Protein AF-A0A1A9WZF2-F1 (afdb_monomer)

pLDDT: mean 89.54, std 15.98, range [24.94, 98.75]

Sequence (419 aa):
MQNKIKPFTIIKKKNRSIGIIGVILEGVPVGASVHLNYHAIVTFYLHFQNLTSTGKLTFRNESEAIMEAARELKEEDLEINIIIVVSHVGFEVDKIIAEHTGSEVDIIVGGHSHTFLYTGIPPGPKEPEDNYPYVYKHSSGNKVLIVQAACHAKYVGNLTVFFDKAGKVAKYEGAPIYMDSEVSKDEDVVKAMEPWKKLFDEKSKLVVGKTKVDLLREPCRLGECRLGNFFTDAVIEAFGDKNNCTSDKGNWTTTPIALVNAGALRISLDKGDLHYADVVTMSPFTNMIIAYDIPGAQLKKALEFSVATQNIDERRRFLQVSGLKVTYNSSREMNNRVVDLEIRTNACPYPQYEKFDEKKIYRIASPSFLQGGGDGFHMLPEKATNLHNQLIDLDALLNYLKKHEEIEPKLENRIKIVH

InterPro domains:
  IPR006179 5'-Nucleotidase/apyrase [PR01607] (78-95)
  IPR006179 5'-Nucleotidase/apyrase [PR01607] (98-121)
  IPR006179 5'-Nucleotidase/apyrase [PR01607] (144-164)
  IPR006179 5'-Nucleotidase/apyrase [PR01607] (273-296)
  IPR006179 5'-Nucleotidase/apyrase [PR01607] (355-374)
  IPR006179 5'-Nucleotidase/apyrase [PTHR11575] (1-417)
  IPR008334 5'-Nucleotidase, C-terminal [PF02872] (207-381)
  IPR029052 Metallo-dependent phosphatase-like [G3DSA:3.60.21.10] (1-204)
  IPR029052 Metallo-dependent phosphatase-like [SSF56300] (3-201)
  IPR036907 5'-Nucleotidase, C-terminal domain superfamily [G3DSA:3.90.780.10] (207-418)
  IPR036907 5'-Nucleotidase, C-terminal domain superfamily [SSF55816] (207-418)

Secondary structure (DSSP, 8-state):
-TTS--SEEEEEETTEEEEEEEEE-----TT-------TTTHHHHTTS--SS--TTPPPPPHHHHHHHHHHHHHHH-TT---EEEEEES-HHHHHHHHHHHTTT--EEE--SS--BB-SSS-SSSPPPSB-SSEEEE-TTS-EEEEE-B-STTSEE--EEEEE-TTS-EEEEEE-PEE--TTSPPPHHHHHHHHHHHHHHHHHHT-EEEEESS-B-SGGGGTS--HHHHHHHHHHHHTT--GGG-SSSSSBS-S--EEEEEGGG--S-B-SEEEEHHHHHHHSTT-PEEEEEEEEHHHHHHHHHHHH--SSSGGGGGPEEEESEEEEEETTSPTT--EEEEEEE-SBSSSP-EEE--TTSEEEEEEEHHHHTTGGG-TTTTTT-EEEEEEEEHHHHHHHHHHHHSEE-----SSEEEE-

Solvent-accessible surface area (backbone atoms only — not comparable to full-atom values): 22611 Å² total; per-residue (Å²): 113,92,84,79,73,68,63,56,52,76,48,74,58,90,97,44,44,34,38,38,36,60,49,59,55,49,29,60,58,93,86,74,87,81,92,79,95,54,98,73,65,53,75,70,70,66,71,64,42,24,79,63,92,58,82,91,52,78,46,55,61,58,45,63,53,49,53,53,47,52,51,53,51,36,74,75,38,79,75,46,49,39,28,34,36,42,36,41,57,18,66,72,51,51,53,52,33,39,67,72,33,18,84,69,37,40,33,37,45,44,34,76,62,43,51,33,33,35,66,78,85,66,70,75,95,59,78,57,79,44,45,37,58,35,75,46,78,23,94,81,73,36,53,21,38,37,41,40,36,33,55,92,71,46,28,47,70,41,79,50,75,42,58,51,96,80,37,47,76,72,47,73,50,60,48,53,44,64,60,54,90,84,58,79,75,58,66,68,60,54,59,69,44,46,69,60,46,60,72,44,50,66,60,36,67,36,72,44,27,30,27,80,48,67,23,50,44,76,48,24,42,78,49,68,24,30,40,33,35,45,53,18,45,20,56,26,46,70,47,32,42,74,83,56,41,85,43,73,69,53,48,22,26,81,28,41,24,20,44,44,42,29,60,61,52,64,48,59,45,67,53,39,77,35,27,41,43,54,54,42,56,20,39,71,75,65,32,43,30,31,34,30,35,32,46,26,53,35,55,51,49,46,60,20,54,26,71,53,56,89,54,80,72,52,25,33,41,15,65,28,48,26,39,45,34,39,32,31,32,72,76,43,59,79,70,57,24,70,76,46,52,35,35,36,53,35,45,28,66,77,87,38,73,42,79,63,52,54,86,41,74,42,52,34,30,27,39,40,54,45,45,72,16,29,77,51,36,51,49,52,46,57,76,45,41,79,74,41,78,77,50,37,49,50,59,30,47,48,52,39,29,60,73,58,46,58,45,71,64,60,85,79,66,41,48,43,80,46,118

Mean predicted aligned error: 8.14 Å

Foldseek 3Di:
DVPPDDQWDWDDDPPAIEIEGEAEAFEAAPPDDDDDDDPPCVVVVPQRYFQDHPDPDGHDDRLVSVVVSLVVVCVVPVRYQAYEYEYAHDDVVVLVSCARNVVRYAEYEYHNNLAFADDDDDPDDDDHPYHQFDWDQYPNRAIYTYDYHRDPVQWDFDKDFDADSNNGTPDIDGHTDGDDPVDDDDPVVVVVCVVVCVVCVVQQQAQLFFEQAKFFLVCLLPWATLVLLLLFVLLQCLQAAQVVPPDQFDFRGPAQKEKEFSLQQQGIDHGTTDGLNNLCNRHVPQFFKKKWKAQLLLVLQLQLCLLQDPDDSLSSSNMRMGQKQWEFENPDDRSPGTPFIWGFDRGPPPTDIDGGDRGDIHIYIYTPCLCVCRSNSPSNVVPIHPIDGRGTSSVSSSVVRNVVRYDYRDDPNSYHYHD

Structure (mmCIF, N/CA/C/O backbone):
data_AF-A0A1A9WZF2-F1
#
_entry.id   AF-A0A1A9WZF2-F1
#
loop_
_atom_site.group_PDB
_atom_site.id
_atom_site.type_symbol
_atom_site.label_atom_id
_atom_site.label_alt_id
_atom_site.label_comp_id
_atom_site.label_asym_id
_atom_site.label_entity_id
_atom_site.label_seq_id
_atom_site.pdbx_PDB_ins_code
_atom_site.Cartn_x
_atom_site.Cartn_y
_atom_site.Cartn_z
_atom_site.occupancy
_atom_site.B_iso_or_equiv
_atom_site.auth_seq_id
_atom_site.auth_comp_id
_atom_site.auth_asym_id
_atom_site.auth_atom_id
_atom_site.pdbx_PDB_model_num
ATOM 1 N N . MET A 1 1 ? 1.415 22.533 17.380 1.00 49.31 1 MET A N 1
ATOM 2 C CA . MET A 1 1 ? 0.792 21.197 17.215 1.00 49.31 1 MET A CA 1
ATOM 3 C C . MET A 1 1 ? 0.454 20.550 18.551 1.00 49.31 1 MET A C 1
ATOM 5 O O . MET A 1 1 ? -0.560 19.865 18.587 1.00 49.31 1 MET A O 1
ATOM 9 N N . GLN A 1 2 ? 1.217 20.799 19.630 1.00 45.84 2 GLN A N 1
ATOM 10 C CA . GLN A 1 2 ? 0.756 20.524 21.000 1.00 45.84 2 GLN A CA 1
ATOM 11 C C . GLN A 1 2 ? -0.666 21.091 21.163 1.00 45.84 2 GLN A C 1
ATOM 13 O O . GLN A 1 2 ? -0.883 22.258 20.841 1.00 45.84 2 GLN A O 1
ATOM 18 N N . ASN A 1 3 ? -1.622 20.239 21.543 1.00 56.38 3 ASN A N 1
ATOM 19 C CA . ASN A 1 3 ? -3.060 20.496 21.753 1.00 56.38 3 ASN A CA 1
ATOM 20 C C . ASN A 1 3 ? -4.034 20.263 20.579 1.00 56.38 3 ASN A C 1
ATOM 22 O O . ASN A 1 3 ? -5.231 20.458 20.777 1.00 56.38 3 ASN A O 1
ATOM 26 N N . LYS A 1 4 ? -3.602 19.822 19.385 1.00 78.44 4 LYS A N 1
ATOM 27 C CA . LYS A 1 4 ? -4.558 19.457 18.304 1.00 78.44 4 LYS A CA 1
ATOM 28 C C . LYS A 1 4 ? -4.980 17.983 18.296 1.00 78.44 4 LYS A C 1
ATOM 30 O O . LYS A 1 4 ? -6.026 17.670 17.741 1.00 78.44 4 LYS A O 1
ATOM 35 N N . ILE A 1 5 ? -4.179 17.101 18.888 1.00 82.50 5 ILE A N 1
ATOM 36 C CA . ILE A 1 5 ? -4.427 15.656 18.964 1.00 82.50 5 ILE A CA 1
ATOM 37 C C . ILE A 1 5 ? -4.369 15.271 20.441 1.00 82.50 5 ILE A C 1
ATOM 39 O O . ILE A 1 5 ? -3.458 15.709 21.145 1.00 82.50 5 ILE A O 1
ATOM 43 N N . LYS A 1 6 ? -5.351 14.495 20.899 1.00 87.31 6 LYS A N 1
ATOM 44 C CA . LYS A 1 6 ? -5.392 13.921 22.247 1.00 87.31 6 LYS A CA 1
ATOM 45 C C . LYS A 1 6 ? -5.205 12.403 22.149 1.00 87.31 6 LYS A C 1
ATOM 47 O O . LYS A 1 6 ? -5.709 11.831 21.182 1.00 87.31 6 LYS A O 1
ATOM 52 N N . PRO A 1 7 ? -4.526 11.760 23.116 1.00 89.56 7 PRO A N 1
ATOM 53 C CA . PRO A 1 7 ? -4.375 10.301 23.134 1.00 89.56 7 PRO A CA 1
ATOM 54 C C . PRO A 1 7 ? -5.720 9.587 23.319 1.00 89.56 7 PRO A C 1
ATOM 56 O O . PRO A 1 7 ? -5.925 8.486 22.810 1.00 89.56 7 PRO A O 1
ATOM 59 N N . PHE A 1 8 ? -6.662 10.244 23.998 1.00 94.94 8 PHE A N 1
ATOM 60 C CA . PHE A 1 8 ? -7.989 9.712 24.245 1.00 94.94 8 PHE A CA 1
ATOM 61 C C . PHE A 1 8 ? -9.066 10.799 24.336 1.00 94.94 8 PHE A C 1
ATOM 63 O O . PHE A 1 8 ? -8.800 12.006 24.367 1.00 94.94 8 PHE A O 1
ATOM 70 N N . THR A 1 9 ? -10.316 10.352 24.384 1.00 95.12 9 THR A N 1
ATOM 71 C CA . THR A 1 9 ? -11.481 11.158 24.741 1.00 95.12 9 THR A CA 1
ATOM 72 C C . THR A 1 9 ? -12.447 10.341 25.595 1.00 95.12 9 THR A C 1
ATOM 74 O O . THR A 1 9 ? -12.448 9.112 25.544 1.00 95.12 9 THR A O 1
ATOM 77 N N . ILE A 1 10 ? -13.275 11.027 26.379 1.00 95.12 10 ILE A N 1
ATOM 78 C CA . ILE A 1 10 ? -14.288 10.412 27.236 1.00 95.12 10 ILE A CA 1
ATOM 79 C C . ILE A 1 10 ? -15.657 10.778 26.675 1.00 95.12 10 ILE A C 1
ATOM 81 O O . ILE A 1 10 ? -16.000 11.956 26.559 1.00 95.12 10 ILE A O 1
ATOM 85 N N . ILE A 1 11 ? -16.459 9.767 26.354 1.00 93.38 11 ILE A N 1
ATOM 86 C CA . ILE A 1 11 ? -17.846 9.950 25.934 1.00 93.38 11 ILE A CA 1
ATOM 87 C C . ILE A 1 11 ? -18.765 9.566 27.085 1.00 93.38 11 ILE A C 1
ATOM 89 O O . ILE A 1 11 ? -18.796 8.416 27.521 1.00 93.38 11 ILE A O 1
ATOM 93 N N . LYS A 1 12 ? -19.575 10.525 27.539 1.00 90.94 12 LYS A N 1
ATOM 94 C CA . LYS A 1 12 ? -20.643 10.277 28.512 1.00 90.94 12 LYS A CA 1
ATOM 95 C C . LYS A 1 12 ? -21.938 9.981 27.771 1.00 90.94 12 LYS A C 1
ATOM 97 O O . LYS A 1 12 ? -22.457 10.830 27.047 1.00 90.94 12 LYS A O 1
ATOM 102 N N . LYS A 1 13 ? -22.468 8.769 27.937 1.00 84.94 13 LYS A N 1
ATOM 103 C CA . LYS A 1 13 ? -23.736 8.348 27.330 1.00 84.94 13 LYS A CA 1
ATOM 104 C C . LYS A 1 13 ? -24.670 7.839 28.415 1.00 84.94 13 LYS A C 1
ATOM 106 O O . LYS A 1 13 ? -24.456 6.771 28.986 1.00 84.94 13 LYS A O 1
ATOM 111 N N . LYS A 1 14 ? -25.744 8.595 28.667 1.00 83.75 14 LYS A N 1
ATOM 112 C CA . LYS A 1 14 ? -26.637 8.377 29.817 1.00 83.75 14 LYS A CA 1
ATOM 113 C C . LYS A 1 14 ? -25.806 8.365 31.114 1.00 83.75 14 LYS A C 1
ATOM 115 O O . LYS A 1 14 ? -25.073 9.314 31.351 1.00 83.75 14 LYS A O 1
ATOM 120 N N . ASN A 1 15 ? -25.869 7.287 31.896 1.00 82.44 15 ASN A N 1
ATOM 121 C CA . ASN A 1 15 ? -25.194 7.162 33.191 1.00 82.44 15 ASN A CA 1
ATOM 122 C C . ASN A 1 15 ? -23.862 6.394 33.108 1.00 82.44 15 ASN A C 1
ATOM 124 O O . ASN A 1 15 ? -23.476 5.768 34.088 1.00 82.44 15 ASN A O 1
ATOM 128 N N . ARG A 1 16 ? -23.202 6.356 31.941 1.00 86.81 16 ARG A N 1
ATOM 129 C CA . ARG A 1 16 ? -21.906 5.679 31.771 1.00 86.81 16 ARG A CA 1
ATOM 130 C C . ARG A 1 16 ? -20.885 6.569 31.075 1.00 86.81 16 ARG A C 1
ATOM 132 O O . ARG A 1 16 ? -21.219 7.225 30.083 1.00 86.81 16 ARG A O 1
ATOM 139 N N . SER A 1 17 ? -19.655 6.525 31.575 1.00 91.31 17 SER A N 1
ATOM 140 C CA . SER A 1 17 ? -18.468 7.098 30.943 1.00 91.31 17 SER A CA 1
ATOM 141 C C . SER A 1 17 ? -17.748 6.005 30.146 1.00 91.31 17 SER A C 1
ATOM 143 O O . SER A 1 17 ? -17.494 4.919 30.662 1.00 91.31 17 SER A O 1
ATOM 145 N N . ILE A 1 18 ? -17.465 6.274 28.872 1.00 95.00 18 ILE A N 1
ATOM 146 C CA . ILE A 1 18 ? -16.762 5.366 27.959 1.00 95.00 18 ILE A CA 1
ATOM 147 C C . ILE A 1 18 ? -15.460 6.036 27.545 1.00 95.00 18 ILE A C 1
ATOM 149 O O . ILE A 1 18 ? -15.481 7.158 27.030 1.00 95.00 18 ILE A O 1
ATOM 153 N N . GLY A 1 19 ? -14.347 5.341 27.748 1.00 97.38 19 GLY A N 1
ATOM 154 C CA . GLY A 1 19 ? -13.048 5.778 27.269 1.00 97.38 19 GLY A CA 1
ATOM 155 C C . GLY A 1 19 ? -12.825 5.388 25.817 1.00 97.38 19 GLY A C 1
ATOM 156 O O . GL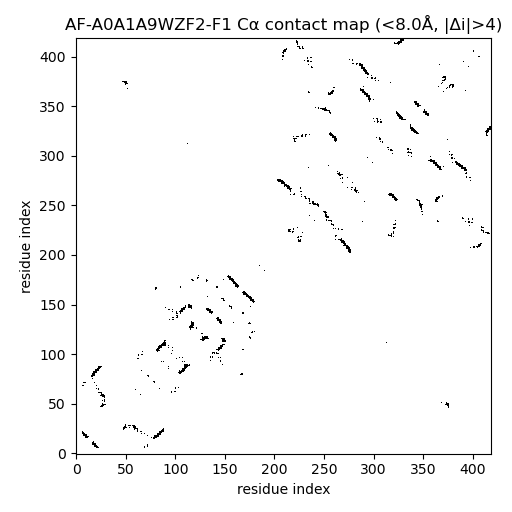Y A 1 19 ? -13.117 4.259 25.427 1.00 97.38 19 GLY A O 1
ATOM 157 N N . ILE A 1 20 ? -12.307 6.313 25.013 1.00 97.81 20 ILE A N 1
ATOM 158 C CA . ILE A 1 20 ? -11.902 6.049 23.633 1.00 97.81 20 ILE A CA 1
ATOM 159 C C . ILE A 1 20 ? -10.443 6.437 23.466 1.00 97.81 20 ILE A C 1
ATOM 161 O O . ILE A 1 20 ? -10.114 7.612 23.599 1.00 97.81 20 ILE A O 1
ATOM 165 N N . ILE A 1 21 ? -9.597 5.468 23.131 1.00 97.88 21 ILE A N 1
ATOM 166 C CA . ILE A 1 21 ? -8.159 5.649 22.908 1.00 97.88 21 ILE A CA 1
ATOM 167 C C . ILE A 1 21 ? -7.878 5.514 21.411 1.00 97.88 21 ILE A C 1
ATOM 169 O O . ILE A 1 21 ? -8.338 4.565 20.778 1.00 97.88 21 ILE A O 1
ATOM 173 N N . GLY A 1 22 ? -7.145 6.465 20.832 1.00 95.44 22 GLY A N 1
ATOM 174 C CA . GLY A 1 22 ? -6.739 6.414 19.426 1.00 95.44 22 GLY A CA 1
ATOM 175 C C . GLY A 1 22 ? -5.324 5.862 19.271 1.00 95.44 22 GLY A C 1
ATOM 176 O O . GLY A 1 22 ? -4.421 6.305 19.977 1.00 95.44 22 GLY A O 1
ATOM 177 N N . VAL A 1 23 ? -5.110 4.947 18.323 1.00 91.88 23 VAL A N 1
ATOM 178 C CA . VAL A 1 23 ? -3.775 4.413 18.014 1.00 91.88 23 VAL A CA 1
ATOM 179 C C . VAL A 1 23 ? -3.551 4.278 16.507 1.00 91.88 23 VAL A C 1
ATOM 181 O O . VAL A 1 23 ? -4.470 3.995 15.737 1.00 91.88 23 VAL A O 1
ATOM 184 N N . ILE A 1 24 ? -2.315 4.498 16.078 1.00 87.12 24 ILE A N 1
ATOM 185 C CA . ILE A 1 24 ? -1.864 4.434 14.682 1.00 87.12 24 ILE A CA 1
ATOM 186 C C . ILE A 1 24 ? -0.539 3.667 14.631 1.00 87.12 24 ILE A C 1
ATOM 188 O O . ILE A 1 24 ? 0.152 3.638 15.647 1.00 87.12 24 ILE A O 1
ATOM 192 N N . LEU A 1 25 ? -0.213 3.064 13.478 1.00 75.00 25 LEU A N 1
ATOM 193 C CA . LEU A 1 25 ? 0.954 2.175 13.325 1.00 75.00 25 LEU A CA 1
ATOM 194 C C . LEU A 1 25 ? 2.233 2.738 13.922 1.00 75.00 25 LEU A C 1
ATOM 196 O O . LEU A 1 25 ? 2.584 3.889 13.656 1.00 75.00 25 LEU A O 1
ATOM 200 N N . GLU A 1 26 ? 2.977 1.874 14.605 1.00 68.75 26 GLU A N 1
ATOM 201 C CA . GLU A 1 26 ? 4.368 2.121 14.933 1.00 68.75 26 GLU A CA 1
ATOM 202 C C . GLU A 1 26 ? 5.162 2.469 13.658 1.00 68.75 26 GLU A C 1
ATOM 204 O O . GLU A 1 26 ? 5.168 1.765 12.648 1.00 68.75 26 GLU A O 1
ATOM 209 N N . GLY A 1 27 ? 5.835 3.612 13.702 1.00 51.12 27 GLY A N 1
ATOM 210 C CA . GLY A 1 27 ? 6.731 4.130 12.679 1.00 51.12 27 GLY A CA 1
ATOM 211 C C . GLY A 1 27 ? 8.037 4.567 13.331 1.00 51.12 27 GLY A C 1
ATOM 212 O O . GLY A 1 27 ? 8.073 5.540 14.085 1.00 51.12 27 GLY A O 1
ATOM 213 N N . VAL A 1 28 ? 9.129 3.864 13.048 1.00 35.88 28 VAL A N 1
ATOM 214 C CA . VAL A 1 28 ? 10.436 4.236 13.598 1.00 35.88 28 VAL A CA 1
ATOM 215 C C . VAL A 1 28 ? 11.075 5.311 12.725 1.00 35.88 28 VAL A C 1
ATOM 217 O O . VAL A 1 28 ? 11.273 5.067 11.537 1.00 35.88 28 VAL A O 1
ATOM 220 N N . PRO A 1 29 ? 11.443 6.484 13.273 1.00 35.16 29 PRO A N 1
ATOM 221 C CA . PRO A 1 29 ? 12.089 7.526 12.488 1.00 35.16 29 PRO A CA 1
ATOM 222 C C . PRO A 1 29 ? 13.365 7.016 11.806 1.00 35.16 29 PRO A C 1
ATOM 224 O O . PRO A 1 29 ? 14.121 6.217 12.362 1.00 35.16 29 PRO A O 1
ATOM 227 N N . VAL A 1 30 ? 13.628 7.528 10.601 1.00 33.47 30 VAL A N 1
ATOM 228 C CA . VAL A 1 30 ? 14.862 7.266 9.850 1.00 33.47 30 VAL A CA 1
ATOM 229 C C . VAL A 1 30 ? 16.070 7.629 10.728 1.00 33.47 30 VAL A C 1
ATOM 231 O O . VAL A 1 30 ? 16.316 8.806 10.983 1.00 33.47 30 VAL A O 1
ATOM 234 N N . GLY A 1 31 ? 16.821 6.620 11.188 1.00 31.30 31 GLY A N 1
ATOM 235 C CA . GLY A 1 31 ? 18.113 6.798 11.866 1.00 31.30 31 GLY A CA 1
ATOM 236 C C . GLY A 1 31 ? 18.208 6.440 13.357 1.00 31.30 31 GLY A C 1
ATOM 237 O O . GLY A 1 31 ? 19.236 6.748 13.956 1.00 31.30 31 GLY A O 1
ATOM 238 N N . ALA A 1 32 ? 17.216 5.792 13.978 1.00 27.25 32 ALA A N 1
ATOM 239 C CA . ALA A 1 32 ? 17.328 5.335 15.371 1.00 27.25 32 ALA A CA 1
ATOM 240 C C . ALA A 1 32 ? 17.733 3.847 15.469 1.00 27.25 32 ALA A C 1
ATOM 242 O O . ALA A 1 32 ? 16.948 2.960 15.146 1.00 27.25 32 ALA A O 1
ATOM 243 N N . SER A 1 33 ? 18.950 3.564 15.946 1.00 24.94 33 SER A N 1
ATOM 244 C CA . SER A 1 33 ? 19.371 2.209 16.337 1.00 24.94 33 SER A CA 1
ATOM 245 C C . SER A 1 33 ? 18.811 1.866 17.718 1.00 24.94 33 SER A C 1
ATOM 247 O O . SER A 1 33 ? 19.140 2.541 18.692 1.00 24.94 33 SER A O 1
ATOM 249 N N . VAL A 1 34 ? 18.023 0.794 17.827 1.00 28.09 34 VAL A N 1
ATOM 250 C CA . VAL A 1 34 ? 17.582 0.243 19.119 1.00 28.09 34 VAL A CA 1
ATOM 251 C C . VAL A 1 34 ? 18.263 -1.110 19.335 1.00 28.09 34 VAL A C 1
ATOM 253 O O . VAL A 1 34 ? 18.032 -2.063 18.595 1.00 28.09 34 VAL A O 1
ATOM 256 N N . HIS A 1 35 ? 19.137 -1.193 20.341 1.00 26.52 35 HIS A N 1
ATOM 257 C CA . HIS A 1 35 ? 19.712 -2.451 20.821 1.00 26.52 35 HIS A CA 1
ATOM 258 C C . HIS A 1 35 ? 18.782 -3.072 21.866 1.00 26.52 35 HIS A C 1
ATOM 260 O O . HIS A 1 35 ? 18.719 -2.575 22.987 1.00 26.52 35 HIS A O 1
ATOM 266 N N . LEU A 1 36 ? 18.107 -4.176 21.531 1.00 28.38 36 LEU A N 1
ATOM 267 C CA . LEU A 1 36 ? 17.398 -5.007 22.508 1.00 28.38 36 LEU A CA 1
ATOM 268 C C . LEU A 1 36 ? 17.642 -6.501 22.239 1.00 28.38 36 LEU A C 1
ATOM 270 O O . LEU A 1 36 ? 17.474 -7.000 21.128 1.00 28.38 36 LEU A O 1
ATOM 274 N N . ASN A 1 37 ? 18.078 -7.202 23.286 1.00 26.70 37 ASN A N 1
ATOM 275 C CA . ASN A 1 37 ? 18.456 -8.614 23.289 1.00 26.70 37 ASN A CA 1
ATOM 276 C C . ASN A 1 37 ? 17.241 -9.513 23.571 1.00 26.70 37 ASN A C 1
ATOM 278 O O . ASN A 1 37 ? 16.994 -9.765 24.738 1.00 26.70 37 ASN A O 1
ATOM 282 N N . TYR A 1 38 ? 16.537 -10.043 22.559 1.00 27.39 38 TYR A N 1
ATOM 283 C CA . TYR A 1 38 ? 15.706 -11.264 22.686 1.00 27.39 38 TYR A CA 1
ATOM 284 C C . TYR A 1 38 ? 15.500 -11.941 21.312 1.00 27.39 38 TYR A C 1
ATOM 286 O O . TYR A 1 38 ? 14.825 -11.431 20.428 1.00 27.39 38 TYR A O 1
ATOM 294 N N . HIS A 1 39 ? 16.100 -13.115 21.105 1.00 30.97 39 HIS A N 1
ATOM 295 C CA . HIS A 1 39 ? 16.456 -13.644 19.775 1.00 30.97 39 HIS A CA 1
ATOM 296 C C . HIS A 1 39 ? 15.374 -14.460 19.022 1.00 30.97 39 HIS A C 1
ATOM 298 O O . HIS A 1 39 ? 15.715 -15.304 18.201 1.00 30.97 39 HIS A O 1
ATOM 304 N N . ALA A 1 40 ? 14.077 -14.234 19.260 1.00 26.92 40 ALA A N 1
ATOM 305 C CA . ALA A 1 40 ? 13.020 -14.930 18.495 1.00 26.92 40 ALA A CA 1
ATOM 306 C C . ALA A 1 40 ? 11.745 -14.102 18.252 1.00 26.92 40 ALA A C 1
ATOM 308 O O . ALA A 1 40 ? 11.108 -14.256 17.216 1.00 26.92 40 ALA A O 1
ATOM 309 N N . ILE A 1 41 ? 11.406 -13.178 19.157 1.00 29.69 41 ILE A N 1
ATOM 310 C CA . ILE A 1 41 ? 10.253 -12.264 19.016 1.00 29.69 41 ILE A CA 1
ATOM 311 C C . ILE A 1 41 ? 10.660 -10.960 18.296 1.00 29.69 41 ILE A C 1
ATOM 313 O O . ILE A 1 41 ? 9.850 -10.322 17.626 1.00 29.69 41 ILE A O 1
ATOM 317 N N . VAL A 1 42 ? 11.948 -10.599 18.343 1.00 28.19 42 VAL A N 1
ATOM 318 C CA . VAL A 1 42 ? 12.486 -9.354 17.765 1.00 28.19 42 VAL A CA 1
ATOM 319 C C . VAL A 1 42 ? 12.432 -9.326 16.229 1.00 28.19 42 VAL A C 1
ATOM 321 O O . VAL A 1 42 ? 12.306 -8.253 15.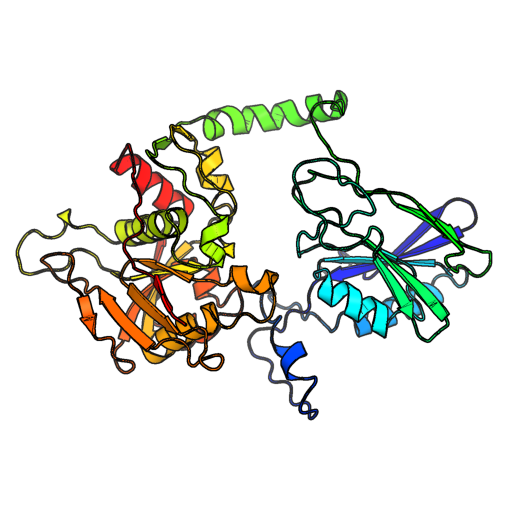645 1.00 28.19 42 VAL A O 1
ATOM 324 N N . THR A 1 43 ? 12.423 -10.476 15.550 1.00 31.06 43 THR A N 1
ATOM 325 C CA . THR A 1 43 ? 12.303 -10.516 14.079 1.00 31.06 43 THR A CA 1
ATOM 326 C C . THR A 1 43 ? 10.911 -10.086 13.594 1.00 31.06 43 THR A C 1
ATOM 328 O O . THR A 1 43 ? 10.791 -9.535 12.499 1.00 31.06 43 THR A O 1
ATOM 331 N N . PHE A 1 44 ? 9.878 -10.274 14.426 1.00 32.34 44 PHE A N 1
ATOM 332 C CA . PHE A 1 44 ? 8.493 -9.891 14.131 1.00 32.34 44 PHE A CA 1
ATOM 333 C C . PHE A 1 44 ? 8.251 -8.385 14.347 1.00 32.34 44 PHE A C 1
ATOM 335 O O . PHE A 1 44 ? 7.524 -7.762 13.579 1.00 32.34 44 PHE A O 1
ATOM 342 N N . TYR A 1 45 ? 8.927 -7.780 15.334 1.0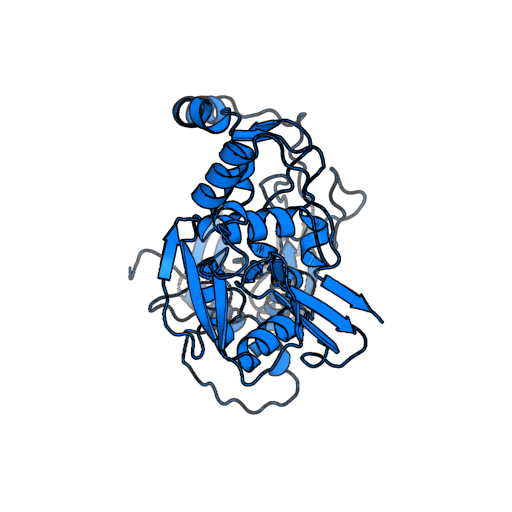0 30.47 45 TYR A N 1
ATOM 343 C CA . TYR A 1 45 ? 8.785 -6.354 15.675 1.00 30.47 45 TYR A CA 1
ATOM 344 C C . TYR A 1 45 ? 9.496 -5.395 14.706 1.00 30.47 45 TYR A C 1
ATOM 346 O O . TYR A 1 45 ? 9.102 -4.244 14.553 1.00 30.47 45 TYR A O 1
ATOM 354 N N . LEU A 1 46 ? 10.544 -5.849 14.013 1.00 33.91 46 LEU A N 1
ATOM 355 C CA . LEU A 1 46 ? 11.371 -4.971 13.174 1.00 33.91 46 LEU A CA 1
ATOM 356 C C . LEU A 1 46 ? 10.821 -4.723 11.753 1.00 33.91 46 LEU A C 1
ATOM 358 O O . LEU A 1 46 ? 11.420 -3.947 11.012 1.00 33.91 46 LEU A O 1
ATOM 362 N N . HIS A 1 47 ? 9.706 -5.343 11.346 1.00 40.69 47 HIS A N 1
ATOM 363 C CA . HIS A 1 47 ? 9.270 -5.346 9.935 1.00 40.69 47 HIS A CA 1
ATOM 364 C C . HIS A 1 47 ? 8.186 -4.324 9.541 1.00 40.69 47 HIS A C 1
ATOM 366 O O . HIS A 1 47 ? 7.955 -4.142 8.344 1.00 40.69 47 HIS A O 1
ATOM 372 N N . PHE A 1 48 ? 7.574 -3.606 10.492 1.00 39.50 48 PHE A N 1
ATOM 373 C CA . PHE A 1 48 ? 6.545 -2.584 10.209 1.00 39.50 48 PHE A CA 1
ATOM 374 C C . PHE A 1 48 ? 7.093 -1.160 10.005 1.00 39.50 48 PHE A C 1
ATOM 376 O O . PHE A 1 48 ? 6.345 -0.185 9.960 1.00 39.50 48 PHE A O 1
ATOM 383 N N . GLN A 1 49 ? 8.407 -1.012 9.843 1.00 45.56 49 GLN A N 1
ATOM 384 C CA . GLN A 1 49 ? 9.037 0.301 9.889 1.00 45.56 49 GLN A CA 1
ATOM 385 C C . GLN A 1 49 ? 8.915 1.064 8.557 1.00 45.56 49 GLN A C 1
ATOM 387 O O . GLN A 1 49 ? 9.373 0.612 7.511 1.00 45.56 49 GLN A O 1
ATOM 392 N N . ASN A 1 50 ? 8.336 2.268 8.653 1.00 54.16 50 ASN A N 1
ATOM 393 C CA . ASN A 1 50 ? 8.329 3.365 7.673 1.00 54.16 50 ASN A CA 1
ATOM 394 C C . ASN A 1 50 ? 7.334 3.293 6.503 1.00 54.16 50 ASN A C 1
ATOM 396 O O . ASN A 1 50 ? 7.678 3.093 5.337 1.00 54.16 50 ASN A O 1
ATOM 400 N N . LEU A 1 51 ? 6.077 3.608 6.830 1.00 48.16 51 LEU A N 1
ATOM 401 C CA . LEU A 1 51 ? 5.013 3.920 5.871 1.00 48.16 51 LEU A CA 1
ATOM 402 C C . LEU A 1 51 ? 5.106 5.343 5.284 1.00 48.16 51 LEU A C 1
ATOM 404 O O . LEU A 1 51 ? 4.625 5.563 4.179 1.00 48.16 51 LEU A O 1
ATOM 408 N N . THR A 1 52 ? 5.672 6.325 6.000 1.00 46.84 52 THR A N 1
ATOM 409 C CA . THR A 1 52 ? 5.738 7.740 5.566 1.00 46.84 52 THR A CA 1
ATOM 410 C C . THR A 1 52 ? 6.896 8.474 6.258 1.00 46.84 52 THR A C 1
ATOM 412 O O . THR A 1 52 ? 7.363 8.046 7.310 1.00 46.84 52 THR A O 1
ATOM 415 N N . SER A 1 53 ? 7.343 9.618 5.715 1.00 53.50 53 SER A N 1
ATOM 416 C CA . SER A 1 53 ? 8.195 10.552 6.470 1.00 53.50 53 SER A CA 1
ATOM 417 C C . SER A 1 53 ? 7.395 11.158 7.627 1.00 53.50 53 SER A C 1
ATOM 419 O O . SER A 1 53 ? 6.442 11.903 7.400 1.00 53.50 53 SER A O 1
ATOM 421 N N . THR A 1 54 ? 7.768 10.833 8.864 1.00 59.16 54 THR A N 1
ATOM 422 C CA . THR A 1 54 ? 7.065 11.259 10.087 1.00 59.16 54 THR A CA 1
ATOM 423 C C . THR A 1 54 ? 7.532 12.621 10.617 1.00 59.16 54 THR A C 1
ATOM 425 O O . THR A 1 54 ? 6.995 13.147 11.597 1.00 59.16 54 THR A O 1
ATOM 428 N N . GLY A 1 55 ? 8.537 13.230 9.979 1.00 68.62 55 GLY A N 1
ATOM 429 C CA . GLY A 1 55 ? 9.157 14.466 10.447 1.00 68.62 55 GLY A CA 1
ATOM 430 C C . GLY A 1 55 ? 9.751 14.301 11.849 1.00 68.62 55 GLY A C 1
ATOM 431 O O . GLY A 1 55 ? 10.656 13.502 12.054 1.00 68.62 55 GLY A O 1
ATOM 432 N N . LYS A 1 56 ? 9.253 15.080 12.819 1.00 73.69 56 LYS A N 1
ATOM 433 C CA . LYS A 1 56 ? 9.685 15.025 14.231 1.00 73.69 56 LYS A CA 1
ATOM 434 C C . LYS A 1 56 ? 8.824 14.101 15.103 1.00 73.69 56 LYS A C 1
ATOM 436 O O . LYS A 1 56 ? 8.993 14.102 16.319 1.00 73.69 56 LYS A O 1
ATOM 441 N N . LEU A 1 57 ? 7.851 13.401 14.522 1.00 73.62 57 LEU A N 1
ATOM 442 C CA . LEU A 1 57 ? 6.977 12.507 15.273 1.00 73.62 57 LEU A CA 1
ATOM 443 C C . LEU A 1 57 ? 7.674 11.165 15.491 1.00 73.62 57 LEU A C 1
ATOM 445 O O . LEU A 1 57 ? 8.115 10.525 14.535 1.00 73.62 57 LEU A O 1
ATOM 449 N N . THR A 1 58 ? 7.718 10.742 16.751 1.00 75.56 58 THR A N 1
ATOM 450 C CA . THR A 1 58 ? 8.088 9.381 17.137 1.00 75.56 58 THR A CA 1
ATOM 451 C C . THR A 1 58 ? 6.813 8.610 17.403 1.00 75.56 58 THR A C 1
ATOM 453 O O . THR A 1 58 ? 5.993 9.025 18.223 1.00 75.56 58 THR A O 1
ATOM 456 N N . PHE A 1 59 ? 6.653 7.492 16.716 1.00 78.88 59 PHE A N 1
ATOM 457 C CA . PHE A 1 59 ? 5.568 6.565 16.968 1.00 78.88 59 PHE A CA 1
ATOM 458 C C . PHE A 1 59 ? 6.106 5.491 17.905 1.00 78.88 59 PHE A C 1
ATOM 460 O O . PHE A 1 59 ? 7.230 5.017 17.739 1.00 78.88 59 PHE A O 1
ATOM 467 N N . ARG A 1 60 ? 5.333 5.199 18.942 1.00 84.50 60 ARG A N 1
ATOM 468 C CA . ARG A 1 60 ? 5.695 4.263 20.003 1.00 84.50 60 ARG A CA 1
ATOM 469 C C . ARG A 1 60 ? 4.985 2.940 19.765 1.00 84.50 60 ARG A C 1
ATOM 471 O O . ARG A 1 60 ? 4.022 2.894 19.004 1.00 84.50 60 ARG A O 1
ATOM 478 N N . ASN A 1 61 ? 5.421 1.927 20.500 1.00 88.38 61 ASN A N 1
ATOM 479 C CA . ASN A 1 61 ? 4.682 0.691 20.662 1.00 88.38 61 ASN A CA 1
ATOM 480 C C . ASN A 1 61 ? 3.206 0.962 20.997 1.00 88.38 61 ASN A C 1
ATOM 482 O O . ASN A 1 61 ? 2.897 1.707 21.934 1.00 88.38 61 ASN A O 1
ATOM 486 N N . GLU A 1 62 ? 2.302 0.344 20.246 1.00 91.69 62 GLU A N 1
ATOM 487 C CA . GLU A 1 62 ? 0.867 0.579 20.356 1.00 91.69 62 GLU A CA 1
ATOM 488 C C . GLU A 1 62 ? 0.316 0.118 21.703 1.00 91.69 62 GLU A C 1
ATOM 490 O O . GLU A 1 62 ? -0.447 0.843 22.341 1.00 91.69 62 GLU A O 1
ATOM 495 N N . SER A 1 63 ? 0.728 -1.066 22.159 1.00 94.62 63 SER A N 1
ATOM 496 C CA . SER A 1 63 ? 0.219 -1.665 23.396 1.00 94.62 63 SER A CA 1
ATOM 497 C C . SER A 1 63 ? 0.658 -0.866 24.622 1.00 94.62 63 SER A C 1
ATOM 499 O O . SER A 1 63 ? -0.158 -0.582 25.499 1.00 94.62 63 SER A O 1
ATOM 501 N N . GLU A 1 64 ? 1.920 -0.431 24.663 1.00 93.94 64 GLU A N 1
ATOM 502 C CA . GLU A 1 64 ? 2.428 0.432 25.736 1.00 93.94 64 GLU A CA 1
ATOM 503 C C . GLU A 1 64 ? 1.694 1.778 25.779 1.00 93.94 64 GLU A C 1
ATOM 505 O O . GLU A 1 64 ? 1.272 2.219 26.850 1.00 93.94 64 GLU A O 1
ATOM 510 N N . ALA A 1 65 ? 1.506 2.417 24.619 1.00 94.00 65 ALA A N 1
ATOM 511 C CA . ALA A 1 65 ? 0.813 3.699 24.527 1.00 94.00 65 ALA A CA 1
ATOM 512 C C . ALA A 1 65 ? -0.667 3.590 24.936 1.00 94.00 65 ALA A C 1
ATOM 514 O O . ALA A 1 65 ? -1.185 4.479 25.611 1.00 94.00 65 ALA A O 1
ATOM 515 N N . ILE A 1 66 ? -1.341 2.493 24.573 1.00 96.94 66 ILE A N 1
ATOM 516 C CA . ILE A 1 66 ? -2.727 2.224 24.981 1.00 96.94 66 ILE A CA 1
ATOM 517 C C . ILE A 1 66 ? -2.827 2.054 26.495 1.00 96.94 66 ILE A C 1
ATOM 519 O O . ILE A 1 66 ? -3.724 2.629 27.106 1.00 96.94 66 ILE A O 1
ATOM 523 N N . MET A 1 67 ? -1.920 1.297 27.114 1.00 97.19 67 MET A N 1
ATOM 524 C CA . MET A 1 67 ? -1.939 1.080 28.564 1.00 97.19 67 MET A CA 1
ATOM 525 C C . MET A 1 67 ? -1.658 2.369 29.344 1.00 97.19 67 MET A C 1
ATOM 527 O O . MET A 1 67 ? -2.305 2.630 30.359 1.00 97.19 67 MET A O 1
ATOM 531 N N . GLU A 1 68 ? -0.740 3.207 28.856 1.00 95.88 68 GLU A N 1
ATOM 532 C CA . GLU A 1 68 ? -0.493 4.535 29.424 1.00 95.88 68 GLU A CA 1
ATOM 533 C C . GLU A 1 68 ? -1.739 5.425 29.324 1.00 95.88 68 GLU A C 1
ATOM 535 O O . GLU A 1 68 ? -2.188 5.960 30.339 1.00 95.88 68 GLU A O 1
ATOM 540 N N . ALA A 1 69 ? -2.354 5.504 28.140 1.00 96.00 69 ALA A N 1
ATOM 541 C CA . ALA A 1 69 ? -3.574 6.275 27.922 1.00 96.00 69 ALA A CA 1
ATOM 542 C C . ALA A 1 69 ? -4.757 5.752 28.754 1.00 96.00 69 ALA A C 1
ATOM 544 O O . ALA A 1 69 ? -5.533 6.545 29.275 1.00 96.00 69 ALA A O 1
ATOM 545 N N . ALA A 1 70 ? -4.894 4.433 28.921 1.00 96.62 70 ALA A N 1
ATOM 546 C CA . ALA A 1 70 ? -5.932 3.827 29.753 1.00 96.62 70 ALA A CA 1
ATOM 547 C C . ALA A 1 70 ? -5.776 4.208 31.233 1.00 96.62 70 ALA A C 1
ATOM 549 O O . ALA A 1 70 ? -6.773 4.485 31.902 1.00 96.62 70 ALA A O 1
ATOM 550 N N . ARG A 1 71 ? -4.535 4.264 31.735 1.00 96.38 71 ARG A N 1
ATOM 551 C CA . ARG A 1 71 ? -4.238 4.722 33.097 1.00 96.38 71 ARG A CA 1
ATOM 552 C C . ARG A 1 71 ? -4.615 6.192 33.280 1.00 96.38 71 ARG A C 1
ATOM 554 O O . ARG A 1 71 ? -5.362 6.501 34.201 1.00 96.38 71 ARG A O 1
ATOM 561 N N . GLU A 1 72 ? -4.150 7.070 32.394 1.00 95.56 72 GLU A N 1
ATOM 562 C CA . GLU A 1 72 ? -4.462 8.510 32.440 1.00 95.56 72 GLU A CA 1
ATOM 563 C C . GLU A 1 72 ? -5.972 8.767 32.368 1.00 95.56 72 GLU A C 1
ATOM 565 O O . GLU A 1 72 ? -6.529 9.545 33.137 1.00 95.56 72 GLU A O 1
ATOM 570 N N . LEU A 1 73 ? -6.659 8.042 31.490 1.00 94.56 73 LEU A N 1
ATOM 571 C CA . LEU A 1 73 ? -8.100 8.138 31.309 1.00 94.56 73 LEU A CA 1
ATOM 572 C C . LEU A 1 73 ? -8.880 7.748 32.574 1.00 94.56 73 LEU A C 1
ATOM 574 O O . LEU A 1 73 ? -9.873 8.396 32.904 1.00 94.56 73 LEU A O 1
ATOM 578 N N . LYS A 1 74 ? -8.425 6.725 33.307 1.00 93.00 74 LYS A N 1
ATOM 579 C CA . LYS A 1 74 ? -9.014 6.330 34.598 1.00 93.00 74 LYS A CA 1
ATOM 580 C C . LYS A 1 74 ? -8.657 7.284 35.736 1.00 93.00 74 LYS A C 1
ATOM 582 O O . LYS A 1 74 ? -9.448 7.426 36.662 1.00 93.00 74 LYS A O 1
ATOM 587 N N . GLU A 1 75 ? -7.499 7.941 35.677 1.00 94.56 75 GLU A N 1
ATOM 588 C CA . GLU A 1 75 ? -7.138 9.017 36.610 1.00 94.56 75 GLU A CA 1
ATOM 589 C C . GLU A 1 75 ? -8.037 10.255 36.415 1.00 94.56 75 GLU A C 1
ATOM 591 O O . GLU A 1 75 ? -8.372 10.922 37.395 1.00 94.56 75 GLU A O 1
ATOM 596 N N . GLU A 1 76 ? -8.477 10.539 35.181 1.00 93.12 76 GLU A N 1
ATOM 597 C CA . GLU A 1 76 ? -9.405 11.640 34.878 1.00 93.12 76 GLU A CA 1
ATOM 598 C C . GLU A 1 76 ? -10.864 11.357 35.282 1.00 93.12 76 GLU A C 1
ATOM 600 O O . GLU A 1 76 ? -11.562 12.267 35.740 1.00 93.12 76 GLU A O 1
ATOM 605 N N . ASP A 1 77 ? -11.352 10.125 35.107 1.00 90.75 77 ASP A N 1
ATOM 606 C CA . ASP A 1 77 ? -12.717 9.730 35.477 1.00 90.75 77 ASP A CA 1
ATOM 607 C C . ASP A 1 77 ? -12.742 8.279 35.991 1.00 90.75 77 ASP A C 1
ATOM 609 O O . ASP A 1 77 ? -12.745 7.314 35.221 1.00 90.75 77 ASP A O 1
ATOM 613 N N . LEU A 1 78 ? -12.799 8.141 37.321 1.00 88.44 78 LEU A N 1
ATOM 614 C CA . LEU A 1 78 ? -12.808 6.856 38.033 1.00 88.44 78 LEU A CA 1
ATOM 615 C C . LEU A 1 78 ? -14.029 5.980 37.698 1.00 88.44 78 LEU A C 1
ATOM 617 O O . LEU A 1 78 ? -14.011 4.781 37.975 1.00 88.44 78 LEU A O 1
ATOM 621 N N . GLU A 1 79 ? -15.081 6.549 37.099 1.00 90.06 79 GLU A N 1
ATOM 622 C CA . GLU A 1 79 ? -16.273 5.807 36.672 1.00 90.06 79 GLU A CA 1
ATOM 623 C C . GLU A 1 79 ? -16.063 5.071 35.338 1.00 90.06 79 GLU A C 1
ATOM 625 O O . GLU A 1 79 ? -16.941 4.320 34.898 1.00 90.06 79 GLU A O 1
ATOM 630 N N . ILE A 1 80 ? -14.925 5.271 34.660 1.00 93.50 80 ILE A N 1
ATOM 631 C CA . ILE A 1 80 ? -14.652 4.589 33.397 1.00 93.50 80 ILE A CA 1
ATOM 632 C C . ILE A 1 80 ? -14.244 3.139 33.640 1.00 93.50 80 ILE A C 1
ATOM 634 O O . ILE A 1 80 ? -13.149 2.817 34.101 1.00 93.50 80 ILE A O 1
ATOM 638 N N . ASN A 1 81 ? -15.134 2.250 33.216 1.00 91.06 81 ASN A N 1
ATOM 639 C CA . ASN A 1 81 ? -14.934 0.807 33.216 1.00 91.06 81 ASN A CA 1
ATOM 640 C C . ASN A 1 81 ? -15.162 0.162 31.843 1.00 91.06 81 ASN A C 1
ATOM 642 O O . ASN A 1 81 ? -15.213 -1.058 31.764 1.00 91.06 81 ASN A O 1
ATOM 646 N N . ILE A 1 82 ? -15.314 0.973 30.788 1.00 95.69 82 ILE A N 1
ATOM 647 C CA . ILE A 1 82 ? -15.389 0.516 29.398 1.00 95.69 82 ILE A CA 1
ATOM 648 C C . ILE A 1 82 ? -14.380 1.307 28.574 1.00 95.69 82 ILE A C 1
ATOM 650 O O . ILE A 1 82 ? -14.469 2.539 28.518 1.00 95.69 82 ILE A O 1
ATOM 654 N N . ILE A 1 83 ? -13.470 0.606 27.901 1.00 97.81 83 ILE A N 1
ATOM 655 C CA . ILE A 1 83 ? -12.447 1.205 27.041 1.00 97.81 83 ILE A CA 1
ATOM 656 C C . ILE A 1 83 ? -12.543 0.637 25.624 1.00 97.81 83 ILE A C 1
ATOM 658 O O . ILE A 1 83 ? -12.470 -0.572 25.392 1.00 97.81 83 ILE A O 1
ATOM 662 N N . ILE A 1 84 ? -12.673 1.549 24.662 1.00 98.44 84 ILE A N 1
ATOM 663 C CA . ILE A 1 84 ? -12.657 1.271 23.229 1.00 98.44 84 ILE A CA 1
ATOM 664 C C . ILE A 1 84 ? -11.358 1.820 22.645 1.00 98.44 84 ILE A C 1
ATOM 666 O O . ILE A 1 84 ? -11.063 3.006 22.770 1.00 98.44 84 ILE A O 1
ATOM 670 N N . VAL A 1 85 ? -10.604 0.976 21.954 1.00 98.56 85 VAL A N 1
ATOM 671 C CA . VAL A 1 85 ? -9.478 1.400 21.122 1.00 98.56 85 VAL A CA 1
ATOM 672 C C . VAL A 1 85 ? -9.976 1.593 19.694 1.00 98.56 85 VAL A C 1
ATOM 674 O O . VAL A 1 85 ? -10.594 0.701 19.119 1.00 98.56 85 VAL A O 1
ATOM 677 N N . VAL A 1 86 ? -9.706 2.757 19.109 1.00 98.12 86 VAL A N 1
ATOM 678 C CA . VAL A 1 86 ? -9.885 3.022 17.678 1.00 98.12 86 VAL A CA 1
ATOM 679 C C . VAL A 1 86 ? -8.508 2.962 17.034 1.00 98.12 86 VAL A C 1
ATOM 681 O O . VAL A 1 86 ? -7.670 3.836 17.270 1.00 98.12 86 VAL A O 1
ATOM 684 N N . SER A 1 87 ? -8.266 1.909 16.258 1.00 95.06 87 SER A N 1
ATOM 685 C CA . SER A 1 87 ? -6.956 1.597 15.699 1.00 95.06 87 SER A CA 1
ATOM 686 C C . SER A 1 87 ? -6.904 1.839 14.192 1.00 95.06 87 SER A C 1
ATOM 688 O O . SER A 1 87 ? -7.891 1.725 13.460 1.00 95.06 87 SER A O 1
ATOM 690 N N . HIS A 1 88 ? -5.705 2.131 13.705 1.00 92.00 88 HIS A N 1
ATOM 691 C CA . HIS A 1 88 ? -5.379 2.035 12.290 1.00 92.00 88 HIS A CA 1
ATOM 692 C C . HIS A 1 88 ? -4.063 1.280 12.126 1.00 92.00 88 HIS A C 1
ATOM 694 O O . HIS A 1 88 ? -3.097 1.858 11.639 1.00 92.00 88 HIS A O 1
ATOM 700 N N . VAL A 1 89 ? -4.013 0.025 12.595 1.00 87.12 89 VAL A N 1
ATOM 701 C CA . VAL A 1 89 ? -2.752 -0.742 12.679 1.00 87.12 89 VAL A CA 1
ATOM 702 C C . VAL A 1 89 ? -2.721 -2.058 11.907 1.00 87.12 89 VAL A C 1
ATOM 704 O O . VAL A 1 89 ? -1.656 -2.605 11.643 1.00 87.12 89 VAL A O 1
ATOM 707 N N . GLY A 1 90 ? -3.883 -2.531 11.465 1.00 86.81 90 GLY A N 1
ATOM 708 C CA . GLY A 1 90 ? -4.028 -3.799 10.763 1.00 86.81 90 GLY A CA 1
ATOM 709 C C . GLY A 1 90 ? -4.483 -4.909 11.700 1.00 86.81 90 GLY A C 1
ATOM 710 O O . GLY A 1 90 ? -4.128 -4.943 12.875 1.00 86.81 90 GLY A O 1
ATOM 711 N N . PHE A 1 91 ? -5.268 -5.836 11.159 1.00 90.44 91 PHE A N 1
ATOM 712 C CA . PHE A 1 91 ? -5.988 -6.835 11.946 1.00 90.44 91 PHE A CA 1
ATOM 713 C C . PHE A 1 91 ? -5.085 -7.771 12.765 1.00 90.44 91 PHE A C 1
ATOM 715 O O . PHE A 1 91 ? -5.430 -8.135 13.885 1.00 90.44 91 PHE A O 1
ATOM 722 N N . GLU A 1 92 ? -3.907 -8.133 12.256 1.00 89.06 92 GLU A N 1
ATOM 723 C CA . GLU A 1 92 ? -2.969 -8.970 13.016 1.00 89.06 92 GLU A CA 1
ATOM 724 C C . GLU A 1 92 ? -2.334 -8.211 14.189 1.00 89.06 92 GLU A C 1
ATOM 726 O O . GLU A 1 92 ? -2.177 -8.770 15.272 1.00 89.06 92 GLU A O 1
ATOM 731 N N . VAL A 1 93 ? -2.049 -6.917 14.021 1.00 89.50 93 VAL A N 1
ATOM 732 C CA . VAL A 1 93 ? -1.563 -6.070 15.121 1.00 89.50 93 VAL A CA 1
ATOM 733 C C . VAL A 1 93 ? -2.689 -5.799 16.124 1.00 89.50 93 VAL A C 1
ATOM 735 O O . VAL A 1 93 ? -2.443 -5.820 17.325 1.00 89.50 93 VAL A O 1
ATOM 738 N N . ASP A 1 94 ? -3.941 -5.663 15.673 1.00 95.56 94 ASP A N 1
ATOM 739 C CA . ASP A 1 94 ? -5.107 -5.563 16.565 1.00 95.56 94 ASP A CA 1
ATOM 740 C C . ASP A 1 94 ? -5.216 -6.778 17.506 1.00 95.56 94 ASP A C 1
ATOM 742 O O . ASP A 1 94 ? -5.533 -6.623 18.687 1.00 95.56 94 ASP A O 1
ATOM 746 N N . LYS A 1 95 ? -4.917 -7.993 17.019 1.00 95.44 95 LYS A N 1
ATOM 747 C CA . LYS A 1 95 ? -4.884 -9.208 17.855 1.00 95.44 95 LYS A CA 1
ATOM 748 C C . LYS A 1 95 ? -3.769 -9.155 18.903 1.00 95.44 95 LYS A C 1
ATOM 750 O O . LYS A 1 95 ? -4.011 -9.530 20.048 1.00 95.44 95 LYS A O 1
ATOM 755 N N . ILE A 1 96 ? -2.588 -8.652 18.535 1.00 95.25 96 ILE A N 1
ATOM 756 C CA . ILE A 1 96 ? -1.463 -8.447 19.464 1.00 95.25 96 ILE A CA 1
ATOM 757 C C . ILE A 1 96 ? -1.834 -7.407 20.529 1.00 95.25 96 ILE A C 1
ATOM 759 O O . ILE A 1 96 ? -1.579 -7.628 21.712 1.00 95.25 96 ILE A O 1
ATOM 763 N N . ILE A 1 97 ? -2.487 -6.307 20.146 1.00 96.06 97 ILE A N 1
ATOM 764 C CA . ILE A 1 97 ? -2.993 -5.308 21.097 1.00 96.06 97 ILE A CA 1
ATOM 765 C C . ILE A 1 97 ? -3.980 -5.966 22.068 1.00 96.06 97 ILE A C 1
ATOM 767 O O . ILE A 1 97 ? -3.819 -5.837 23.277 1.00 96.06 97 ILE A O 1
ATOM 771 N N . ALA A 1 98 ? -4.956 -6.734 21.571 1.00 97.75 98 ALA A N 1
ATOM 772 C CA . ALA A 1 98 ? -5.914 -7.434 22.430 1.00 97.75 98 ALA A CA 1
ATOM 773 C C . ALA A 1 98 ? -5.241 -8.391 23.432 1.00 97.75 98 ALA A C 1
ATOM 775 O O . ALA A 1 98 ? -5.712 -8.524 24.566 1.00 97.75 98 ALA A O 1
ATOM 776 N N . GLU A 1 99 ? -4.143 -9.037 23.033 1.00 97.31 99 GLU A N 1
ATOM 777 C CA . GLU A 1 99 ? -3.324 -9.876 23.907 1.00 97.31 99 GLU A CA 1
ATOM 778 C C . GLU A 1 99 ? -2.646 -9.093 25.030 1.00 97.31 99 GLU A C 1
ATOM 780 O O . GLU A 1 99 ? -2.660 -9.553 26.167 1.00 97.31 99 GLU A O 1
ATOM 785 N N . HIS A 1 100 ? -2.084 -7.922 24.739 1.00 97.25 100 HIS A N 1
ATOM 786 C CA . HIS A 1 100 ? -1.275 -7.175 25.705 1.00 97.25 100 HIS A CA 1
ATOM 787 C C . HIS A 1 100 ? -2.091 -6.198 26.556 1.00 97.25 100 HIS A C 1
ATOM 789 O O . HIS A 1 100 ? -1.678 -5.854 27.662 1.00 97.25 100 HIS A O 1
ATOM 795 N N . THR A 1 101 ? -3.245 -5.745 26.062 1.00 97.38 101 THR A N 1
ATOM 796 C CA . THR A 1 101 ? -4.056 -4.703 26.709 1.00 97.38 101 THR A CA 1
ATOM 797 C C . THR A 1 101 ? -5.421 -5.205 27.174 1.00 97.38 101 THR A C 1
ATOM 799 O O . THR A 1 101 ? -6.208 -4.432 27.720 1.00 97.38 101 THR A O 1
ATOM 802 N N . GLY A 1 102 ? -5.742 -6.489 26.974 1.00 95.69 102 GLY A N 1
ATOM 803 C CA . GLY A 1 102 ? -7.064 -7.057 27.265 1.00 95.69 102 GLY A CA 1
ATOM 804 C C . GLY A 1 102 ? -7.452 -7.086 28.749 1.00 95.69 102 GLY A C 1
ATOM 805 O O . GLY A 1 102 ? -8.598 -7.390 29.084 1.00 95.69 102 GLY A O 1
ATOM 806 N N . SER A 1 103 ? -6.542 -6.752 29.669 1.00 95.38 103 SER A N 1
ATOM 807 C CA . SER A 1 103 ? -6.898 -6.466 31.066 1.00 95.38 103 SER A CA 1
ATOM 808 C C . SER A 1 103 ? -7.706 -5.175 31.221 1.00 95.38 103 SER A C 1
ATOM 810 O O . SER A 1 103 ? -8.516 -5.091 32.140 1.00 95.38 103 SER A O 1
ATOM 812 N N . GLU A 1 104 ? -7.516 -4.216 30.313 1.00 96.25 104 GLU A N 1
ATOM 813 C CA . GLU A 1 104 ? -8.093 -2.868 30.371 1.00 96.25 104 GLU A CA 1
ATOM 814 C C . GLU A 1 104 ? -9.052 -2.571 29.211 1.00 96.25 104 GLU A C 1
ATOM 816 O O . GLU A 1 104 ? -10.012 -1.829 29.391 1.00 96.25 104 GLU A O 1
ATOM 821 N N . VAL A 1 105 ? -8.788 -3.127 28.025 1.00 97.81 105 VAL A N 1
ATOM 822 C CA . VAL A 1 105 ? -9.507 -2.829 26.776 1.00 97.81 105 VAL A CA 1
ATOM 823 C C . VAL A 1 105 ? -10.610 -3.847 26.510 1.00 97.81 105 VAL A C 1
ATOM 825 O O . VAL A 1 105 ? -10.380 -5.052 26.598 1.00 97.81 105 VAL A O 1
ATOM 828 N N . ASP A 1 106 ? -11.782 -3.367 26.089 1.00 98.06 106 ASP A N 1
ATOM 829 C CA . ASP A 1 106 ? -12.947 -4.213 25.807 1.00 98.06 106 ASP A CA 1
ATOM 830 C C . ASP A 1 106 ? -13.239 -4.378 24.313 1.00 98.06 106 ASP A C 1
ATOM 832 O O . ASP A 1 106 ? -13.716 -5.426 23.869 1.00 98.06 106 ASP A O 1
ATOM 836 N N . ILE A 1 107 ? -13.000 -3.328 23.524 1.00 98.62 107 ILE A N 1
ATOM 837 C CA . ILE A 1 107 ? -13.306 -3.301 22.089 1.00 98.62 107 ILE A CA 1
ATOM 838 C C . ILE A 1 107 ? -12.141 -2.666 21.335 1.00 98.62 107 ILE A C 1
ATOM 840 O O . ILE A 1 107 ? -11.652 -1.612 21.731 1.00 98.62 107 ILE A O 1
ATOM 844 N N . ILE A 1 108 ? -11.757 -3.265 20.209 1.00 98.75 108 ILE A N 1
ATOM 845 C CA . ILE A 1 108 ? -10.842 -2.686 19.226 1.00 98.75 108 ILE A CA 1
ATOM 846 C C . ILE A 1 108 ? -11.605 -2.504 17.911 1.00 98.75 108 ILE A C 1
ATOM 848 O O . ILE A 1 108 ? -12.046 -3.468 17.285 1.00 98.75 108 ILE A O 1
ATOM 852 N N . VAL A 1 109 ? -11.779 -1.253 17.493 1.00 98.69 109 VAL A N 1
ATOM 853 C CA . VAL A 1 109 ? -12.341 -0.878 16.192 1.00 98.69 109 VAL A CA 1
ATOM 854 C C . VAL A 1 109 ? -11.179 -0.536 15.270 1.00 98.69 109 VAL A C 1
ATOM 856 O O . VAL A 1 109 ? -10.613 0.551 15.380 1.00 98.69 109 VAL A O 1
ATOM 859 N N . GLY A 1 110 ? -10.800 -1.477 14.408 1.00 96.62 110 GLY A N 1
ATOM 860 C CA . GLY A 1 110 ? -9.567 -1.399 13.631 1.00 96.62 110 GLY A CA 1
ATOM 861 C C . GLY A 1 110 ? -9.711 -0.935 12.183 1.00 96.62 110 GLY A C 1
ATOM 862 O O . GLY A 1 110 ? -10.808 -0.723 11.658 1.00 96.62 110 GLY A O 1
ATOM 863 N N . GLY A 1 111 ? -8.562 -0.821 11.514 1.00 91.44 111 GLY A N 1
ATOM 864 C CA . GLY A 1 111 ? -8.440 -0.450 10.104 1.00 91.44 111 GLY A CA 1
ATOM 865 C C . GLY A 1 111 ? -7.103 -0.874 9.488 1.00 91.44 111 GLY A C 1
ATOM 866 O O . GLY A 1 111 ? -6.495 -1.851 9.914 1.00 91.44 111 GLY A O 1
ATOM 867 N N . HIS A 1 112 ? -6.629 -0.124 8.488 1.00 86.25 112 HIS A N 1
ATOM 868 C CA . HIS A 1 112 ? -5.375 -0.336 7.743 1.00 86.25 112 HIS A CA 1
ATOM 869 C C . HIS A 1 112 ? -5.339 -1.559 6.808 1.00 86.25 112 HIS A C 1
ATOM 871 O O . HIS A 1 112 ? -5.179 -1.384 5.602 1.00 86.25 112 HIS A O 1
ATOM 877 N N . SER A 1 113 ? -5.556 -2.776 7.312 1.00 82.50 113 SER A N 1
ATOM 878 C CA . SER A 1 113 ? -5.427 -4.021 6.526 1.00 82.50 113 SER A CA 1
ATOM 879 C C . SER A 1 113 ? -6.586 -4.278 5.554 1.00 82.50 113 SER A C 1
ATOM 881 O O . SER A 1 113 ? -6.538 -5.214 4.760 1.00 82.50 113 SER A O 1
ATOM 883 N N . HIS A 1 114 ? -7.628 -3.439 5.591 1.00 88.56 114 HIS A N 1
ATOM 884 C CA . HIS A 1 114 ? -8.866 -3.594 4.821 1.00 88.56 114 HIS A CA 1
ATOM 885 C C . HIS A 1 114 ? -9.588 -4.926 5.104 1.00 88.56 114 HIS A C 1
ATOM 887 O O . HIS A 1 114 ? -10.306 -5.424 4.228 1.00 88.56 114 HIS A O 1
ATOM 893 N N . THR A 1 115 ? -9.416 -5.502 6.297 1.00 92.00 115 THR A N 1
ATOM 894 C CA . THR A 1 115 ? -9.938 -6.830 6.635 1.00 92.00 115 THR A CA 1
ATOM 895 C C . THR A 1 115 ? -11.463 -6.819 6.639 1.00 92.00 115 THR A C 1
ATOM 897 O O . THR A 1 115 ? -12.099 -5.925 7.209 1.00 92.00 115 THR A O 1
ATOM 900 N N . PHE A 1 116 ? -12.069 -7.796 5.963 1.00 96.81 116 PHE A N 1
ATOM 901 C CA . PHE A 1 116 ? -13.513 -8.012 6.037 1.00 96.81 116 PHE A CA 1
ATOM 902 C C . PHE A 1 116 ? -13.812 -9.132 7.023 1.00 96.81 116 PHE A C 1
ATOM 904 O O . PHE A 1 116 ? -13.342 -10.250 6.849 1.00 96.81 116 PHE A O 1
ATOM 911 N N . LEU A 1 117 ? -14.586 -8.813 8.054 1.00 98.12 117 LEU A N 1
ATOM 912 C CA . LEU A 1 117 ? -15.009 -9.759 9.076 1.00 98.12 117 LEU A CA 1
ATOM 913 C C . LEU A 1 117 ? -16.514 -9.979 8.946 1.00 98.12 117 LEU A C 1
ATOM 915 O O . LEU A 1 117 ? -17.268 -9.007 8.854 1.00 98.12 117 LEU A O 1
ATOM 919 N N . TYR A 1 118 ? -16.961 -11.232 8.965 1.00 98.38 118 TYR A N 1
ATOM 920 C CA . TYR A 1 118 ? -18.383 -11.569 8.923 1.00 98.38 118 TYR A CA 1
ATOM 921 C C . TYR A 1 118 ? -18.641 -12.941 9.550 1.00 98.38 118 TYR A C 1
ATOM 923 O O . TYR A 1 118 ? -17.872 -13.873 9.344 1.00 98.38 118 TYR A O 1
ATOM 931 N N . THR A 1 119 ? -19.742 -13.081 10.291 1.00 97.19 119 THR A N 1
ATOM 932 C CA . THR A 1 119 ? -20.178 -14.368 10.858 1.00 97.19 119 THR A CA 1
ATOM 933 C C . THR A 1 119 ? -21.405 -14.865 10.097 1.00 97.19 119 THR A C 1
ATOM 935 O O . THR A 1 119 ? -22.439 -14.201 10.098 1.00 97.19 119 THR A O 1
ATOM 938 N N . GLY A 1 120 ? -21.313 -16.040 9.471 1.00 94.75 120 GLY A N 1
ATOM 939 C CA . GLY A 1 120 ? -22.384 -16.601 8.641 1.00 94.75 120 GLY A CA 1
ATOM 940 C C . GLY A 1 120 ? -22.194 -16.303 7.152 1.00 94.75 120 GLY A C 1
ATOM 941 O O . GLY A 1 120 ? -21.064 -16.242 6.677 1.00 94.75 120 GLY A O 1
ATOM 942 N N . ILE A 1 121 ? -23.294 -16.156 6.408 1.00 95.25 121 ILE A N 1
ATOM 943 C CA . ILE A 1 121 ? -23.259 -15.897 4.959 1.00 95.25 121 ILE A CA 1
ATOM 944 C C . ILE A 1 121 ? -23.027 -14.394 4.727 1.00 95.25 121 ILE A C 1
ATOM 946 O O . ILE A 1 121 ? -23.901 -13.605 5.093 1.00 95.25 121 ILE A O 1
ATOM 950 N N . PRO A 1 122 ? -21.889 -13.979 4.139 1.00 95.44 122 PRO A N 1
ATOM 951 C CA . PRO A 1 122 ? -21.571 -12.570 3.940 1.00 95.44 122 PRO A CA 1
ATOM 952 C C . PRO A 1 122 ? -22.457 -11.924 2.859 1.00 95.44 122 PRO A C 1
ATOM 954 O O . PRO A 1 122 ? -22.728 -12.545 1.830 1.00 95.44 122 PRO A O 1
ATOM 957 N N . PRO A 1 123 ? -22.877 -10.659 3.035 1.00 93.69 123 PRO A N 1
ATOM 958 C CA . PRO A 1 123 ? -23.462 -9.867 1.969 1.00 93.69 123 PRO A CA 1
ATOM 959 C C . PRO A 1 123 ? -22.370 -9.272 1.069 1.00 93.69 123 PRO A C 1
ATOM 961 O O . PRO A 1 123 ? -21.260 -8.939 1.502 1.00 93.69 123 PRO A O 1
ATOM 964 N N . GLY A 1 124 ? -22.719 -9.049 -0.194 1.00 91.94 124 GLY A N 1
ATOM 965 C CA . GLY A 1 124 ? -21.814 -8.446 -1.166 1.00 91.94 124 GLY A CA 1
ATOM 966 C C . GLY A 1 124 ? -20.700 -9.391 -1.642 1.00 91.94 124 GLY A C 1
ATOM 967 O O . GLY A 1 124 ? -20.740 -10.590 -1.397 1.00 91.94 124 GLY A O 1
ATOM 968 N N . PRO A 1 125 ? -19.708 -8.865 -2.378 1.00 89.19 125 PRO A N 1
ATOM 969 C CA . PRO A 1 125 ? -18.768 -9.688 -3.140 1.00 89.19 125 PRO A CA 1
ATOM 970 C C . PRO A 1 125 ? -17.472 -10.030 -2.391 1.00 89.19 125 PRO A C 1
ATOM 972 O O . PRO A 1 125 ? -16.524 -10.492 -3.022 1.00 89.19 125 PRO A O 1
ATOM 975 N N . LYS A 1 126 ? -17.358 -9.701 -1.098 1.00 87.19 126 LYS A N 1
ATOM 976 C CA . LYS A 1 126 ? -16.116 -9.893 -0.345 1.00 87.19 126 LYS A CA 1
ATOM 977 C C . LYS A 1 126 ? -16.229 -11.110 0.564 1.00 87.19 126 LYS A C 1
ATOM 979 O O . LYS A 1 126 ? -17.164 -11.204 1.349 1.00 87.19 126 LYS A O 1
ATOM 984 N N . GLU A 1 127 ? -15.243 -11.993 0.479 1.00 92.44 127 GLU A N 1
ATOM 985 C CA . GLU A 1 127 ? -15.126 -13.143 1.374 1.00 92.44 127 GLU A CA 1
ATOM 986 C C . GLU A 1 127 ? -14.596 -12.706 2.751 1.00 92.44 127 GLU A C 1
ATOM 988 O O . GLU A 1 127 ? -13.657 -11.899 2.804 1.00 92.44 127 GLU A O 1
ATOM 993 N N . PRO A 1 128 ? -15.194 -13.178 3.861 1.00 95.62 128 PRO A N 1
ATOM 994 C CA . PRO A 1 128 ? -14.737 -12.855 5.203 1.00 95.62 128 PRO A CA 1
ATOM 995 C C . PRO A 1 128 ? -13.433 -13.581 5.530 1.00 95.62 128 PRO A C 1
ATOM 997 O O . PRO A 1 128 ? -13.261 -14.761 5.237 1.00 95.62 128 PRO A O 1
ATOM 1000 N N . GLU A 1 129 ? -12.519 -12.862 6.172 1.00 95.31 129 GLU A N 1
ATOM 1001 C CA . GLU A 1 129 ? -11.235 -13.390 6.639 1.00 95.31 129 GLU A CA 1
ATOM 1002 C C . GLU A 1 129 ? -11.361 -14.050 8.021 1.00 95.31 129 GLU A C 1
ATOM 1004 O O . GLU A 1 129 ? -10.606 -14.966 8.334 1.00 95.31 129 GLU A O 1
ATOM 1009 N N . ASP A 1 130 ? -12.320 -13.602 8.839 1.00 97.06 130 ASP A N 1
ATOM 1010 C CA . ASP A 1 130 ? -12.669 -14.187 10.139 1.00 97.06 130 ASP A CA 1
ATOM 1011 C C . ASP A 1 130 ? -14.092 -13.743 10.556 1.00 97.06 130 ASP A C 1
ATOM 1013 O O . ASP A 1 130 ? -14.776 -13.002 9.839 1.00 97.06 130 ASP A O 1
ATOM 1017 N N . ASN A 1 131 ? -14.538 -14.181 11.731 1.00 97.94 131 ASN A N 1
ATOM 1018 C CA . ASN A 1 131 ? -15.830 -13.843 12.315 1.00 97.94 131 ASN A CA 1
ATOM 1019 C C . ASN A 1 131 ? -15.935 -12.356 12.687 1.00 97.94 131 ASN A C 1
ATOM 1021 O O . ASN A 1 131 ? -14.954 -11.710 13.058 1.00 97.94 131 ASN A O 1
ATOM 1025 N N . TYR A 1 132 ? -17.162 -11.830 12.661 1.00 98.31 132 TYR A N 1
ATOM 1026 C CA . TYR A 1 132 ? -17.498 -10.514 13.208 1.00 98.31 132 TYR A CA 1
ATOM 1027 C C . TYR A 1 132 ? -18.336 -10.647 14.492 1.00 98.31 132 TYR A C 1
ATOM 1029 O O . TYR A 1 132 ? -19.423 -11.235 14.434 1.00 98.31 132 TYR A O 1
ATOM 1037 N N . PRO A 1 133 ? -17.902 -10.056 15.623 1.00 98.50 133 PRO A N 1
ATOM 1038 C CA . PRO A 1 133 ? -16.526 -9.630 15.893 1.00 98.50 133 PRO A CA 1
ATOM 1039 C C . PRO A 1 133 ? -15.581 -10.838 15.997 1.00 98.50 133 PRO A C 1
ATOM 1041 O O . PRO A 1 133 ? -16.008 -11.936 16.361 1.00 98.50 133 PRO A O 1
ATOM 1044 N N . TYR A 1 134 ? -14.286 -10.619 15.777 1.00 98.50 134 TYR A N 1
ATOM 1045 C CA . TYR A 1 134 ? -13.275 -11.560 16.249 1.00 98.50 134 TYR A CA 1
ATOM 1046 C C . TYR A 1 134 ? -13.166 -11.414 17.769 1.00 98.50 134 TYR A C 1
ATOM 1048 O O . TYR A 1 134 ? -13.111 -10.296 18.286 1.00 98.50 134 TYR A O 1
ATOM 1056 N N . VAL A 1 135 ? -13.155 -12.527 18.505 1.00 98.38 135 VAL A N 1
ATOM 1057 C CA . VAL A 1 135 ? -13.172 -12.501 19.974 1.00 98.38 135 VAL A CA 1
ATOM 1058 C C . VAL A 1 135 ? -11.877 -13.046 20.539 1.00 98.38 135 VAL A C 1
ATOM 1060 O O . VAL A 1 135 ? -11.651 -14.256 20.550 1.00 98.38 135 VAL A O 1
ATOM 1063 N N . TYR A 1 136 ? -11.073 -12.150 21.101 1.00 98.19 136 TYR A N 1
ATOM 1064 C CA . TYR A 1 136 ? -9.892 -12.526 21.859 1.00 98.19 136 TYR A CA 1
ATOM 1065 C C . TYR A 1 136 ? -10.260 -12.789 23.325 1.00 98.19 136 TYR A C 1
ATOM 1067 O O . TYR A 1 136 ? -10.905 -11.966 23.981 1.00 98.19 136 TYR A O 1
ATOM 1075 N N . LYS A 1 137 ? -9.867 -13.952 23.856 1.00 97.75 137 LYS A N 1
ATOM 1076 C CA . LYS A 1 137 ? -10.067 -14.316 25.268 1.00 97.75 137 LYS A CA 1
ATOM 1077 C C . LYS A 1 137 ? -8.778 -14.042 26.034 1.00 97.75 137 LYS A C 1
ATOM 1079 O O . LYS A 1 137 ? -7.836 -14.823 25.944 1.00 97.75 137 LYS A O 1
ATOM 1084 N N . HIS A 1 138 ? -8.750 -12.948 26.782 1.00 96.62 138 HIS A N 1
ATOM 1085 C CA . HIS A 1 138 ? -7.570 -12.531 27.529 1.00 96.62 138 HIS A CA 1
ATOM 1086 C C . HIS A 1 138 ? -7.401 -13.343 28.825 1.00 96.62 138 HIS A C 1
ATOM 1088 O O . HIS A 1 138 ? -8.377 -13.803 29.425 1.00 96.62 138 HIS A O 1
ATOM 1094 N N . SER A 1 139 ? -6.159 -13.494 29.292 1.00 95.06 139 SER A N 1
ATOM 1095 C CA . SER A 1 139 ? -5.807 -14.270 30.494 1.00 95.06 139 SER A CA 1
ATOM 1096 C C . SER A 1 139 ? -6.419 -13.715 31.790 1.00 95.06 139 SER A C 1
ATOM 1098 O O . SER A 1 139 ? -6.653 -14.469 32.731 1.00 95.06 139 SER A O 1
ATOM 1100 N N . SER A 1 140 ? -6.771 -12.424 31.821 1.00 92.88 140 SER A N 1
ATOM 1101 C CA . SER A 1 140 ? -7.538 -11.791 32.913 1.00 92.88 140 SER A CA 1
ATOM 1102 C C . SER A 1 140 ? -8.994 -12.275 33.019 1.00 92.88 140 SER A C 1
ATOM 1104 O O . SER A 1 140 ? -9.705 -11.908 33.956 1.00 92.88 140 SER A O 1
ATOM 1106 N N . GLY A 1 141 ? -9.473 -13.052 32.040 1.00 92.00 141 GLY A N 1
ATOM 1107 C CA . GLY A 1 141 ? -10.868 -13.472 31.912 1.00 92.00 141 GLY A CA 1
ATOM 1108 C C . GLY A 1 141 ? -11.761 -12.481 31.157 1.00 92.00 141 GLY A C 1
ATOM 1109 O O . GLY A 1 141 ? -12.955 -12.744 31.000 1.00 92.00 141 GLY A O 1
ATOM 1110 N N . ASN A 1 142 ? -11.217 -11.359 30.678 1.00 94.00 142 ASN A N 1
ATOM 1111 C CA . ASN A 1 142 ? -11.938 -10.422 29.816 1.00 94.00 142 ASN A CA 1
ATOM 1112 C C . ASN A 1 142 ? -12.036 -10.947 28.372 1.00 94.00 142 ASN A C 1
ATOM 1114 O O . ASN A 1 142 ? -11.198 -11.722 27.902 1.00 94.00 142 ASN A O 1
ATOM 1118 N N . LYS A 1 143 ? -13.074 -10.504 27.657 1.00 97.06 143 LYS A N 1
ATOM 1119 C CA . LYS A 1 143 ? -13.241 -10.734 26.217 1.00 97.06 143 LYS A CA 1
ATOM 1120 C C . LYS A 1 143 ? -13.009 -9.414 25.498 1.00 97.06 143 LYS A C 1
ATOM 1122 O O . LYS A 1 143 ? -13.754 -8.474 25.758 1.00 97.06 143 LYS A O 1
ATOM 1127 N N . VAL A 1 144 ? -12.046 -9.380 24.584 1.00 98.50 144 VAL A N 1
ATOM 1128 C CA . VAL A 1 144 ? -11.803 -8.223 23.718 1.00 98.50 144 VAL A CA 1
ATOM 1129 C C . VAL A 1 144 ? -12.455 -8.487 22.365 1.00 98.50 144 VAL A C 1
ATOM 1131 O O . VAL A 1 144 ? -12.182 -9.510 21.732 1.00 98.50 144 VAL A O 1
ATOM 1134 N N . LEU A 1 145 ? -13.346 -7.595 21.935 1.00 98.75 145 LEU A N 1
ATOM 1135 C CA . LEU A 1 145 ? -14.029 -7.690 20.643 1.00 98.75 145 LEU A CA 1
ATOM 1136 C C . LEU A 1 145 ? -13.276 -6.867 19.597 1.00 98.75 145 LEU A C 1
ATOM 1138 O O . LEU A 1 145 ? -13.171 -5.653 19.742 1.00 98.75 145 LEU A O 1
ATOM 1142 N N . ILE A 1 146 ? -12.794 -7.503 18.533 1.00 98.75 146 ILE A N 1
ATOM 1143 C CA . ILE A 1 146 ? -12.090 -6.839 17.432 1.00 98.75 146 ILE A CA 1
ATOM 1144 C C . ILE A 1 146 ? -13.007 -6.781 16.211 1.00 98.75 146 ILE A C 1
ATOM 1146 O O . ILE A 1 146 ? -13.560 -7.800 15.789 1.00 98.75 146 ILE A O 1
ATOM 1150 N N . VAL A 1 147 ? -13.171 -5.591 15.632 1.00 98.69 147 VAL A N 1
ATOM 1151 C CA . VAL A 1 147 ? -13.991 -5.371 14.434 1.00 98.69 147 VAL A CA 1
ATOM 1152 C C . VAL A 1 147 ? -13.254 -4.559 13.376 1.00 98.69 147 VAL A C 1
ATOM 1154 O O . VAL A 1 147 ? -12.606 -3.565 13.684 1.00 98.69 147 VAL A O 1
ATOM 1157 N N . GLN A 1 148 ? -13.430 -4.944 12.112 1.00 98.19 148 GLN A N 1
ATOM 1158 C CA . GLN A 1 148 ? -13.095 -4.155 10.925 1.00 98.19 148 GLN A CA 1
ATOM 1159 C C . GLN A 1 148 ? -14.237 -4.271 9.903 1.00 98.19 148 GLN A C 1
ATOM 1161 O O . GLN A 1 148 ? -15.024 -5.219 9.943 1.00 98.19 148 GLN A O 1
ATOM 1166 N N . ALA A 1 149 ? -14.355 -3.293 9.002 1.00 97.06 149 ALA A N 1
ATOM 1167 C CA . ALA A 1 149 ? -15.448 -3.200 8.026 1.00 97.06 149 ALA A CA 1
ATOM 1168 C C . ALA A 1 149 ? -14.927 -3.036 6.587 1.00 97.06 149 ALA A C 1
ATOM 1170 O O . ALA A 1 149 ? -15.402 -2.192 5.827 1.00 97.06 149 ALA A O 1
ATOM 1171 N N . ALA A 1 150 ? -13.931 -3.844 6.208 1.00 94.62 150 ALA A N 1
ATOM 1172 C CA . ALA A 1 150 ? -13.274 -3.779 4.907 1.00 94.62 150 ALA A CA 1
ATOM 1173 C C . ALA A 1 150 ? -12.716 -2.374 4.589 1.00 94.62 150 ALA A C 1
ATOM 1175 O O . ALA A 1 150 ? -11.908 -1.841 5.345 1.00 94.62 150 ALA A O 1
ATOM 1176 N N . CYS A 1 151 ? -13.082 -1.790 3.443 1.00 89.81 151 CYS A N 1
ATOM 1177 C CA . CYS A 1 151 ? -12.596 -0.487 2.992 1.00 89.81 151 CYS A CA 1
ATOM 1178 C C . CYS A 1 151 ? -13.598 0.214 2.055 1.00 89.81 151 CYS A C 1
ATOM 1180 O O . CYS A 1 151 ? -14.614 -0.357 1.653 1.00 89.81 151 CYS A O 1
ATOM 1182 N N . HIS A 1 152 ? -13.287 1.465 1.696 1.00 89.19 152 HIS A N 1
ATOM 1183 C CA . HIS A 1 152 ? -14.007 2.283 0.702 1.00 89.19 152 HIS A CA 1
ATOM 1184 C C . HIS A 1 152 ? -15.480 2.568 1.039 1.00 89.19 152 HIS A C 1
ATOM 1186 O O . HIS A 1 152 ? -16.272 2.826 0.139 1.00 89.19 152 HIS A O 1
ATOM 1192 N N . ALA A 1 153 ? -15.851 2.483 2.323 1.00 92.50 153 ALA A N 1
ATOM 1193 C CA . ALA A 1 153 ? -17.234 2.606 2.793 1.00 92.50 153 ALA A CA 1
ATOM 1194 C C . ALA A 1 153 ? -18.217 1.620 2.126 1.00 92.50 153 ALA A C 1
ATOM 1196 O O . ALA A 1 153 ? -19.426 1.830 2.158 1.00 92.50 153 ALA A O 1
ATOM 1197 N N . LYS A 1 154 ? -17.708 0.518 1.551 1.00 92.94 154 LYS A N 1
ATOM 1198 C CA . LYS A 1 154 ? -18.538 -0.538 0.954 1.00 92.94 154 LYS A CA 1
ATOM 1199 C C . LYS A 1 154 ? -19.365 -1.276 2.008 1.00 92.94 154 LYS A C 1
ATOM 1201 O O . LYS A 1 154 ? -20.425 -1.810 1.698 1.00 92.94 154 LYS A O 1
ATOM 1206 N N . TYR A 1 155 ? -18.876 -1.278 3.245 1.00 96.75 155 TYR A N 1
ATOM 1207 C CA . TYR A 1 155 ? -19.594 -1.771 4.404 1.00 96.75 155 TYR A CA 1
ATOM 1208 C C . TYR A 1 155 ? -19.538 -0.746 5.536 1.00 96.75 155 TYR A C 1
ATOM 1210 O O . TYR A 1 155 ? -18.527 -0.063 5.712 1.00 96.75 155 TYR A O 1
ATOM 1218 N N . VAL A 1 156 ? -20.601 -0.681 6.334 1.00 97.50 156 VAL A N 1
ATOM 1219 C CA . VAL A 1 156 ? -20.642 0.068 7.596 1.00 97.50 156 VAL A CA 1
ATOM 1220 C C . VAL A 1 156 ? -20.619 -0.934 8.742 1.00 97.50 156 VAL A C 1
ATOM 1222 O O . VAL A 1 156 ? -21.511 -1.772 8.855 1.00 97.50 156 VAL A O 1
ATOM 1225 N N . GLY A 1 157 ? -19.590 -0.878 9.590 1.00 97.75 157 GLY A N 1
ATOM 1226 C CA . GLY A 1 157 ? -19.502 -1.739 10.770 1.00 97.75 157 GLY A CA 1
ATOM 1227 C C . GLY A 1 157 ? -20.649 -1.460 11.744 1.00 97.75 157 GLY A C 1
ATOM 1228 O O . GLY A 1 157 ? -20.863 -0.311 12.124 1.00 97.75 157 GLY A O 1
ATOM 1229 N N . ASN A 1 158 ? -21.368 -2.503 12.157 1.00 97.94 158 ASN A N 1
ATOM 1230 C CA . ASN A 1 158 ? -22.466 -2.402 13.114 1.00 97.94 158 ASN A CA 1
ATOM 1231 C C . ASN A 1 158 ? -22.296 -3.463 14.206 1.00 97.94 158 ASN A C 1
ATOM 1233 O O . ASN A 1 158 ? -22.523 -4.649 13.972 1.00 97.94 158 ASN A O 1
ATOM 1237 N N . LEU A 1 159 ? -21.898 -3.016 15.398 1.00 98.44 159 LEU A N 1
ATOM 1238 C CA . LEU A 1 159 ? -21.715 -3.851 16.579 1.00 98.44 159 LEU A CA 1
ATOM 1239 C C . LEU A 1 159 ? -22.530 -3.276 17.739 1.00 98.44 159 LEU A C 1
ATOM 1241 O O . LEU A 1 159 ? -22.337 -2.132 18.150 1.00 98.44 159 LEU A O 1
ATOM 1245 N N . THR A 1 160 ? -23.402 -4.100 18.307 1.00 98.00 160 THR A N 1
ATOM 1246 C CA . THR A 1 160 ? -24.106 -3.827 19.559 1.00 98.00 160 THR A CA 1
ATOM 1247 C C . THR A 1 160 ? -23.470 -4.651 20.669 1.00 98.00 160 THR A C 1
ATOM 1249 O O . THR A 1 160 ? -23.401 -5.875 20.580 1.00 98.00 160 THR A O 1
ATOM 1252 N N . VAL A 1 161 ? -23.014 -3.984 21.731 1.00 97.31 161 VAL A N 1
ATOM 1253 C CA . VAL A 1 161 ? -22.353 -4.630 22.875 1.00 97.31 161 VAL A CA 1
ATOM 1254 C C . VAL A 1 161 ? -23.118 -4.334 24.157 1.00 97.31 161 VAL A C 1
ATOM 1256 O O . VAL A 1 161 ? -23.423 -3.185 24.481 1.00 97.31 161 VAL A O 1
ATOM 1259 N N . PHE A 1 162 ? -23.415 -5.393 24.901 1.00 96.44 162 PHE A N 1
ATOM 1260 C CA . PHE A 1 162 ? -24.056 -5.352 26.204 1.00 96.44 162 PHE A CA 1
ATOM 1261 C C . PHE A 1 162 ? -22.990 -5.603 27.264 1.00 96.44 162 PHE A C 1
ATOM 1263 O O . PHE A 1 162 ? -22.397 -6.683 27.303 1.00 96.44 162 PHE A O 1
ATOM 1270 N N . PHE A 1 163 ? -22.771 -4.622 28.136 1.00 94.56 163 PHE A N 1
ATOM 1271 C CA . PHE A 1 163 ? -21.848 -4.759 29.261 1.00 94.56 163 PHE A CA 1
ATOM 1272 C C . PHE A 1 163 ? -22.601 -4.896 30.578 1.00 94.56 163 PHE A C 1
ATOM 1274 O O . PHE A 1 163 ? -23.658 -4.281 30.751 1.00 94.56 163 PHE A O 1
ATOM 1281 N N . ASP A 1 164 ? -22.022 -5.638 31.514 1.00 93.25 164 ASP A N 1
ATOM 1282 C CA . ASP A 1 164 ? -22.510 -5.716 32.887 1.00 93.25 164 ASP A CA 1
ATOM 1283 C C . ASP A 1 164 ? -22.190 -4.438 33.697 1.00 93.25 164 ASP A C 1
ATOM 1285 O O . ASP A 1 164 ? -21.720 -3.424 33.164 1.00 93.25 164 ASP A O 1
ATOM 1289 N N . LYS A 1 165 ? -22.495 -4.467 35.002 1.00 89.25 165 LYS A N 1
ATOM 1290 C CA . LYS A 1 165 ? -22.237 -3.346 35.923 1.00 89.25 165 LYS A CA 1
ATOM 1291 C C . LYS A 1 165 ? -20.746 -3.097 36.167 1.00 89.25 165 LYS A C 1
ATOM 1293 O O . LYS A 1 165 ? -20.389 -1.970 36.484 1.00 89.25 165 LYS A O 1
ATOM 1298 N N . ALA A 1 166 ? -19.910 -4.125 36.033 1.00 89.50 166 ALA A N 1
ATOM 1299 C CA . ALA A 1 166 ? -18.464 -4.029 36.190 1.00 89.50 166 ALA A CA 1
ATOM 1300 C C . ALA A 1 166 ? -17.765 -3.556 34.904 1.00 89.50 166 ALA A C 1
ATOM 1302 O O . ALA A 1 166 ? -16.547 -3.418 34.906 1.00 89.50 166 ALA A O 1
ATOM 1303 N N . GLY A 1 167 ? -18.520 -3.313 33.825 1.00 90.62 167 GLY A N 1
ATOM 1304 C CA . GLY A 1 167 ? -17.974 -2.898 32.537 1.00 90.62 167 GLY A CA 1
ATOM 1305 C C . GLY A 1 167 ? -17.517 -4.063 31.662 1.00 90.62 167 GLY A C 1
ATOM 1306 O O . GLY A 1 167 ? -16.962 -3.826 30.603 1.00 90.62 167 GLY A O 1
ATOM 1307 N N . LYS A 1 168 ? -17.797 -5.321 32.035 1.00 93.69 168 LYS A N 1
ATOM 1308 C CA . LYS A 1 168 ? -17.386 -6.489 31.242 1.00 93.69 168 LYS A CA 1
ATOM 1309 C C . LYS A 1 168 ? -18.395 -6.828 30.154 1.00 93.69 168 LYS A C 1
ATOM 1311 O O . LYS A 1 168 ? -19.607 -6.741 30.357 1.00 93.69 168 LYS A O 1
ATOM 1316 N N . VAL A 1 169 ? -17.898 -7.290 29.007 1.00 96.50 169 VAL A N 1
ATOM 1317 C CA . VAL A 1 169 ? -18.716 -7.743 27.870 1.00 96.50 169 VAL A CA 1
ATOM 1318 C C . VAL A 1 169 ? -19.554 -8.975 28.249 1.00 96.50 169 VAL A C 1
ATOM 1320 O O . VAL A 1 169 ? -19.038 -10.088 28.380 1.00 96.50 169 VAL A O 1
ATOM 1323 N N . ALA A 1 170 ? -20.870 -8.791 28.364 1.00 96.19 170 ALA A N 1
ATOM 1324 C CA . ALA A 1 170 ? -21.831 -9.848 28.683 1.00 96.19 170 ALA A CA 1
ATOM 1325 C C . ALA A 1 170 ? -22.383 -10.527 27.419 1.00 96.19 170 ALA A C 1
ATOM 1327 O O . ALA A 1 170 ? -22.432 -11.755 27.335 1.00 96.19 170 ALA A O 1
ATOM 1328 N N . LYS A 1 171 ? -22.772 -9.727 26.420 1.00 97.69 171 LYS A N 1
ATOM 1329 C CA . LYS A 1 171 ? -23.313 -10.179 25.129 1.00 97.69 171 LYS A CA 1
ATOM 1330 C C . LYS A 1 171 ? -22.881 -9.203 24.033 1.00 97.69 171 LYS A C 1
ATOM 1332 O O . LYS A 1 171 ? -22.689 -8.022 24.304 1.00 97.69 171 LYS A O 1
ATOM 1337 N N . TYR A 1 172 ? -22.770 -9.678 22.801 1.00 97.88 172 TYR A N 1
ATOM 1338 C CA . TYR A 1 172 ? -22.619 -8.838 21.617 1.00 97.88 172 TYR A CA 1
ATOM 1339 C C . TYR A 1 172 ? -23.430 -9.418 20.457 1.00 97.88 172 TYR A C 1
ATOM 1341 O O . TYR A 1 172 ? -23.721 -10.614 20.436 1.00 97.88 172 TYR A O 1
ATOM 1349 N N . GLU A 1 173 ? -23.812 -8.563 19.518 1.00 98.06 173 GLU A N 1
ATOM 1350 C CA . GLU A 1 173 ? -24.481 -8.934 18.270 1.00 98.06 173 GLU A CA 1
ATOM 1351 C C . GLU A 1 173 ? -24.242 -7.864 17.200 1.00 98.06 173 GLU A C 1
ATOM 1353 O O . GLU A 1 173 ? -23.869 -6.733 17.515 1.00 98.06 173 GLU A O 1
ATOM 1358 N N . GLY A 1 174 ? -24.453 -8.220 15.937 1.00 97.12 174 GLY A N 1
ATOM 1359 C CA . GLY A 1 174 ? -24.275 -7.320 14.801 1.00 97.12 174 GLY A CA 1
ATOM 1360 C C . GLY A 1 174 ? -23.397 -7.920 13.709 1.00 97.12 174 GLY A C 1
ATOM 1361 O O . GLY A 1 174 ? -22.811 -8.988 13.876 1.00 97.12 174 GLY A O 1
ATOM 1362 N N . ALA A 1 175 ? -23.350 -7.230 12.578 1.00 97.62 175 ALA A N 1
ATOM 1363 C CA . ALA A 1 175 ? -22.542 -7.570 11.417 1.00 97.62 175 ALA A CA 1
ATOM 1364 C C . ALA A 1 175 ? -22.371 -6.315 10.543 1.00 97.62 175 ALA A C 1
AT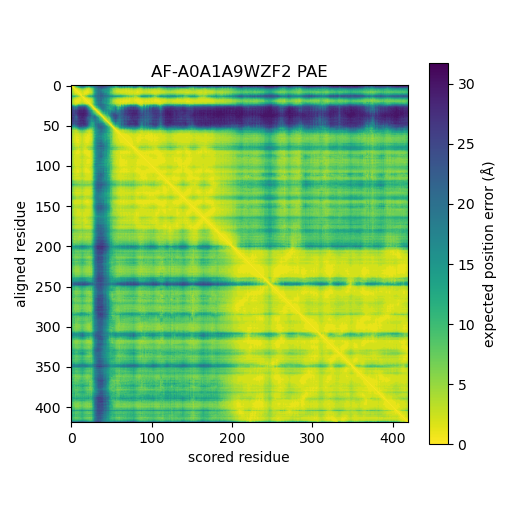OM 1366 O O . ALA A 1 175 ? -23.231 -5.430 10.593 1.00 97.62 175 ALA A O 1
ATOM 1367 N N . PRO A 1 176 ? -21.314 -6.209 9.721 1.00 97.75 176 PRO A N 1
ATOM 1368 C CA . PRO A 1 176 ? -21.190 -5.118 8.766 1.00 97.75 176 PRO A CA 1
ATOM 1369 C C . PRO A 1 176 ? -22.373 -5.081 7.793 1.00 97.75 176 PRO A C 1
ATOM 1371 O O . PRO A 1 176 ? -22.776 -6.105 7.242 1.00 97.75 176 PRO A O 1
ATOM 1374 N N . ILE A 1 177 ? -22.907 -3.886 7.562 1.00 96.62 177 ILE A N 1
ATOM 1375 C CA . ILE A 1 177 ? -24.008 -3.637 6.629 1.00 96.62 177 ILE A CA 1
ATOM 1376 C C . ILE A 1 177 ? -23.408 -3.361 5.253 1.00 96.62 177 ILE A C 1
ATOM 1378 O O . ILE A 1 177 ? -22.580 -2.459 5.133 1.00 96.62 177 ILE A O 1
ATOM 1382 N N . TYR A 1 178 ? -23.801 -4.126 4.232 1.00 96.69 178 TYR A N 1
ATOM 1383 C CA . TYR A 1 178 ? -23.366 -3.894 2.853 1.00 96.69 178 TYR A CA 1
ATOM 1384 C C . TYR A 1 178 ? -24.109 -2.696 2.255 1.00 96.69 178 TYR A C 1
ATOM 1386 O O . TYR A 1 178 ? -25.334 -2.656 2.262 1.00 96.69 178 TYR A O 1
ATOM 1394 N N . MET A 1 179 ? -23.355 -1.717 1.759 1.00 96.06 179 MET A N 1
ATOM 1395 C CA . MET A 1 179 ? -23.891 -0.479 1.192 1.00 96.06 179 MET A CA 1
ATOM 1396 C C . MET A 1 179 ? -24.091 -0.646 -0.318 1.00 96.06 179 MET A C 1
ATOM 1398 O O . MET A 1 179 ? -23.293 -0.154 -1.119 1.00 96.06 179 MET A O 1
ATOM 1402 N N . ASP A 1 180 ? -25.112 -1.408 -0.702 1.00 92.56 180 ASP A N 1
ATOM 1403 C CA . ASP A 1 180 ? -25.499 -1.603 -2.100 1.00 92.56 180 ASP A CA 1
ATOM 1404 C C . ASP A 1 180 ? -26.465 -0.516 -2.605 1.00 92.56 180 ASP A C 1
ATOM 1406 O O . ASP A 1 180 ? -26.624 0.546 -2.002 1.00 92.56 180 ASP A O 1
ATOM 1410 N N . SER A 1 181 ? -27.076 -0.755 -3.767 1.00 92.38 181 SER A N 1
ATOM 1411 C CA . SER A 1 181 ? -28.040 0.162 -4.374 1.00 92.38 181 SER A CA 1
ATOM 1412 C C . SER A 1 181 ? -29.403 0.201 -3.680 1.00 92.38 181 SER A C 1
ATOM 1414 O O . SER A 1 181 ? -30.183 1.098 -3.992 1.00 92.38 181 SER A O 1
ATOM 1416 N N . GLU A 1 182 ? -29.715 -0.749 -2.794 1.00 92.62 182 GLU A N 1
ATOM 1417 C CA . GLU A 1 182 ? -30.974 -0.766 -2.038 1.00 92.62 182 GLU A CA 1
ATOM 1418 C C . GLU A 1 182 ? -30.923 0.185 -0.835 1.00 92.62 182 GLU A C 1
ATOM 1420 O O . GLU A 1 182 ? -31.961 0.658 -0.369 1.00 92.62 182 GLU A O 1
ATOM 1425 N N . VAL A 1 183 ? -29.723 0.529 -0.356 1.00 93.62 183 VAL A N 1
ATOM 1426 C CA . VAL A 1 183 ? -29.554 1.537 0.692 1.00 93.62 183 VAL A CA 1
ATOM 1427 C C . VAL A 1 183 ? -29.757 2.939 0.110 1.00 93.62 183 VAL A C 1
ATOM 1429 O O . VAL A 1 183 ? -28.915 3.467 -0.621 1.00 93.62 183 VAL A O 1
ATOM 1432 N N . SER A 1 184 ? -30.882 3.567 0.465 1.00 94.94 184 SER A N 1
ATOM 1433 C CA . SER A 1 184 ? -31.206 4.934 0.050 1.00 94.94 184 SER A CA 1
ATOM 1434 C C . SER A 1 184 ? -30.120 5.926 0.460 1.00 94.94 184 SER A C 1
ATOM 1436 O O . SER A 1 184 ? -29.660 5.950 1.603 1.00 94.94 184 SER A O 1
ATOM 1438 N N . LYS A 1 185 ? -29.739 6.790 -0.483 1.00 94.50 185 LYS A N 1
ATOM 1439 C CA . LYS A 1 185 ? -28.827 7.906 -0.220 1.00 94.50 185 LYS A CA 1
ATOM 1440 C C . LYS A 1 185 ? -29.581 9.008 0.515 1.00 94.50 185 LYS A C 1
ATOM 1442 O O . LYS A 1 185 ? -30.702 9.334 0.139 1.00 94.50 185 LYS A O 1
ATOM 1447 N N . ASP A 1 186 ? -28.942 9.594 1.520 1.00 96.12 186 ASP A N 1
ATOM 1448 C CA . ASP A 1 186 ? -29.484 10.747 2.235 1.00 96.12 186 ASP A CA 1
ATOM 1449 C C . ASP A 1 186 ? -29.547 11.976 1.310 1.00 96.12 186 ASP A C 1
ATOM 1451 O O . ASP A 1 186 ? -28.541 12.358 0.701 1.00 96.12 186 ASP A O 1
ATOM 1455 N N . GLU A 1 187 ? -30.736 12.567 1.166 1.00 97.25 187 GLU A N 1
ATOM 1456 C CA . GLU A 1 187 ? -30.982 13.661 0.218 1.00 97.25 187 GLU A CA 1
ATOM 1457 C C . GLU A 1 187 ? -30.190 14.926 0.567 1.00 97.25 187 GLU A C 1
ATOM 1459 O O . GLU A 1 187 ? -29.656 15.585 -0.331 1.00 97.25 187 GLU A O 1
ATOM 1464 N N . ASP A 1 188 ? -30.050 15.241 1.858 1.00 97.50 188 ASP A N 1
ATOM 1465 C CA . ASP A 1 188 ? -29.309 16.413 2.321 1.00 97.50 188 ASP A CA 1
ATOM 1466 C C . ASP A 1 188 ? -27.808 16.252 2.052 1.00 97.50 188 ASP A C 1
ATOM 1468 O O . ASP A 1 188 ? -27.159 17.186 1.571 1.00 97.50 188 ASP A O 1
ATOM 1472 N N . VAL A 1 189 ? -27.252 15.056 2.276 1.00 95.44 189 VAL A N 1
ATOM 1473 C CA . VAL A 1 189 ? -25.856 14.739 1.934 1.00 95.44 189 VAL A CA 1
ATOM 1474 C C . VAL A 1 189 ? -25.636 14.811 0.423 1.00 95.44 189 VAL A C 1
ATOM 1476 O O . VAL A 1 189 ? -24.665 15.428 -0.022 1.00 95.44 189 VAL A O 1
ATOM 1479 N N . VAL A 1 190 ? -26.534 14.235 -0.384 1.00 94.12 190 VAL A N 1
ATOM 1480 C CA . VAL A 1 190 ? -26.439 14.301 -1.854 1.00 94.12 190 VAL A CA 1
ATOM 1481 C C . VAL A 1 190 ? -26.437 15.754 -2.327 1.00 94.12 190 VAL A C 1
ATOM 1483 O O . VAL A 1 190 ? -25.571 16.139 -3.116 1.00 94.12 190 VAL A O 1
ATOM 1486 N N . LYS A 1 191 ? -27.341 16.579 -1.793 1.00 95.81 191 LYS A N 1
ATOM 1487 C CA . LYS A 1 191 ? -27.427 18.008 -2.103 1.00 95.81 191 LYS A CA 1
ATOM 1488 C C . LYS A 1 191 ? -26.173 18.769 -1.672 1.00 95.81 191 LYS A C 1
ATOM 1490 O O . LYS A 1 191 ? -25.665 19.598 -2.426 1.00 95.81 191 LYS A O 1
ATOM 1495 N N . ALA A 1 192 ? -25.625 18.466 -0.495 1.00 95.12 192 ALA A N 1
ATOM 1496 C CA . ALA A 1 192 ? -24.386 19.072 -0.008 1.00 95.12 192 ALA A CA 1
ATOM 1497 C C . ALA A 1 192 ? -23.165 18.723 -0.883 1.00 95.12 192 ALA A C 1
ATOM 1499 O O . ALA A 1 192 ? -22.220 19.510 -0.971 1.00 95.12 192 ALA A O 1
ATOM 1500 N N . MET A 1 193 ? -23.182 17.571 -1.563 1.00 93.00 193 MET A N 1
ATOM 1501 C CA . MET A 1 193 ? -22.116 17.146 -2.474 1.00 93.00 193 MET A CA 1
ATOM 1502 C C . MET A 1 193 ? -22.186 17.801 -3.862 1.00 93.00 193 MET A C 1
ATOM 1504 O O . MET A 1 193 ? -21.169 17.831 -4.559 1.00 93.00 193 MET A O 1
ATOM 1508 N N . GLU A 1 194 ? -23.336 18.337 -4.285 1.00 91.56 194 GLU A N 1
ATOM 1509 C CA . GLU A 1 194 ? -23.526 18.866 -5.646 1.00 91.56 194 GLU A CA 1
ATOM 1510 C C . GLU A 1 194 ? -22.501 19.930 -6.079 1.00 91.56 194 GLU A C 1
ATOM 1512 O O . GLU A 1 194 ? -21.998 19.821 -7.203 1.00 91.56 194 GLU A O 1
ATOM 1517 N N . PRO A 1 195 ? -22.143 20.943 -5.259 1.00 90.69 195 PRO A N 1
ATOM 1518 C CA . PRO A 1 195 ? -21.186 21.968 -5.681 1.00 90.69 195 PRO A CA 1
ATOM 1519 C C . PRO A 1 195 ? -19.801 21.383 -5.970 1.00 90.69 195 PRO A C 1
ATOM 1521 O O . PRO A 1 195 ? -19.164 21.741 -6.958 1.00 90.69 195 PRO A O 1
ATOM 1524 N N . TRP A 1 196 ? -19.365 20.432 -5.141 1.00 88.81 196 TRP A N 1
ATOM 1525 C CA . TRP A 1 196 ? -18.099 19.725 -5.313 1.00 88.81 196 TRP A CA 1
ATOM 1526 C C . TRP A 1 196 ? -18.142 18.838 -6.549 1.00 88.81 196 TRP A C 1
ATOM 1528 O O . TRP A 1 196 ? -17.227 18.875 -7.367 1.00 88.81 196 TRP A O 1
ATOM 1538 N N . LYS A 1 197 ? -19.242 18.103 -6.738 1.00 86.50 197 LYS A N 1
ATOM 1539 C CA . LYS A 1 197 ? -19.432 17.257 -7.914 1.00 86.50 197 LYS A CA 1
ATOM 1540 C C . LYS A 1 197 ? -19.315 18.061 -9.208 1.00 86.50 197 LYS A C 1
ATOM 1542 O O . LYS A 1 197 ? -18.602 17.633 -10.104 1.00 86.50 197 LYS A O 1
ATOM 1547 N N . LYS A 1 198 ? -19.918 19.251 -9.291 1.00 85.94 198 LYS A N 1
ATOM 1548 C CA . LYS A 1 198 ? -19.805 20.123 -10.477 1.00 85.94 198 LYS A CA 1
ATOM 1549 C C . LYS A 1 198 ? -18.358 20.505 -10.802 1.00 85.94 198 LYS A C 1
ATOM 1551 O O . LYS A 1 198 ? -17.981 20.460 -11.965 1.00 85.94 198 LYS A O 1
ATOM 1556 N N . LEU A 1 199 ? -17.547 20.825 -9.790 1.00 81.38 199 LEU A N 1
ATOM 1557 C CA . LEU A 1 199 ? -16.129 21.166 -9.978 1.00 81.38 199 LEU A CA 1
ATOM 1558 C C . LEU A 1 199 ? -15.302 19.990 -10.518 1.00 81.38 199 LEU A C 1
ATOM 1560 O O . LEU A 1 199 ? -14.359 20.195 -11.279 1.00 81.38 199 LEU A O 1
ATOM 1564 N N . PHE A 1 200 ? -15.642 18.763 -10.121 1.00 80.44 200 PHE A N 1
ATOM 1565 C CA . PHE A 1 200 ? -14.908 17.567 -10.531 1.00 80.44 200 PHE A CA 1
ATOM 1566 C C . PHE A 1 200 ? -15.473 16.904 -11.795 1.00 80.44 200 PHE A C 1
ATOM 1568 O O . PHE A 1 200 ? -14.718 16.240 -12.502 1.00 80.44 200 PHE A O 1
ATOM 1575 N N . ASP A 1 201 ? -16.757 17.076 -12.116 1.00 82.19 201 ASP A N 1
ATOM 1576 C CA . ASP A 1 201 ? -17.459 16.357 -13.189 1.00 82.19 201 ASP A CA 1
ATOM 1577 C C . ASP A 1 201 ? -16.875 16.627 -14.584 1.00 82.19 201 ASP A C 1
ATOM 1579 O O . ASP A 1 201 ? -16.803 15.704 -15.393 1.00 82.19 201 ASP A O 1
ATOM 1583 N N . GLU A 1 202 ? -16.424 17.851 -14.870 1.00 80.62 202 GLU A N 1
ATOM 1584 C CA . GLU A 1 202 ? -15.831 18.179 -16.176 1.00 80.62 202 GLU A CA 1
ATOM 1585 C C . GLU A 1 202 ? -14.486 17.477 -16.379 1.00 80.62 202 GLU A C 1
ATOM 1587 O O . GLU A 1 202 ? -14.257 16.834 -17.402 1.00 80.62 202 GLU A O 1
ATOM 1592 N N . LYS A 1 203 ? -13.599 17.556 -15.379 1.00 83.56 203 LYS A N 1
ATOM 1593 C CA . LYS A 1 203 ? -12.260 16.964 -15.470 1.00 83.56 203 LYS A CA 1
ATOM 1594 C C . LYS A 1 203 ? -12.307 15.444 -15.352 1.00 83.56 203 LYS A C 1
ATOM 1596 O O . LYS A 1 203 ? -11.603 14.762 -16.083 1.00 83.56 203 LYS A O 1
ATOM 1601 N N . SER A 1 204 ? -13.132 14.914 -14.449 1.00 85.75 204 SER A N 1
ATOM 1602 C CA . SER A 1 204 ? -13.233 13.475 -14.172 1.00 85.75 204 SER A CA 1
ATOM 1603 C C . SER A 1 204 ? -13.715 12.668 -15.376 1.00 85.75 204 SER A C 1
ATOM 1605 O O . SER A 1 204 ? -13.200 11.576 -15.588 1.00 85.75 204 SER A O 1
ATOM 1607 N N . LYS A 1 205 ? -14.641 13.215 -16.177 1.00 89.25 205 LYS A N 1
ATOM 1608 C CA . LYS A 1 205 ? -15.231 12.562 -17.360 1.00 89.25 205 LYS A CA 1
ATOM 1609 C C . LYS A 1 205 ? -14.419 12.748 -18.643 1.00 89.25 205 LYS A C 1
ATOM 1611 O O . LYS A 1 205 ? -14.838 12.280 -19.698 1.00 89.25 205 LYS A O 1
ATOM 1616 N N . LEU A 1 206 ? -13.284 13.439 -18.591 1.00 92.56 206 LEU A N 1
ATOM 1617 C CA . LEU A 1 206 ? -12.428 13.574 -19.761 1.00 92.56 206 LEU A CA 1
ATOM 1618 C C . LEU A 1 206 ? -11.817 12.211 -20.100 1.00 92.56 206 LEU A C 1
ATOM 1620 O O . LEU A 1 206 ? -11.091 11.652 -19.280 1.00 92.56 206 LEU A O 1
ATOM 1624 N N . VAL A 1 207 ? -12.076 11.706 -21.307 1.00 95.81 207 VAL A N 1
ATOM 1625 C CA . VAL A 1 207 ? -11.362 10.544 -21.851 1.00 95.81 207 VAL A CA 1
ATOM 1626 C C . VAL A 1 207 ? -9.924 10.964 -22.143 1.00 95.81 207 VAL A C 1
ATOM 1628 O O . VAL A 1 207 ? -9.686 11.901 -22.904 1.00 95.81 207 VAL A O 1
ATOM 1631 N N . VAL A 1 208 ? -8.966 10.291 -21.511 1.00 96.00 208 VAL A N 1
ATOM 1632 C CA . VAL A 1 208 ? -7.526 10.593 -21.599 1.00 96.00 208 VAL A CA 1
ATOM 1633 C C . VAL A 1 208 ? -6.748 9.550 -22.403 1.00 96.00 208 VAL A C 1
ATOM 1635 O O . VAL A 1 208 ? -5.580 9.768 -22.710 1.00 96.00 208 VAL A O 1
ATOM 1638 N N . GLY A 1 209 ? -7.393 8.442 -22.764 1.00 96.75 209 GLY A N 1
ATOM 1639 C CA . GLY A 1 209 ? -6.867 7.392 -23.631 1.00 96.75 209 GLY A CA 1
ATOM 1640 C C . GLY A 1 209 ? -7.810 6.193 -23.659 1.00 96.75 209 GLY A C 1
ATOM 1641 O O . GLY A 1 209 ? -8.906 6.245 -23.100 1.00 96.75 209 GLY A O 1
ATOM 1642 N N . LYS A 1 210 ? -7.384 5.102 -24.291 1.00 98.06 210 LYS A N 1
ATOM 1643 C CA . LYS A 1 210 ? -8.112 3.826 -24.314 1.00 98.06 210 LYS A CA 1
ATOM 1644 C C . LYS A 1 210 ? -7.181 2.660 -24.005 1.00 98.06 210 LYS A C 1
ATOM 1646 O O . LYS A 1 210 ? -5.988 2.749 -24.275 1.00 98.06 210 LYS A O 1
ATOM 1651 N N . THR A 1 211 ? -7.704 1.552 -23.487 1.00 98.31 211 THR A N 1
ATOM 1652 C CA . THR A 1 211 ? -6.957 0.288 -23.352 1.00 98.31 211 THR A CA 1
ATOM 1653 C C . THR A 1 211 ? -7.719 -0.881 -23.969 1.00 98.31 211 THR A C 1
ATOM 1655 O O . THR A 1 211 ? -8.919 -1.040 -23.751 1.00 98.31 211 THR A O 1
ATOM 1658 N N . LYS A 1 212 ? -7.024 -1.738 -24.725 1.00 98.31 212 LYS A N 1
ATOM 1659 C CA . LYS A 1 212 ? -7.616 -2.934 -25.363 1.00 98.31 212 LYS A CA 1
ATOM 1660 C C . LYS A 1 212 ? -7.854 -4.093 -24.397 1.00 98.31 212 LYS A C 1
ATOM 1662 O O . LYS A 1 212 ? -8.547 -5.051 -24.735 1.00 98.31 212 LYS A O 1
ATOM 1667 N N . VAL A 1 213 ? -7.242 -4.035 -23.219 1.00 98.12 213 VAL A N 1
ATOM 1668 C CA . VAL A 1 213 ? -7.204 -5.124 -22.238 1.00 98.12 213 VAL A CA 1
ATOM 1669 C C . VAL A 1 213 ? -7.453 -4.592 -20.836 1.00 98.12 213 VAL A C 1
ATOM 1671 O O . VAL A 1 213 ? -7.086 -3.457 -20.529 1.00 98.12 213 VAL A O 1
ATOM 1674 N N . ASP A 1 214 ? -8.016 -5.440 -19.977 1.00 98.12 214 ASP A N 1
ATOM 1675 C CA . ASP A 1 214 ? -8.180 -5.124 -18.561 1.00 98.12 214 ASP A CA 1
ATOM 1676 C C . ASP A 1 214 ? -6.810 -5.061 -17.869 1.00 98.12 214 ASP A C 1
ATOM 1678 O O . ASP A 1 214 ? -5.967 -5.965 -17.986 1.00 98.12 214 ASP A O 1
ATOM 1682 N N . LEU A 1 215 ? -6.588 -3.985 -17.119 1.00 98.25 215 LEU A N 1
ATOM 1683 C CA . LEU A 1 215 ? -5.385 -3.747 -16.331 1.00 98.25 215 LEU A CA 1
ATOM 1684 C C . LEU A 1 215 ? -5.707 -4.016 -14.861 1.00 98.25 215 LEU A C 1
ATOM 1686 O O . LEU A 1 215 ? -5.967 -3.105 -14.076 1.00 98.25 215 LEU A O 1
ATOM 1690 N N . LEU A 1 216 ? -5.718 -5.301 -14.505 1.00 97.50 216 LEU A N 1
ATOM 1691 C CA . LEU A 1 216 ? -6.081 -5.762 -13.166 1.00 97.50 216 LEU A CA 1
ATOM 1692 C C . LEU A 1 216 ? -4.985 -5.465 -12.136 1.00 97.50 216 LEU A C 1
ATOM 1694 O O . LEU A 1 216 ? -3.799 -5.705 -12.382 1.00 97.50 216 LEU A O 1
ATOM 1698 N N . ARG A 1 217 ? -5.401 -5.003 -10.956 1.00 94.94 217 ARG A N 1
ATOM 1699 C CA . ARG A 1 217 ? -4.530 -4.664 -9.825 1.00 94.94 217 ARG A CA 1
ATOM 1700 C C . ARG A 1 217 ? -4.105 -5.880 -9.011 1.00 94.94 217 ARG A C 1
ATOM 1702 O O . ARG A 1 217 ? -2.966 -5.945 -8.556 1.00 94.94 217 ARG A O 1
ATOM 1709 N N . GLU A 1 218 ? -5.012 -6.821 -8.778 1.00 90.31 218 GLU A N 1
ATOM 1710 C CA . GLU A 1 218 ? -4.812 -7.961 -7.879 1.00 90.31 218 GLU A CA 1
ATOM 1711 C C . GLU A 1 218 ? -3.549 -8.775 -8.226 1.00 90.31 218 GLU A C 1
ATOM 1713 O O . GLU A 1 218 ? -2.759 -9.040 -7.313 1.00 90.31 218 GLU A O 1
ATOM 1718 N N . PRO A 1 219 ? -3.262 -9.092 -9.510 1.00 95.12 219 PRO A N 1
ATOM 1719 C CA . PRO A 1 219 ? -2.049 -9.821 -9.879 1.00 95.12 219 PRO A CA 1
ATOM 1720 C C . PRO A 1 219 ? -0.746 -9.080 -9.548 1.00 95.12 219 PRO A C 1
ATOM 1722 O O . PRO A 1 219 ? 0.270 -9.726 -9.302 1.00 95.12 219 PRO A O 1
ATOM 1725 N N . CYS A 1 220 ? -0.760 -7.743 -9.475 1.00 96.62 220 CYS A N 1
ATOM 1726 C CA . CYS A 1 220 ? 0.445 -6.937 -9.250 1.00 96.62 220 CYS A CA 1
ATOM 1727 C C . CYS A 1 220 ? 1.121 -7.207 -7.901 1.00 96.62 220 CYS A C 1
ATOM 1729 O O . CYS A 1 220 ? 2.290 -6.881 -7.721 1.00 96.62 220 CYS A O 1
ATOM 1731 N N . ARG A 1 221 ? 0.386 -7.775 -6.939 1.00 94.75 221 ARG A N 1
ATOM 1732 C CA . ARG A 1 221 ? 0.888 -8.137 -5.605 1.00 94.75 221 ARG A CA 1
ATOM 1733 C C . ARG A 1 221 ? 1.505 -9.539 -5.546 1.00 94.75 221 ARG A C 1
ATOM 1735 O O . ARG A 1 221 ? 2.005 -9.934 -4.498 1.00 94.75 221 ARG A O 1
ATOM 1742 N N . LEU A 1 222 ? 1.402 -10.309 -6.629 1.00 92.88 222 LEU A N 1
ATOM 1743 C CA . LEU A 1 222 ? 1.776 -11.726 -6.680 1.00 92.88 222 LEU A CA 1
ATOM 1744 C C . LEU A 1 222 ? 2.817 -12.032 -7.761 1.00 92.88 222 LEU A C 1
ATOM 1746 O O . LEU A 1 222 ? 3.527 -13.025 -7.647 1.00 92.88 222 LEU A O 1
ATOM 1750 N N . GLY A 1 223 ? 2.894 -11.213 -8.808 1.00 95.75 223 GLY A N 1
ATOM 1751 C CA . GLY A 1 223 ? 3.752 -11.439 -9.965 1.00 95.75 223 GLY A CA 1
ATOM 1752 C C . GLY A 1 223 ? 3.691 -10.275 -10.949 1.00 95.75 223 GLY A C 1
ATOM 1753 O O . GLY A 1 223 ? 3.201 -9.196 -10.616 1.00 95.75 223 GLY A O 1
ATOM 1754 N N . GLU A 1 224 ? 4.174 -10.492 -12.173 1.00 98.25 224 GLU A N 1
ATOM 1755 C CA . GLU A 1 224 ? 4.042 -9.513 -13.258 1.00 98.25 224 GLU A CA 1
ATOM 1756 C C . GLU A 1 224 ? 2.567 -9.206 -13.551 1.00 98.25 224 GLU A C 1
ATOM 1758 O O . GLU A 1 224 ? 1.746 -10.117 -13.685 1.00 98.25 224 GLU A O 1
ATOM 1763 N N . CYS A 1 225 ? 2.229 -7.926 -13.704 1.00 98.44 225 CYS A N 1
ATOM 1764 C CA . CYS A 1 225 ? 0.893 -7.507 -14.106 1.00 98.44 225 CYS A CA 1
ATOM 1765 C C . CYS A 1 225 ? 0.932 -6.441 -15.208 1.00 98.44 225 CYS A C 1
ATOM 1767 O O . CYS A 1 225 ? 1.824 -5.595 -15.267 1.00 98.44 225 CYS A O 1
ATOM 1769 N N . ARG A 1 226 ? -0.104 -6.426 -16.055 1.00 98.56 226 ARG A N 1
ATOM 1770 C CA . ARG A 1 226 ? -0.244 -5.443 -17.145 1.00 98.56 226 ARG A CA 1
ATOM 1771 C C . ARG A 1 226 ? -0.306 -4.002 -16.639 1.00 98.56 226 ARG A C 1
ATOM 1773 O O . ARG A 1 226 ? 0.282 -3.123 -17.256 1.00 98.56 226 ARG A O 1
ATOM 1780 N N . LEU A 1 227 ? -0.985 -3.773 -15.511 1.00 98.62 227 LEU A N 1
ATOM 1781 C CA . LEU A 1 227 ? -1.104 -2.448 -14.896 1.00 98.62 227 LEU A CA 1
ATOM 1782 C C . LEU A 1 227 ? 0.262 -1.901 -14.445 1.00 98.62 227 LEU A C 1
ATOM 1784 O O . LEU A 1 227 ? 0.560 -0.726 -14.634 1.00 98.62 227 LEU A O 1
ATOM 1788 N N . GLY A 1 228 ? 1.109 -2.771 -13.896 1.00 98.50 228 GLY A N 1
ATOM 1789 C CA . GLY A 1 228 ? 2.476 -2.455 -13.495 1.00 98.50 228 GLY A CA 1
ATOM 1790 C C . GLY A 1 228 ? 3.393 -2.180 -14.681 1.00 98.50 228 GLY A C 1
ATOM 1791 O O . GLY A 1 228 ? 4.159 -1.215 -14.653 1.00 98.50 228 GLY A O 1
ATOM 1792 N N . ASN A 1 229 ? 3.274 -2.979 -15.745 1.00 98.69 229 ASN A N 1
ATOM 1793 C CA . ASN A 1 229 ? 4.008 -2.753 -16.991 1.00 98.69 229 ASN A CA 1
ATOM 1794 C C . ASN A 1 229 ? 3.619 -1.413 -17.622 1.00 98.69 229 ASN A C 1
ATOM 1796 O O . ASN A 1 229 ? 4.499 -0.615 -17.921 1.00 98.69 229 ASN A O 1
ATOM 1800 N N . PHE A 1 230 ? 2.318 -1.118 -17.716 1.00 98.62 230 PHE A N 1
ATOM 1801 C CA . PHE A 1 230 ? 1.810 0.185 -18.155 1.00 98.62 230 PHE A CA 1
ATOM 1802 C C . PHE A 1 230 ? 2.412 1.342 -17.352 1.00 98.62 230 PHE A C 1
ATOM 1804 O O . PHE A 1 230 ? 2.980 2.263 -17.936 1.00 98.62 230 PHE A O 1
ATOM 1811 N N . PHE A 1 231 ? 2.327 1.280 -16.019 1.00 98.69 231 PHE A N 1
ATOM 1812 C CA . PHE A 1 231 ? 2.839 2.346 -15.161 1.00 98.69 231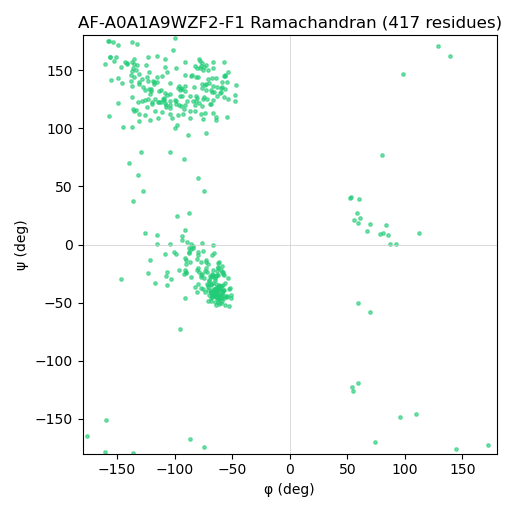 PHE A CA 1
ATOM 1813 C C . PHE A 1 231 ? 4.340 2.563 -15.370 1.00 98.69 231 PHE A C 1
ATOM 1815 O O . PHE A 1 231 ? 4.798 3.684 -15.579 1.00 98.69 231 PHE A O 1
ATOM 1822 N N . THR A 1 232 ? 5.120 1.484 -15.323 1.00 98.62 232 THR A N 1
ATOM 1823 C CA . THR A 1 232 ? 6.579 1.578 -15.428 1.00 98.62 232 THR A CA 1
ATOM 1824 C C . THR A 1 232 ? 7.045 1.964 -16.827 1.00 98.62 232 THR A C 1
ATOM 1826 O O . THR A 1 232 ? 8.046 2.663 -16.943 1.00 98.62 232 THR A O 1
ATOM 1829 N N . ASP A 1 233 ? 6.321 1.605 -17.885 1.00 98.38 233 ASP A N 1
ATOM 1830 C CA . ASP A 1 233 ? 6.630 2.061 -19.243 1.00 98.38 233 ASP A CA 1
ATOM 1831 C C . ASP A 1 233 ? 6.316 3.543 -19.442 1.00 98.38 233 ASP A C 1
ATOM 1833 O O . ASP A 1 233 ? 7.131 4.251 -20.031 1.00 98.38 233 ASP A O 1
ATOM 1837 N N . ALA A 1 234 ? 5.211 4.039 -18.877 1.00 98.25 234 ALA A N 1
ATOM 1838 C CA . ALA A 1 234 ? 4.919 5.471 -18.852 1.00 98.25 234 ALA A CA 1
ATOM 1839 C C . ALA A 1 234 ? 6.012 6.267 -18.119 1.00 98.25 234 ALA A C 1
ATOM 1841 O O . ALA A 1 234 ? 6.427 7.330 -18.583 1.00 98.25 234 ALA A O 1
ATOM 1842 N N . VAL A 1 235 ? 6.538 5.723 -17.014 1.00 98.31 235 VAL A N 1
ATOM 1843 C CA . VAL A 1 235 ? 7.679 6.307 -16.291 1.00 98.31 235 VAL A CA 1
ATOM 1844 C C . VAL A 1 235 ? 8.931 6.360 -17.166 1.00 98.31 235 VAL A C 1
ATOM 1846 O O . VAL A 1 235 ? 9.590 7.393 -17.210 1.00 98.31 235 VAL A O 1
ATOM 1849 N N . ILE A 1 236 ? 9.277 5.277 -17.867 1.00 97.69 236 ILE A N 1
ATOM 1850 C CA . ILE A 1 236 ? 10.442 5.251 -18.766 1.00 97.69 236 ILE A CA 1
ATOM 1851 C C . ILE A 1 236 ? 10.294 6.272 -19.891 1.00 97.69 236 ILE A C 1
ATOM 1853 O O . ILE A 1 236 ? 11.241 6.998 -20.194 1.00 97.69 236 ILE A O 1
ATOM 1857 N N . GLU A 1 237 ? 9.110 6.337 -20.496 1.00 96.75 237 GLU A N 1
ATOM 1858 C CA . GLU A 1 237 ? 8.848 7.197 -21.643 1.00 96.75 237 GLU A CA 1
ATOM 1859 C C . GLU A 1 237 ? 8.939 8.687 -21.298 1.00 96.75 237 GLU A C 1
ATOM 1861 O O . GLU A 1 237 ? 9.346 9.494 -22.135 1.00 96.75 237 GLU A O 1
ATOM 1866 N N . ALA A 1 238 ? 8.680 9.050 -20.039 1.00 96.75 238 ALA A N 1
ATOM 1867 C CA . ALA A 1 238 ? 8.934 10.396 -19.538 1.00 96.75 238 ALA A CA 1
ATOM 1868 C C . ALA A 1 238 ? 10.412 10.825 -19.632 1.00 96.75 238 ALA A C 1
ATOM 1870 O O . ALA A 1 238 ? 10.689 12.025 -19.646 1.00 96.75 238 ALA A O 1
ATOM 1871 N N . PHE A 1 239 ? 11.352 9.876 -19.704 1.00 96.00 239 PHE A N 1
ATOM 1872 C CA . PHE A 1 239 ? 12.795 10.116 -19.848 1.00 96.00 239 PHE A CA 1
ATOM 1873 C C . PHE A 1 239 ? 13.321 9.930 -21.278 1.00 96.00 239 PHE A C 1
ATOM 1875 O O . PHE A 1 239 ? 14.500 10.204 -21.535 1.00 96.00 239 PHE A O 1
ATOM 1882 N N . GLY A 1 240 ? 12.477 9.453 -22.193 1.00 92.00 240 GLY A N 1
ATOM 1883 C CA . GLY A 1 240 ? 12.814 9.189 -23.587 1.00 92.00 240 GLY A CA 1
ATOM 1884 C C . GLY A 1 240 ? 12.211 7.890 -24.113 1.00 92.00 240 GLY A C 1
ATOM 1885 O O . GLY A 1 240 ? 11.812 7.010 -23.354 1.00 92.00 240 GLY A O 1
ATOM 1886 N N . ASP A 1 241 ? 12.165 7.762 -25.436 1.00 89.06 241 ASP A N 1
ATOM 1887 C CA . ASP A 1 241 ? 11.596 6.613 -26.132 1.00 89.06 241 ASP A CA 1
ATOM 1888 C C . ASP A 1 241 ? 12.485 6.145 -27.296 1.00 89.06 241 ASP A C 1
ATOM 1890 O O . ASP A 1 241 ? 13.534 6.712 -27.599 1.00 89.06 241 ASP A O 1
ATOM 1894 N N . LYS A 1 242 ? 12.043 5.104 -28.006 1.00 82.75 242 LYS A N 1
ATOM 1895 C CA . LYS A 1 242 ? 12.754 4.582 -29.183 1.00 82.75 242 LYS A CA 1
ATOM 1896 C C . LYS A 1 242 ? 12.965 5.611 -30.304 1.00 82.75 242 LYS A C 1
ATOM 1898 O O . LYS A 1 242 ? 13.880 5.427 -31.099 1.00 82.75 242 LYS A O 1
ATOM 1903 N N . ASN A 1 243 ? 12.148 6.666 -30.391 1.00 86.69 243 ASN A N 1
ATOM 1904 C CA . ASN A 1 243 ? 12.264 7.678 -31.444 1.00 86.69 243 ASN A CA 1
ATOM 1905 C C . ASN A 1 243 ? 13.487 8.585 -31.228 1.00 86.69 243 ASN A C 1
ATOM 1907 O O . ASN A 1 243 ? 13.932 9.242 -32.165 1.00 86.69 243 ASN A O 1
ATOM 1911 N N . ASN A 1 244 ? 14.084 8.564 -30.031 1.00 87.19 244 ASN A N 1
ATOM 1912 C CA . ASN A 1 244 ? 15.374 9.198 -29.763 1.00 87.19 244 ASN A CA 1
ATOM 1913 C C . ASN A 1 244 ? 16.558 8.464 -30.421 1.00 87.19 244 ASN A C 1
ATOM 1915 O O . ASN A 1 244 ? 17.637 9.046 -30.553 1.00 87.19 244 ASN A O 1
ATOM 1919 N N . CYS A 1 245 ? 16.393 7.205 -30.852 1.00 85.69 245 CYS A N 1
ATOM 1920 C CA . CYS A 1 245 ? 17.401 6.532 -31.672 1.00 85.69 245 CYS A CA 1
ATOM 1921 C C . CYS A 1 245 ? 17.394 7.115 -33.089 1.00 85.69 245 CYS A C 1
ATOM 1923 O O . CYS A 1 245 ? 16.621 6.689 -33.944 1.00 85.69 245 CYS A O 1
ATOM 1925 N N . THR A 1 246 ? 18.287 8.064 -33.360 1.00 82.62 246 THR A N 1
ATOM 1926 C CA . THR A 1 246 ? 18.500 8.614 -34.711 1.00 82.62 246 THR A CA 1
ATOM 1927 C C . THR A 1 246 ? 19.580 7.867 -35.501 1.00 82.62 246 THR A C 1
ATOM 1929 O O . THR A 1 246 ? 19.717 8.070 -36.706 1.00 82.62 246 THR A O 1
ATOM 1932 N N . SER A 1 247 ? 20.348 6.993 -34.841 1.00 80.69 247 SER A N 1
ATOM 1933 C CA . SER A 1 247 ? 21.328 6.087 -35.449 1.00 80.69 247 SER A CA 1
ATOM 1934 C C . SER A 1 247 ? 21.596 4.883 -34.531 1.00 80.69 247 SER A C 1
ATOM 1936 O O . SER A 1 247 ? 21.153 4.876 -33.380 1.00 80.69 247 SER A O 1
ATOM 1938 N N . ASP A 1 248 ? 22.390 3.906 -34.985 1.00 79.56 248 ASP A N 1
ATOM 1939 C CA . ASP A 1 248 ? 22.868 2.780 -34.154 1.00 79.56 248 ASP A CA 1
ATOM 1940 C C . ASP A 1 248 ? 23.835 3.213 -33.032 1.00 79.56 248 ASP A C 1
ATOM 1942 O O . ASP A 1 248 ? 24.326 2.391 -32.262 1.00 79.56 248 ASP A O 1
ATOM 1946 N N . LYS A 1 249 ? 24.142 4.513 -32.940 1.00 77.81 249 LYS A N 1
ATOM 1947 C CA . LYS A 1 249 ? 24.942 5.122 -31.879 1.00 77.81 249 LYS A CA 1
ATOM 1948 C C . LYS A 1 249 ? 24.097 6.169 -31.159 1.00 77.81 249 LYS A C 1
ATOM 1950 O O . LYS A 1 249 ? 23.639 7.133 -31.766 1.00 77.81 249 LYS A O 1
ATOM 1955 N N . GLY A 1 250 ? 23.913 5.996 -29.856 1.00 86.75 250 GLY A N 1
ATOM 1956 C CA . GLY A 1 250 ? 23.148 6.921 -29.023 1.00 86.75 250 GLY A CA 1
ATOM 1957 C C . GLY A 1 250 ? 22.380 6.198 -27.930 1.00 86.75 250 GLY A C 1
ATOM 1958 O O . GLY A 1 250 ? 22.492 4.979 -27.796 1.00 86.75 250 GLY A O 1
ATOM 1959 N N . ASN A 1 251 ? 21.597 6.965 -27.174 1.00 92.94 251 ASN A N 1
ATOM 1960 C CA . ASN A 1 251 ? 20.730 6.437 -26.132 1.00 92.94 251 ASN A CA 1
ATOM 1961 C C . ASN A 1 251 ? 19.272 6.795 -26.423 1.00 92.94 251 ASN A C 1
ATOM 1963 O O . ASN A 1 251 ? 18.966 7.954 -26.694 1.00 92.94 251 ASN A O 1
ATOM 1967 N N . TRP A 1 252 ? 18.375 5.816 -26.330 1.00 94.25 252 TRP A N 1
ATOM 1968 C CA . TRP A 1 252 ? 16.939 6.028 -26.544 1.00 94.25 252 TRP A CA 1
ATOM 1969 C C . TRP A 1 252 ? 16.267 6.690 -25.331 1.00 94.25 252 TRP A C 1
ATOM 1971 O O . TRP A 1 252 ? 15.286 7.415 -25.449 1.00 94.25 252 TRP A O 1
ATOM 1981 N N . THR A 1 253 ? 16.834 6.511 -24.141 1.00 95.19 253 THR A N 1
ATOM 1982 C CA . THR A 1 253 ? 16.359 7.146 -22.909 1.00 95.19 253 THR A CA 1
ATOM 1983 C C . THR A 1 253 ? 17.526 7.531 -22.015 1.00 95.19 253 THR A C 1
ATOM 1985 O O . THR A 1 253 ? 18.611 6.951 -22.087 1.00 95.19 253 THR A O 1
ATOM 1988 N N . THR A 1 254 ? 17.310 8.498 -21.131 1.00 95.19 254 THR A N 1
ATOM 1989 C CA . THR A 1 254 ? 18.272 8.785 -20.058 1.00 95.19 254 THR A CA 1
ATOM 1990 C C . THR A 1 254 ? 18.163 7.789 -18.904 1.00 95.19 254 THR A C 1
ATOM 1992 O O . THR A 1 254 ? 19.151 7.576 -18.208 1.00 95.19 254 THR A O 1
ATOM 1995 N N . THR A 1 255 ? 17.008 7.136 -18.729 1.00 96.88 255 THR A N 1
ATOM 1996 C CA . THR A 1 255 ? 16.739 6.224 -17.607 1.00 96.88 255 THR A CA 1
ATOM 1997 C C . THR A 1 255 ? 16.015 4.967 -18.107 1.00 96.88 255 THR A C 1
ATOM 1999 O O . THR A 1 255 ? 14.817 5.027 -18.365 1.00 96.88 255 THR A O 1
ATOM 2002 N N . PRO A 1 256 ? 16.715 3.825 -18.286 1.00 96.88 256 PRO A N 1
ATOM 2003 C CA . PRO A 1 256 ? 16.154 2.636 -18.940 1.00 96.88 256 PRO A CA 1
ATOM 2004 C C . PRO A 1 256 ? 15.405 1.676 -18.009 1.00 96.88 256 PRO A C 1
ATOM 2006 O O . PRO A 1 256 ? 14.775 0.735 -18.510 1.00 96.88 256 PRO A O 1
ATOM 2009 N N . ILE A 1 257 ? 15.457 1.912 -16.693 1.00 98.50 257 ILE A N 1
ATOM 2010 C CA . ILE A 1 257 ? 14.886 1.057 -15.646 1.00 98.50 257 ILE A CA 1
ATOM 2011 C C . ILE A 1 257 ? 13.887 1.858 -14.810 1.00 98.50 257 ILE A C 1
ATOM 2013 O O . ILE A 1 257 ? 14.196 2.968 -14.382 1.00 98.50 257 ILE A O 1
ATOM 2017 N N . ALA A 1 258 ? 12.715 1.284 -14.544 1.00 98.62 258 ALA A N 1
ATOM 2018 C CA . ALA A 1 258 ? 11.697 1.888 -13.691 1.00 98.62 258 ALA A CA 1
ATOM 2019 C C . ALA A 1 258 ? 11.114 0.866 -12.716 1.00 98.62 258 ALA A C 1
ATOM 2021 O O . ALA A 1 258 ? 10.931 -0.296 -13.083 1.00 98.62 258 ALA A O 1
ATOM 2022 N N . LEU A 1 259 ? 10.805 1.313 -11.499 1.00 98.62 259 LEU A N 1
ATOM 2023 C CA . LEU A 1 259 ? 10.235 0.506 -10.421 1.00 98.62 259 LEU A CA 1
ATOM 2024 C C . LEU A 1 259 ? 8.983 1.178 -9.849 1.00 98.62 259 LEU A C 1
ATOM 2026 O O . LEU A 1 259 ? 8.959 2.393 -9.652 1.00 98.62 259 LEU A O 1
ATOM 2030 N N . VAL A 1 260 ? 7.978 0.379 -9.499 1.00 98.38 260 VAL A N 1
ATOM 2031 C CA . VAL A 1 260 ? 6.828 0.814 -8.693 1.00 98.38 260 VAL A CA 1
ATOM 2032 C C . VAL A 1 260 ? 6.364 -0.330 -7.796 1.00 98.38 260 VAL A C 1
ATOM 2034 O O . VAL A 1 260 ? 6.315 -1.476 -8.232 1.00 98.38 260 VAL A O 1
ATOM 2037 N N . ASN A 1 261 ? 6.018 -0.051 -6.542 1.00 97.38 261 ASN A N 1
ATOM 2038 C CA . ASN A 1 261 ? 5.431 -1.045 -5.647 1.00 97.38 261 ASN A CA 1
ATOM 2039 C C . ASN A 1 261 ? 3.939 -1.212 -5.950 1.00 97.38 261 ASN A C 1
ATOM 2041 O O . ASN A 1 261 ? 3.226 -0.245 -6.214 1.00 97.38 261 ASN A O 1
ATOM 2045 N N . ALA A 1 262 ? 3.430 -2.435 -5.840 1.00 96.25 262 ALA A N 1
ATOM 2046 C CA . ALA A 1 262 ? 2.030 -2.765 -6.088 1.00 96.25 262 ALA A CA 1
ATOM 2047 C C . ALA A 1 262 ? 1.052 -1.967 -5.205 1.00 96.25 262 ALA A C 1
ATOM 2049 O O . ALA A 1 262 ? -0.102 -1.762 -5.576 1.00 96.25 262 ALA A O 1
ATOM 2050 N N . GLY A 1 263 ? 1.498 -1.500 -4.036 1.00 91.56 263 GLY A N 1
ATOM 2051 C CA . GLY A 1 263 ? 0.751 -0.625 -3.136 1.00 91.56 263 GLY A CA 1
ATOM 2052 C C . GLY A 1 263 ? 0.421 0.748 -3.726 1.00 91.56 263 GLY A C 1
ATOM 2053 O O . GLY A 1 263 ? -0.600 1.327 -3.337 1.00 91.56 263 GLY A O 1
ATOM 2054 N N . ALA A 1 264 ? 1.223 1.229 -4.681 1.00 93.50 264 ALA A N 1
ATOM 2055 C CA . ALA A 1 264 ? 0.998 2.488 -5.384 1.00 93.50 264 ALA A CA 1
ATOM 2056 C C . ALA A 1 264 ? -0.155 2.408 -6.402 1.00 93.50 264 ALA A C 1
ATOM 2058 O O . ALA A 1 264 ? -0.761 3.431 -6.705 1.00 93.50 264 ALA A O 1
ATOM 2059 N N . LEU A 1 265 ? -0.491 1.203 -6.880 1.00 96.38 265 LEU A N 1
ATOM 2060 C CA . LEU A 1 265 ? -1.560 0.946 -7.848 1.00 96.38 265 LEU A CA 1
ATOM 2061 C C . LEU A 1 265 ? -2.858 0.622 -7.091 1.00 96.38 265 LEU A C 1
ATOM 2063 O O . LEU A 1 265 ? -2.944 -0.376 -6.366 1.00 96.38 265 LEU A O 1
ATOM 2067 N N . ARG A 1 266 ? -3.862 1.498 -7.174 1.00 93.19 266 ARG A N 1
ATOM 2068 C CA . ARG A 1 266 ? -4.989 1.518 -6.217 1.00 93.19 266 ARG A CA 1
ATOM 2069 C C . ARG A 1 266 ? -6.287 0.915 -6.726 1.00 93.19 266 ARG A C 1
ATOM 2071 O O . ARG A 1 266 ? -7.001 0.324 -5.915 1.00 93.19 266 ARG A O 1
ATOM 2078 N N . ILE A 1 267 ? -6.540 0.975 -8.028 1.00 94.75 267 ILE A N 1
ATOM 2079 C CA . ILE A 1 267 ? -7.677 0.315 -8.678 1.00 94.75 267 ILE A CA 1
ATOM 2080 C C . ILE A 1 267 ? -7.229 -0.387 -9.959 1.00 94.75 267 ILE A C 1
ATOM 2082 O O . ILE A 1 267 ? -6.174 -0.068 -10.507 1.00 94.75 267 ILE A O 1
ATOM 2086 N N . SER A 1 268 ? -8.032 -1.349 -10.404 1.00 97.12 268 SER A N 1
ATOM 2087 C CA . SER A 1 268 ? -7.952 -1.895 -11.759 1.00 97.12 268 SER A CA 1
ATOM 2088 C C . SER A 1 268 ? -8.494 -0.874 -12.763 1.00 97.12 268 SER A C 1
ATOM 2090 O O . SER A 1 268 ? -9.309 -0.029 -12.394 1.00 97.12 268 SER A O 1
ATOM 2092 N N . LEU A 1 269 ? -8.047 -0.958 -14.016 1.00 98.12 269 LEU A N 1
ATOM 2093 C CA . LEU A 1 269 ? -8.601 -0.181 -15.126 1.00 98.12 269 LEU A CA 1
ATOM 2094 C C . LEU A 1 269 ? -9.251 -1.138 -16.122 1.00 98.12 269 LEU A C 1
ATOM 2096 O O . LEU A 1 269 ? -8.585 -2.048 -16.624 1.00 98.12 269 LEU A O 1
ATOM 2100 N N . ASP A 1 270 ? -10.535 -0.936 -16.383 1.00 97.44 270 ASP A N 1
ATOM 2101 C CA . ASP A 1 270 ? -11.295 -1.777 -17.302 1.00 97.44 270 ASP A CA 1
ATOM 2102 C C . ASP A 1 270 ? -10.930 -1.465 -18.758 1.00 97.44 270 ASP A C 1
ATOM 2104 O O . ASP A 1 270 ? -10.525 -0.351 -19.104 1.00 97.44 270 ASP A O 1
ATOM 2108 N N . LYS A 1 271 ? -11.076 -2.463 -19.633 1.00 97.94 271 LYS A N 1
ATOM 2109 C CA . LYS A 1 271 ? -10.933 -2.272 -21.079 1.00 97.94 271 LYS A CA 1
ATOM 2110 C C . LYS A 1 271 ? -11.900 -1.210 -21.616 1.00 97.94 271 LYS A C 1
ATOM 2112 O O . LYS A 1 271 ? -13.064 -1.150 -21.222 1.00 97.94 271 LYS A O 1
ATOM 2117 N N . GLY A 1 272 ? -11.445 -0.456 -22.613 1.00 97.88 272 GLY A N 1
ATOM 2118 C CA . GLY A 1 272 ? -12.203 0.614 -23.255 1.00 97.88 272 GLY A CA 1
ATOM 2119 C C . GLY A 1 272 ? -11.651 1.995 -22.926 1.00 97.88 272 GLY A C 1
ATOM 2120 O O . GLY A 1 272 ? -10.436 2.176 -22.835 1.00 97.88 272 GLY A O 1
ATOM 2121 N N . ASP A 1 273 ? -12.549 2.971 -22.816 1.00 97.94 273 ASP A N 1
ATOM 2122 C CA . ASP A 1 273 ? -12.196 4.370 -22.584 1.00 97.94 273 ASP A CA 1
ATOM 2123 C C . ASP A 1 273 ? -11.694 4.571 -21.153 1.00 97.94 273 ASP A C 1
ATOM 2125 O O . ASP A 1 273 ? -12.383 4.247 -20.187 1.00 97.94 273 ASP A O 1
ATOM 2129 N N . LEU A 1 274 ? -10.498 5.143 -21.032 1.00 97.81 274 LEU A N 1
ATOM 2130 C CA . LEU A 1 274 ? -9.905 5.532 -19.762 1.00 97.81 274 LEU A CA 1
ATOM 2131 C C . LEU A 1 274 ? -10.188 7.008 -19.520 1.00 97.81 274 LEU A C 1
ATOM 2133 O O . LEU A 1 274 ? -9.766 7.872 -20.295 1.00 97.81 274 LEU A O 1
ATOM 2137 N N . HIS A 1 275 ? -10.873 7.303 -18.425 1.00 95.75 275 HIS A N 1
ATOM 2138 C CA . HIS A 1 275 ? -11.158 8.661 -18.000 1.00 95.75 275 HIS A CA 1
ATOM 2139 C C . HIS A 1 275 ? -10.061 9.169 -17.065 1.00 95.75 275 HIS A C 1
ATOM 2141 O O . HIS A 1 275 ? -9.369 8.401 -16.394 1.00 95.75 275 HIS A O 1
ATOM 2147 N N . TYR A 1 276 ? -9.919 10.490 -16.961 1.00 94.56 276 TYR A N 1
ATOM 2148 C CA . TYR A 1 276 ? -9.000 11.108 -16.002 1.00 94.56 276 TYR A CA 1
ATOM 2149 C C . TYR A 1 276 ? -9.247 10.596 -14.574 1.00 94.56 276 TYR A C 1
ATOM 2151 O O . TYR A 1 276 ? -8.291 10.360 -13.835 1.00 94.56 276 TYR A O 1
ATOM 2159 N N . ALA A 1 277 ? -10.520 10.395 -14.197 1.00 93.50 277 ALA A N 1
ATOM 2160 C CA . ALA A 1 277 ? -10.910 9.829 -12.907 1.00 93.50 277 ALA A CA 1
ATOM 2161 C C . ALA A 1 277 ? -10.307 8.443 -12.657 1.00 93.50 277 ALA A C 1
ATOM 2163 O O . ALA A 1 277 ? -9.870 8.166 -11.540 1.00 93.50 277 ALA A O 1
ATOM 2164 N N . ASP A 1 278 ? -10.245 7.602 -13.686 1.00 96.12 278 ASP A N 1
ATOM 2165 C CA . ASP A 1 278 ? -9.727 6.242 -13.576 1.00 96.12 278 ASP A CA 1
ATOM 2166 C C . ASP A 1 278 ? -8.218 6.284 -13.300 1.00 96.12 278 ASP A C 1
ATOM 2168 O O . ASP A 1 278 ? -7.727 5.661 -12.359 1.00 96.12 278 ASP A O 1
ATOM 2172 N N . VAL A 1 279 ? -7.480 7.116 -14.045 1.00 96.00 279 VAL A N 1
ATOM 2173 C CA . VAL A 1 279 ? -6.020 7.250 -13.906 1.00 96.00 279 VAL A CA 1
ATOM 2174 C C . VAL A 1 279 ? -5.629 7.878 -12.564 1.00 96.00 279 VAL A C 1
ATOM 2176 O O . VAL A 1 279 ? -4.750 7.351 -11.880 1.00 96.00 279 VAL A O 1
ATOM 2179 N N . VAL A 1 280 ? -6.299 8.960 -12.141 1.00 93.56 280 VAL A N 1
ATOM 2180 C CA . VAL A 1 280 ? -6.012 9.599 -10.842 1.00 93.56 280 VAL A CA 1
ATOM 2181 C C . VAL A 1 280 ? -6.421 8.711 -9.672 1.00 93.56 280 VAL A C 1
ATOM 2183 O O . VAL A 1 280 ? -5.737 8.691 -8.658 1.00 93.56 280 VAL A O 1
ATOM 2186 N N . THR A 1 281 ? -7.497 7.931 -9.800 1.00 92.81 281 THR A N 1
ATOM 2187 C CA . THR A 1 281 ? -7.889 6.986 -8.746 1.00 92.81 281 THR A CA 1
ATOM 2188 C C . THR A 1 281 ? -6.916 5.813 -8.685 1.00 92.81 281 THR A C 1
ATOM 2190 O O . THR A 1 281 ? -6.627 5.330 -7.593 1.00 92.81 281 THR A O 1
ATOM 2193 N N . MET A 1 282 ? -6.370 5.376 -9.825 1.00 96.44 282 MET A N 1
ATOM 2194 C CA . MET A 1 282 ? -5.363 4.316 -9.903 1.00 96.44 282 MET A CA 1
ATOM 2195 C C . MET A 1 282 ? -4.021 4.738 -9.298 1.00 96.44 282 MET A C 1
ATOM 2197 O O . MET A 1 282 ? -3.427 3.935 -8.576 1.00 96.44 282 MET A O 1
ATOM 2201 N N . SER A 1 283 ? -3.587 5.986 -9.509 1.00 94.62 283 SER A N 1
ATOM 2202 C CA . SER A 1 283 ? -2.367 6.562 -8.925 1.00 94.62 283 SER A CA 1
ATOM 2203 C C . SER A 1 283 ? -2.646 7.924 -8.252 1.00 94.62 283 SER A C 1
ATOM 2205 O O . SER A 1 283 ? -2.383 8.981 -8.826 1.00 94.62 283 SER A O 1
ATOM 2207 N N . PRO A 1 284 ? -3.201 7.934 -7.022 1.00 92.00 284 PRO A N 1
ATOM 2208 C CA . PRO A 1 284 ? -3.737 9.147 -6.390 1.00 92.00 284 PRO A CA 1
ATOM 2209 C C . PRO A 1 284 ? -2.714 9.939 -5.570 1.00 92.00 284 PRO A C 1
ATOM 2211 O O . PRO A 1 284 ? -3.074 10.905 -4.902 1.00 92.00 284 PRO A O 1
ATOM 2214 N N . PHE A 1 285 ? -1.455 9.503 -5.538 1.00 88.25 285 PHE A N 1
ATOM 2215 C CA . PHE A 1 285 ? -0.466 10.018 -4.590 1.00 88.25 285 PHE A CA 1
ATOM 2216 C C . PHE A 1 285 ? 0.315 11.219 -5.109 1.00 88.25 285 PHE A C 1
ATOM 2218 O O . PHE A 1 285 ? 0.980 11.884 -4.314 1.00 88.25 285 PHE A O 1
ATOM 2225 N N . THR A 1 286 ? 0.238 11.512 -6.412 1.00 89.19 286 THR A N 1
ATOM 2226 C CA . THR A 1 286 ? 0.961 12.627 -7.043 1.00 89.19 286 THR A CA 1
ATOM 2227 C C . THR A 1 286 ? 2.459 12.595 -6.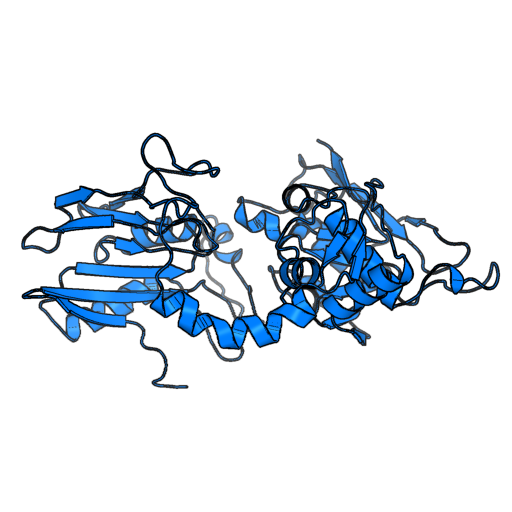721 1.00 89.19 286 THR A C 1
ATOM 2229 O O . THR A 1 286 ? 3.064 13.622 -6.410 1.00 89.19 286 THR A O 1
ATOM 2232 N N . ASN A 1 287 ? 3.063 11.401 -6.719 1.00 91.50 287 ASN A N 1
ATOM 2233 C CA . ASN A 1 287 ? 4.483 11.276 -6.412 1.00 91.50 287 ASN A CA 1
ATOM 2234 C C . ASN A 1 287 ? 5.304 11.912 -7.526 1.00 91.50 287 ASN A C 1
ATOM 2236 O O . ASN A 1 287 ? 5.001 11.731 -8.703 1.00 91.50 287 ASN A O 1
ATOM 2240 N N . MET A 1 288 ? 6.412 12.559 -7.174 1.00 95.38 288 MET A N 1
ATOM 2241 C CA . MET A 1 288 ? 7.414 12.925 -8.173 1.00 95.38 288 MET A CA 1
ATOM 2242 C C . MET A 1 288 ? 8.085 11.651 -8.690 1.00 95.38 288 MET A C 1
ATOM 2244 O O . MET A 1 288 ? 8.514 10.819 -7.894 1.00 95.38 288 MET A O 1
ATOM 2248 N N . ILE A 1 289 ? 8.223 11.494 -10.003 1.00 97.88 289 ILE A N 1
ATOM 2249 C CA . ILE A 1 289 ? 9.101 10.479 -10.587 1.00 97.88 289 ILE A CA 1
ATOM 2250 C C . ILE A 1 289 ? 10.537 10.982 -10.451 1.00 97.88 289 ILE A C 1
ATOM 2252 O O . ILE A 1 289 ? 10.891 12.031 -10.999 1.00 97.88 289 ILE A O 1
ATOM 2256 N N . ILE A 1 290 ? 11.361 10.225 -9.728 1.00 97.50 290 ILE A N 1
ATOM 2257 C CA . ILE A 1 290 ? 12.760 10.562 -9.469 1.00 97.50 290 ILE A CA 1
ATOM 2258 C C . ILE A 1 290 ? 13.647 9.537 -10.165 1.00 97.50 290 ILE A C 1
ATOM 2260 O O . ILE A 1 290 ? 13.550 8.344 -9.881 1.00 97.50 290 ILE A O 1
ATOM 2264 N N . ALA A 1 291 ? 14.532 10.004 -11.044 1.00 98.50 291 ALA A N 1
ATOM 2265 C CA . ALA A 1 291 ? 15.634 9.210 -11.571 1.00 98.50 291 ALA A CA 1
ATOM 2266 C C . ALA A 1 291 ? 16.884 9.387 -10.704 1.00 98.50 291 ALA A C 1
ATOM 2268 O O . ALA A 1 291 ? 17.220 10.506 -10.322 1.00 98.50 291 ALA A O 1
ATOM 2269 N N . TYR A 1 292 ? 17.584 8.301 -10.403 1.00 98.62 292 TYR A N 1
ATOM 2270 C CA . TYR A 1 292 ? 18.769 8.311 -9.551 1.00 98.62 292 TYR A CA 1
ATOM 2271 C C . TYR A 1 292 ? 19.709 7.159 -9.897 1.00 98.62 292 TYR A C 1
ATOM 2273 O O . TYR A 1 292 ? 19.314 6.150 -10.487 1.00 98.62 292 TYR A O 1
ATOM 2281 N N . ASP A 1 293 ? 20.970 7.342 -9.529 1.00 98.62 293 ASP A N 1
ATOM 2282 C CA . ASP A 1 293 ? 22.016 6.342 -9.676 1.00 98.62 293 ASP A CA 1
ATOM 2283 C C . ASP A 1 293 ? 22.083 5.512 -8.400 1.00 98.62 293 ASP A C 1
ATOM 2285 O O . ASP A 1 293 ? 22.105 6.059 -7.295 1.00 98.62 293 ASP A O 1
ATOM 2289 N N . ILE A 1 294 ? 22.122 4.190 -8.547 1.00 97.94 294 ILE A N 1
ATOM 2290 C CA . ILE A 1 294 ? 22.185 3.267 -7.418 1.00 97.94 294 ILE A CA 1
ATOM 2291 C C . ILE A 1 294 ? 23.179 2.127 -7.695 1.00 97.94 294 ILE A C 1
ATOM 2293 O O . ILE A 1 294 ? 23.231 1.617 -8.820 1.00 97.94 294 ILE A O 1
ATOM 2297 N N . PRO A 1 295 ? 23.975 1.685 -6.701 1.00 98.12 295 PRO A N 1
ATOM 2298 C CA . PRO A 1 295 ? 24.775 0.473 -6.843 1.00 98.12 295 PRO A CA 1
ATOM 2299 C C . PRO A 1 295 ? 23.894 -0.749 -7.131 1.00 98.12 295 PRO A C 1
ATOM 2301 O O . PRO A 1 295 ? 22.857 -0.932 -6.487 1.00 98.12 295 PRO A O 1
ATOM 2304 N N . GLY A 1 296 ? 24.336 -1.635 -8.027 1.00 98.12 296 GLY A N 1
ATOM 2305 C CA . GLY A 1 296 ? 23.638 -2.876 -8.365 1.00 98.12 296 GLY A CA 1
ATOM 2306 C C . GLY A 1 296 ? 23.282 -3.691 -7.127 1.00 98.12 296 GLY A C 1
ATOM 2307 O O . GLY A 1 296 ? 22.138 -4.107 -6.972 1.00 98.12 296 GLY A O 1
ATOM 2308 N N . ALA A 1 297 ? 24.205 -3.819 -6.174 1.00 97.94 297 ALA A N 1
ATOM 2309 C CA . ALA A 1 297 ? 23.950 -4.490 -4.900 1.00 97.94 297 ALA A CA 1
ATOM 2310 C C . ALA A 1 297 ? 22.695 -3.974 -4.158 1.00 97.94 297 ALA A C 1
ATOM 2312 O O . ALA A 1 297 ? 21.967 -4.774 -3.573 1.00 97.94 297 ALA A O 1
ATOM 2313 N N . GLN A 1 298 ? 22.402 -2.668 -4.195 1.00 98.06 298 GLN A N 1
ATOM 2314 C CA . GLN A 1 298 ? 21.192 -2.121 -3.566 1.00 98.06 298 GLN A CA 1
ATOM 2315 C C . GLN A 1 298 ? 19.936 -2.381 -4.400 1.00 98.06 298 GLN A C 1
ATOM 2317 O O . GLN A 1 298 ? 18.894 -2.712 -3.838 1.00 98.06 298 GLN A O 1
ATOM 2322 N N . LEU A 1 299 ? 20.033 -2.315 -5.734 1.00 98.50 299 LEU A N 1
ATOM 2323 C CA . LEU A 1 299 ? 18.934 -2.712 -6.619 1.00 98.50 299 LEU A CA 1
ATOM 2324 C C . LEU A 1 299 ? 18.554 -4.184 -6.398 1.00 98.50 299 LEU A C 1
ATOM 2326 O O . LEU A 1 299 ? 17.376 -4.498 -6.239 1.00 98.50 299 LEU A O 1
ATOM 2330 N N . LYS A 1 300 ? 19.539 -5.086 -6.310 1.00 98.38 300 LYS A N 1
ATOM 2331 C CA . LYS A 1 300 ? 19.285 -6.500 -6.008 1.00 98.38 300 LYS A CA 1
ATOM 2332 C C . LYS A 1 300 ? 18.651 -6.676 -4.632 1.00 98.38 300 LYS A C 1
ATOM 2334 O O . LYS A 1 300 ? 17.667 -7.396 -4.526 1.00 98.38 300 LYS A O 1
ATOM 2339 N N . LYS A 1 301 ? 19.144 -5.986 -3.597 1.00 97.94 301 LYS A N 1
ATOM 2340 C CA . LYS A 1 301 ? 18.512 -6.000 -2.265 1.00 97.94 301 LYS A CA 1
ATOM 2341 C C . LYS A 1 301 ? 17.057 -5.533 -2.302 1.00 97.94 301 LYS A C 1
ATOM 2343 O O . LYS A 1 301 ? 16.230 -6.128 -1.624 1.00 97.94 301 LYS A O 1
ATOM 2348 N N . ALA A 1 302 ? 16.731 -4.511 -3.093 1.00 97.88 302 ALA A N 1
ATOM 2349 C CA . ALA A 1 302 ? 15.348 -4.069 -3.260 1.00 97.88 302 ALA A CA 1
ATOM 2350 C C . ALA A 1 302 ? 14.489 -5.155 -3.929 1.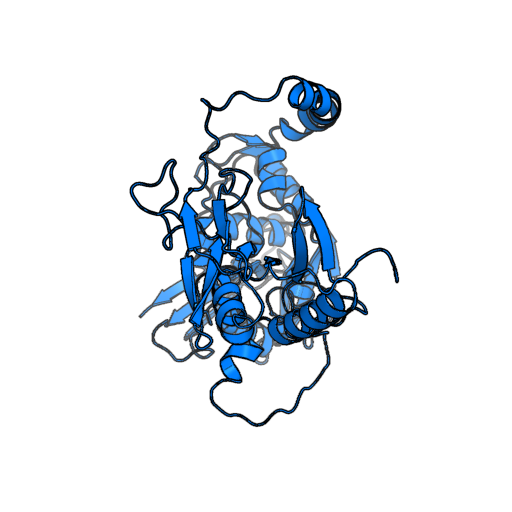00 97.88 302 ALA A C 1
ATOM 2352 O O . ALA A 1 302 ? 13.389 -5.442 -3.463 1.00 97.88 302 ALA A O 1
ATOM 2353 N N . LEU A 1 303 ? 14.996 -5.809 -4.979 1.00 98.38 303 LEU A N 1
ATOM 2354 C CA . LEU A 1 303 ? 14.298 -6.914 -5.647 1.00 98.38 303 LEU A CA 1
ATOM 2355 C C . LEU A 1 303 ? 14.100 -8.127 -4.725 1.00 98.38 303 LEU A C 1
ATOM 2357 O O . LEU A 1 303 ? 13.042 -8.747 -4.773 1.00 98.38 303 LEU A O 1
ATOM 2361 N N . GLU A 1 304 ? 15.083 -8.442 -3.882 1.00 97.75 304 GLU A N 1
ATOM 2362 C CA . GLU A 1 304 ? 15.003 -9.485 -2.853 1.00 97.75 304 GLU A CA 1
ATOM 2363 C C . GLU A 1 304 ? 13.956 -9.155 -1.784 1.00 97.75 304 GLU A C 1
ATOM 2365 O O . GLU A 1 304 ? 13.069 -9.959 -1.489 1.00 97.75 304 GLU A O 1
ATOM 2370 N N . PHE A 1 305 ? 14.012 -7.931 -1.254 1.00 95.38 305 PHE A N 1
ATOM 2371 C CA . PHE A 1 305 ? 13.073 -7.437 -0.253 1.00 95.38 305 PHE A CA 1
ATOM 2372 C C . PHE A 1 305 ? 11.633 -7.405 -0.777 1.00 95.38 305 PHE A C 1
ATOM 2374 O O . PHE A 1 305 ? 10.688 -7.725 -0.061 1.00 95.38 305 PHE A O 1
ATOM 2381 N N . SER A 1 306 ? 11.462 -7.097 -2.062 1.00 95.69 306 SER A N 1
ATOM 2382 C CA . SER A 1 306 ? 10.162 -7.046 -2.725 1.00 95.69 306 SER A CA 1
ATOM 2383 C C . SER A 1 306 ? 9.360 -8.351 -2.629 1.00 95.69 306 SER A C 1
ATOM 2385 O O . SER A 1 306 ? 8.132 -8.320 -2.527 1.00 95.69 306 SER A O 1
ATOM 2387 N N . VAL A 1 307 ? 10.050 -9.496 -2.621 1.00 93.94 307 VAL A N 1
ATOM 2388 C CA . VAL A 1 307 ? 9.439 -10.831 -2.529 1.00 93.94 307 VAL A CA 1
ATOM 2389 C C . VAL A 1 307 ? 9.572 -11.454 -1.137 1.00 93.94 307 VAL A C 1
ATOM 2391 O O . VAL A 1 307 ? 9.085 -12.565 -0.911 1.00 93.94 307 VAL A O 1
ATOM 2394 N N . ALA A 1 308 ? 10.197 -10.759 -0.185 1.00 89.06 308 ALA A N 1
ATOM 2395 C CA . ALA A 1 308 ? 10.374 -11.169 1.206 1.00 89.06 308 ALA A CA 1
ATOM 2396 C C . ALA A 1 308 ? 9.102 -10.912 2.040 1.00 89.06 308 ALA A C 1
ATOM 2398 O O . ALA A 1 308 ? 9.110 -10.174 3.021 1.00 89.06 308 ALA A O 1
ATOM 2399 N N . THR A 1 309 ? 7.977 -11.495 1.617 1.00 80.81 309 THR A N 1
ATOM 2400 C CA . THR A 1 309 ? 6.679 -11.330 2.295 1.00 80.81 309 THR A CA 1
ATOM 2401 C C . THR A 1 309 ? 6.430 -12.446 3.310 1.00 80.81 309 THR A C 1
ATOM 2403 O O . THR A 1 309 ? 6.648 -13.623 3.017 1.00 80.81 309 THR A O 1
ATOM 2406 N N . GLN A 1 310 ? 5.980 -12.066 4.503 1.00 73.94 310 GLN A N 1
ATOM 2407 C CA . GLN A 1 310 ? 5.615 -12.927 5.631 1.00 73.94 310 GLN A CA 1
ATOM 2408 C C . GLN A 1 310 ? 4.099 -12.975 5.847 1.00 73.94 310 GLN A C 1
ATOM 2410 O O . GLN A 1 310 ? 3.575 -13.971 6.336 1.00 73.94 310 GLN A O 1
ATOM 2415 N N . ASN A 1 311 ? 3.384 -11.918 5.458 1.00 73.00 311 ASN A N 1
ATOM 2416 C CA . ASN A 1 311 ? 1.930 -11.824 5.567 1.00 73.00 311 ASN A CA 1
ATOM 2417 C C . ASN A 1 311 ? 1.305 -11.226 4.292 1.00 73.00 311 ASN A C 1
ATOM 2419 O O . ASN A 1 311 ? 1.999 -10.833 3.350 1.00 73.00 311 ASN A O 1
ATOM 2423 N N . ILE A 1 312 ? -0.031 -11.200 4.237 1.00 71.88 312 ILE A N 1
ATOM 2424 C CA . ILE A 1 312 ? -0.765 -10.761 3.045 1.00 71.88 312 ILE A CA 1
ATOM 2425 C C . ILE A 1 312 ? -0.653 -9.254 2.781 1.00 71.88 312 ILE A C 1
ATOM 2427 O O . ILE A 1 312 ? -0.654 -8.852 1.615 1.00 71.88 312 ILE A O 1
ATOM 2431 N N . ASP A 1 313 ? -0.522 -8.427 3.824 1.00 71.00 313 ASP A N 1
ATOM 2432 C CA . ASP A 1 313 ? -0.404 -6.974 3.672 1.00 71.00 313 ASP A CA 1
ATOM 2433 C C . ASP A 1 313 ? 0.932 -6.595 3.025 1.00 71.00 313 ASP A C 1
ATOM 2435 O O . ASP A 1 313 ? 0.976 -5.808 2.078 1.00 71.00 313 ASP A O 1
ATOM 2439 N N . GLU A 1 314 ? 2.015 -7.260 3.429 1.00 80.88 314 GLU A N 1
ATOM 2440 C CA . GLU A 1 314 ? 3.362 -7.046 2.894 1.00 80.88 314 GLU A CA 1
ATOM 2441 C C . GLU A 1 314 ? 3.483 -7.284 1.383 1.00 80.88 314 GLU A C 1
ATOM 2443 O O . GLU A 1 314 ? 4.403 -6.765 0.747 1.00 80.88 314 GLU A O 1
ATOM 2448 N N . ARG A 1 315 ? 2.530 -7.993 0.765 1.00 86.62 315 ARG A N 1
ATOM 2449 C CA . ARG A 1 315 ? 2.461 -8.161 -0.697 1.00 86.62 315 ARG A CA 1
ATOM 2450 C C . ARG A 1 315 ? 2.276 -6.841 -1.451 1.00 86.62 315 ARG A C 1
ATOM 2452 O O . ARG A 1 315 ? 2.526 -6.778 -2.652 1.00 86.62 315 ARG A O 1
ATOM 2459 N N . ARG A 1 316 ? 1.889 -5.754 -0.771 1.00 87.88 316 ARG A N 1
ATOM 2460 C CA . ARG A 1 316 ? 1.873 -4.397 -1.351 1.00 87.88 316 ARG A CA 1
ATOM 2461 C C . ARG A 1 316 ? 3.263 -3.892 -1.765 1.00 87.88 316 ARG A C 1
ATOM 2463 O O . ARG A 1 316 ? 3.341 -3.013 -2.617 1.00 87.88 316 ARG A O 1
ATOM 2470 N N . ARG A 1 317 ? 4.337 -4.483 -1.233 1.00 92.75 317 ARG A N 1
ATOM 2471 C CA . ARG A 1 317 ? 5.733 -4.144 -1.557 1.00 92.75 317 ARG A CA 1
ATOM 2472 C C . ARG A 1 317 ? 6.227 -4.760 -2.870 1.00 92.75 317 ARG A C 1
ATOM 2474 O O . ARG A 1 317 ? 7.313 -4.417 -3.329 1.00 92.75 317 ARG A O 1
ATOM 2481 N N . PHE A 1 318 ? 5.463 -5.667 -3.482 1.00 97.12 318 PHE A N 1
ATOM 2482 C CA . PHE A 1 318 ? 5.877 -6.332 -4.717 1.00 97.12 318 PHE A CA 1
ATOM 2483 C C . PHE A 1 318 ? 6.175 -5.298 -5.819 1.00 97.12 318 PHE A C 1
ATOM 2485 O O . PHE A 1 318 ? 5.349 -4.427 -6.086 1.00 97.12 318 PHE A O 1
ATOM 2492 N N . LEU A 1 319 ? 7.354 -5.362 -6.433 1.00 98.56 319 LEU A N 1
ATOM 2493 C CA . LEU A 1 319 ? 7.846 -4.385 -7.394 1.00 98.56 319 LEU A CA 1
ATOM 2494 C C . LEU A 1 319 ? 7.439 -4.816 -8.798 1.00 98.56 319 LEU A C 1
ATOM 2496 O O . LEU A 1 319 ? 7.840 -5.869 -9.284 1.00 98.56 319 LEU A O 1
ATOM 2500 N N . GLN A 1 320 ? 6.671 -3.963 -9.460 1.00 98.75 320 GLN A N 1
ATOM 2501 C CA . GLN A 1 320 ? 6.492 -3.994 -10.903 1.00 98.75 320 GLN A CA 1
ATOM 2502 C C . GLN A 1 320 ? 7.639 -3.219 -11.550 1.00 98.75 320 GLN A C 1
ATOM 2504 O O . GLN A 1 320 ? 8.145 -2.248 -10.974 1.00 98.75 320 GLN A O 1
ATOM 2509 N N . VAL A 1 321 ? 8.071 -3.662 -12.732 1.00 98.69 321 VAL A N 1
ATOM 2510 C CA . VAL A 1 321 ? 9.332 -3.206 -13.327 1.00 98.69 321 VAL A CA 1
ATOM 2511 C C . VAL A 1 321 ? 9.203 -2.918 -14.824 1.00 98.69 321 VAL A C 1
ATOM 2513 O O . VAL A 1 321 ? 8.471 -3.593 -15.548 1.00 98.69 321 VAL A O 1
ATOM 2516 N N . SER A 1 322 ? 9.995 -1.963 -15.310 1.00 98.44 322 SER A N 1
ATOM 2517 C CA . SER A 1 322 ? 10.370 -1.838 -16.725 1.00 98.44 322 SER A CA 1
ATOM 2518 C C . SER A 1 322 ? 11.888 -1.836 -16.831 1.00 98.44 322 SER A C 1
ATOM 2520 O O . SER A 1 322 ? 12.580 -1.319 -15.956 1.00 98.44 322 SER A O 1
ATOM 2522 N N . GLY A 1 323 ? 12.417 -2.444 -17.892 1.00 97.69 323 GLY A N 1
ATOM 2523 C CA . GLY A 1 323 ? 13.860 -2.535 -18.122 1.00 97.69 323 GLY A CA 1
ATOM 2524 C C . GLY A 1 323 ? 14.596 -3.595 -17.302 1.00 97.69 323 GLY A C 1
ATOM 2525 O O . GLY A 1 323 ? 15.819 -3.641 -17.358 1.00 97.69 323 GLY A O 1
ATOM 2526 N N . LEU A 1 324 ? 13.882 -4.470 -16.594 1.00 98.31 324 LEU A N 1
ATOM 2527 C CA . LEU A 1 324 ? 14.448 -5.633 -15.906 1.00 98.31 324 LEU A CA 1
ATOM 2528 C C . LEU A 1 324 ? 13.781 -6.914 -16.407 1.00 98.31 324 LEU A C 1
ATOM 2530 O O . LEU A 1 324 ? 12.598 -6.905 -16.754 1.00 98.31 324 LEU A O 1
ATOM 2534 N N . LYS A 1 325 ? 14.542 -8.007 -16.422 1.00 98.38 325 LYS A N 1
ATOM 2535 C CA . LYS A 1 325 ? 14.011 -9.372 -16.447 1.00 98.38 325 LYS A CA 1
ATOM 2536 C C . LYS A 1 325 ? 14.550 -10.094 -15.226 1.00 98.38 325 LYS A C 1
ATOM 2538 O O . LYS A 1 325 ? 15.742 -10.375 -15.163 1.00 98.38 325 LYS A O 1
ATOM 2543 N N . VAL A 1 326 ? 13.691 -10.334 -14.245 1.00 98.44 326 VAL A N 1
ATOM 2544 C CA . VAL A 1 326 ? 14.057 -10.964 -12.975 1.00 98.44 326 VAL A CA 1
ATOM 2545 C C . VAL A 1 326 ? 13.387 -12.327 -12.854 1.00 98.44 326 VAL A C 1
ATOM 2547 O O . VAL A 1 326 ? 12.185 -12.466 -13.088 1.00 98.44 326 VAL A O 1
ATOM 2550 N N . THR A 1 327 ? 14.166 -13.337 -12.476 1.00 98.56 327 THR A N 1
ATOM 2551 C CA . THR A 1 327 ? 13.645 -14.651 -12.097 1.00 98.56 327 THR A CA 1
ATOM 2552 C C . THR A 1 327 ? 13.839 -14.854 -10.604 1.00 98.56 327 THR A C 1
ATOM 2554 O O . THR A 1 327 ? 14.958 -14.773 -10.093 1.00 98.56 327 THR A O 1
ATOM 2557 N N . TYR A 1 328 ? 12.746 -15.157 -9.917 1.00 98.06 328 TYR A N 1
ATOM 2558 C CA . TYR A 1 328 ? 12.711 -15.502 -8.506 1.00 98.06 328 TYR A CA 1
ATOM 2559 C C . TYR A 1 328 ? 12.516 -17.003 -8.323 1.00 98.06 328 TYR A C 1
ATOM 2561 O O . TYR A 1 328 ? 11.676 -17.588 -8.997 1.00 98.06 328 TYR A O 1
ATOM 2569 N N . ASN A 1 329 ? 13.219 -17.619 -7.375 1.00 97.06 329 ASN A N 1
ATOM 2570 C CA . ASN A 1 329 ? 12.879 -18.937 -6.848 1.00 97.06 329 ASN A CA 1
ATOM 2571 C C . ASN A 1 329 ? 12.236 -18.767 -5.464 1.00 97.06 329 ASN A C 1
ATOM 2573 O O . ASN A 1 329 ? 12.903 -18.352 -4.515 1.00 97.06 329 ASN A O 1
ATOM 2577 N N . SER A 1 330 ? 10.942 -19.079 -5.345 1.00 92.25 330 SER A N 1
ATOM 2578 C CA . SER A 1 330 ? 10.187 -18.878 -4.099 1.00 92.25 330 SER A CA 1
ATOM 2579 C C . SER A 1 330 ? 10.549 -19.869 -2.990 1.00 92.25 330 SER A C 1
ATOM 2581 O O . SER A 1 330 ? 10.252 -19.603 -1.828 1.00 92.25 330 SER A O 1
ATOM 2583 N N . SER A 1 331 ? 11.152 -21.006 -3.344 1.00 93.31 331 SER A N 1
ATOM 2584 C CA . SER A 1 331 ? 11.562 -22.066 -2.416 1.00 93.31 331 SER A CA 1
ATOM 2585 C C . SER A 1 331 ? 12.887 -21.758 -1.719 1.00 93.31 331 SER A C 1
ATOM 2587 O O . SER A 1 331 ? 13.242 -22.429 -0.752 1.00 93.31 331 SER A O 1
ATOM 2589 N N . ARG A 1 332 ? 13.629 -20.744 -2.185 1.00 94.56 332 ARG A N 1
ATOM 2590 C CA . ARG A 1 332 ? 14.832 -20.261 -1.502 1.00 94.56 332 ARG A CA 1
ATOM 2591 C C . ARG A 1 332 ? 14.492 -19.423 -0.273 1.00 94.56 332 ARG A C 1
ATOM 2593 O O . ARG A 1 332 ? 13.420 -18.813 -0.165 1.00 94.56 332 ARG A O 1
ATOM 2600 N N . GLU A 1 333 ? 15.462 -19.378 0.638 1.00 93.00 333 GLU A N 1
ATOM 2601 C CA . GLU A 1 333 ? 15.411 -18.551 1.838 1.00 93.00 333 GL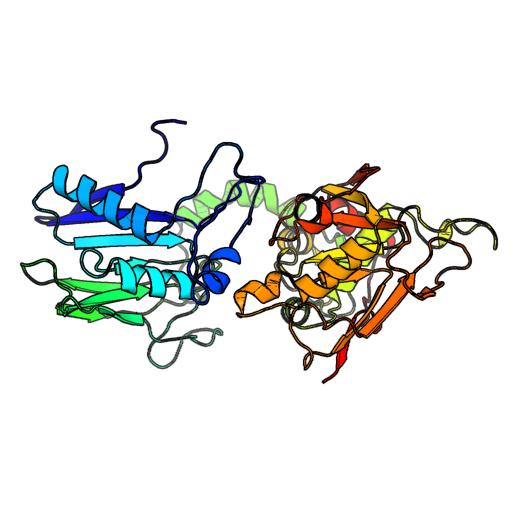U A CA 1
ATOM 2602 C C . GLU A 1 333 ? 15.130 -17.085 1.498 1.00 93.00 333 GLU A C 1
ATOM 2604 O O . GLU A 1 333 ? 15.499 -16.570 0.437 1.00 93.00 333 GLU A O 1
ATOM 2609 N N . MET A 1 334 ? 14.442 -16.413 2.418 1.00 89.00 334 MET A N 1
ATOM 2610 C CA . MET A 1 334 ? 14.141 -14.994 2.304 1.00 89.00 334 MET A CA 1
ATOM 2611 C C . MET A 1 334 ? 15.430 -14.190 2.096 1.00 89.00 334 MET A C 1
ATOM 2613 O O . MET A 1 334 ? 16.446 -14.467 2.727 1.00 89.00 334 MET A O 1
ATOM 2617 N N . ASN A 1 335 ? 15.376 -13.184 1.223 1.00 89.31 335 ASN A N 1
ATOM 2618 C CA . ASN A 1 335 ? 16.526 -12.386 0.783 1.00 89.31 335 ASN A CA 1
ATOM 2619 C C . ASN A 1 335 ? 17.581 -13.131 -0.062 1.00 89.31 335 ASN A C 1
ATOM 2621 O O . ASN A 1 335 ? 18.663 -12.592 -0.293 1.00 89.31 335 ASN A O 1
ATOM 2625 N N . ASN A 1 336 ? 17.277 -14.343 -0.536 1.00 94.94 336 ASN A N 1
ATOM 2626 C CA . ASN A 1 336 ? 18.100 -15.100 -1.485 1.00 94.94 336 ASN A CA 1
ATOM 2627 C C . ASN A 1 336 ? 17.240 -15.752 -2.588 1.00 94.94 336 ASN A C 1
ATOM 2629 O O . ASN A 1 336 ? 17.460 -16.896 -2.995 1.00 94.94 336 ASN A O 1
ATOM 2633 N N . ARG A 1 337 ? 16.201 -15.050 -3.042 1.00 96.81 337 ARG A N 1
ATOM 2634 C CA . ARG A 1 337 ? 15.213 -15.534 -4.009 1.00 96.81 337 ARG A CA 1
ATOM 2635 C C . ARG A 1 337 ? 15.519 -15.109 -5.439 1.00 96.81 337 ARG A C 1
ATOM 2637 O O . ARG A 1 337 ? 15.043 -15.785 -6.342 1.00 96.81 337 ARG A O 1
ATOM 2644 N N . VAL A 1 338 ? 16.302 -14.061 -5.692 1.00 97.81 338 VAL A N 1
ATOM 2645 C CA . VAL A 1 338 ? 16.692 -13.652 -7.054 1.00 97.81 338 VAL A CA 1
ATOM 2646 C C . VAL A 1 338 ? 17.724 -14.639 -7.605 1.00 97.81 338 VAL A C 1
ATOM 2648 O O . VAL A 1 338 ? 18.856 -14.708 -7.125 1.00 97.81 338 VAL A O 1
ATOM 2651 N N . VAL A 1 339 ? 17.347 -15.405 -8.632 1.00 97.44 339 VAL A N 1
ATOM 2652 C CA . VAL A 1 339 ? 18.209 -16.441 -9.237 1.00 97.44 339 VAL A CA 1
ATOM 2653 C C . VAL A 1 339 ? 18.774 -16.058 -10.598 1.00 97.44 339 VAL A C 1
ATOM 2655 O O . VAL A 1 339 ? 19.812 -16.587 -10.984 1.00 97.44 339 VAL A O 1
ATOM 2658 N N . ASP A 1 340 ? 18.117 -15.140 -11.302 1.00 97.88 340 ASP A N 1
ATOM 2659 C CA . ASP A 1 340 ? 18.585 -14.588 -12.570 1.00 97.88 340 ASP A CA 1
ATOM 2660 C C . ASP A 1 340 ? 18.096 -13.145 -12.719 1.00 97.88 340 ASP A C 1
ATOM 2662 O O . ASP A 1 340 ? 16.989 -12.812 -12.279 1.00 97.88 340 ASP A O 1
ATOM 2666 N N . LEU A 1 341 ? 18.937 -12.288 -13.299 1.00 98.25 341 LEU A N 1
ATOM 2667 C CA . LEU A 1 341 ? 18.635 -10.876 -13.501 1.00 98.25 341 LEU A CA 1
ATOM 2668 C C . LEU A 1 341 ? 19.339 -10.350 -14.757 1.00 98.25 341 LEU A C 1
ATOM 2670 O O . LEU A 1 341 ? 20.569 -10.353 -14.851 1.00 98.25 341 LEU A O 1
ATOM 2674 N N . GLU A 1 342 ? 18.548 -9.841 -15.696 1.00 98.38 342 GLU A N 1
ATOM 2675 C CA . GLU A 1 342 ? 19.021 -9.104 -16.867 1.00 98.38 342 GLU A CA 1
ATOM 2676 C C . GLU A 1 342 ? 18.535 -7.654 -16.804 1.00 98.38 342 GLU A C 1
ATOM 2678 O O . GLU A 1 342 ? 17.410 -7.375 -16.374 1.00 98.38 342 GLU A O 1
ATOM 2683 N N . ILE A 1 343 ? 19.371 -6.727 -17.272 1.00 97.50 343 ILE A N 1
ATOM 2684 C CA . ILE A 1 343 ? 19.092 -5.291 -17.247 1.00 97.50 343 ILE A CA 1
ATOM 2685 C C . ILE A 1 343 ? 19.095 -4.721 -18.660 1.00 97.50 343 ILE A C 1
ATOM 2687 O O . ILE A 1 343 ? 19.996 -4.991 -19.452 1.00 97.50 343 ILE A O 1
ATOM 2691 N N . ARG A 1 344 ? 18.082 -3.906 -18.964 1.00 96.50 344 ARG A N 1
ATOM 2692 C CA . ARG A 1 344 ? 17.965 -3.185 -20.227 1.00 96.50 344 ARG A CA 1
ATOM 2693 C C . ARG A 1 344 ? 18.940 -2.015 -20.253 1.00 96.50 344 ARG A C 1
ATOM 2695 O O . ARG A 1 344 ? 18.917 -1.163 -19.365 1.00 96.50 344 ARG A O 1
ATOM 2702 N N . THR A 1 345 ? 19.759 -1.947 -21.292 1.00 94.38 345 THR A N 1
ATOM 2703 C CA . THR A 1 345 ? 20.651 -0.808 -21.513 1.00 94.38 345 THR A CA 1
ATOM 2704 C C . THR A 1 345 ? 19.876 0.363 -22.120 1.00 94.38 345 THR A C 1
ATOM 2706 O O . THR A 1 345 ? 18.797 0.208 -22.704 1.00 94.38 345 THR A O 1
ATOM 2709 N N . ASN A 1 346 ? 20.420 1.570 -21.985 1.00 94.06 346 ASN A N 1
ATOM 2710 C CA . ASN A 1 346 ? 19.873 2.752 -22.642 1.00 94.06 346 ASN A CA 1
ATOM 2711 C C . ASN A 1 346 ? 20.380 2.942 -24.079 1.00 94.06 346 ASN A C 1
ATOM 2713 O O . ASN A 1 346 ? 19.908 3.857 -24.746 1.00 94.06 346 ASN A O 1
ATOM 2717 N N . ALA A 1 347 ? 21.297 2.097 -24.556 1.00 92.44 347 ALA A N 1
ATOM 2718 C CA . ALA A 1 347 ? 21.923 2.224 -25.866 1.00 92.44 347 ALA A CA 1
ATOM 2719 C C . ALA A 1 347 ? 20.990 1.799 -27.013 1.00 92.44 347 ALA A C 1
ATOM 2721 O O . ALA A 1 347 ? 20.135 0.923 -26.860 1.00 92.44 347 ALA A O 1
ATOM 2722 N N . CYS A 1 348 ? 21.172 2.416 -28.178 1.00 90.88 348 CYS A N 1
ATOM 2723 C CA . CYS A 1 348 ? 20.558 1.991 -29.434 1.00 90.88 348 CYS A CA 1
ATOM 2724 C C . CYS A 1 348 ? 21.368 0.852 -30.097 1.00 90.88 348 CYS A C 1
ATOM 2726 O O . CYS A 1 348 ? 22.581 0.774 -29.892 1.00 90.88 348 CYS A O 1
ATOM 2728 N N . PRO A 1 349 ? 20.735 -0.006 -30.922 1.00 87.88 349 PRO A N 1
ATOM 2729 C CA . PRO A 1 349 ? 19.287 -0.121 -31.143 1.00 87.88 349 PRO A CA 1
ATOM 2730 C C . PRO A 1 349 ? 18.533 -0.702 -29.932 1.00 87.88 349 PRO A C 1
ATOM 2732 O O . PRO A 1 349 ? 18.992 -1.659 -29.322 1.00 87.88 349 PRO A O 1
ATOM 2735 N N . TYR A 1 350 ? 17.361 -0.142 -29.614 1.00 83.75 350 TYR A N 1
ATOM 2736 C CA . TYR A 1 350 ? 16.468 -0.577 -28.526 1.00 83.75 350 TYR A CA 1
ATOM 2737 C C . TYR A 1 350 ? 15.582 -1.776 -28.925 1.00 83.75 350 TYR A C 1
ATOM 2739 O O . TYR A 1 350 ? 15.059 -1.770 -30.041 1.00 83.75 350 TYR A O 1
ATOM 2747 N N . PRO A 1 351 ? 15.279 -2.731 -28.019 1.00 88.44 351 PRO A N 1
ATOM 2748 C CA . PRO A 1 351 ? 15.838 -2.918 -26.677 1.00 88.44 351 PRO A CA 1
ATOM 2749 C C . PRO A 1 351 ? 17.059 -3.856 -26.673 1.00 88.44 351 PRO A C 1
ATOM 2751 O O . PRO A 1 351 ? 17.077 -4.862 -27.379 1.00 88.44 351 PRO A O 1
ATOM 2754 N N . GLN A 1 352 ? 18.032 -3.595 -25.794 1.00 91.81 352 GLN A N 1
ATOM 2755 C CA . GLN A 1 352 ? 19.137 -4.523 -25.508 1.00 91.81 352 GLN A CA 1
ATOM 2756 C C . GLN A 1 352 ? 19.172 -4.859 -24.026 1.00 91.81 352 GLN A C 1
ATOM 2758 O O . GLN A 1 352 ? 18.963 -3.978 -23.194 1.00 91.81 352 GLN A O 1
ATOM 2763 N N . TYR A 1 353 ? 19.460 -6.119 -23.708 1.00 95.56 353 TYR A N 1
ATOM 2764 C CA . TYR A 1 353 ? 19.623 -6.603 -22.342 1.00 95.56 353 TYR A CA 1
ATOM 2765 C C . TYR A 1 353 ? 21.037 -7.139 -22.141 1.00 95.56 353 TYR A C 1
ATOM 2767 O O . TYR A 1 353 ? 21.588 -7.797 -23.024 1.00 95.56 353 TYR A O 1
ATOM 2775 N N . GLU A 1 354 ? 21.605 -6.875 -20.970 1.00 96.19 354 GLU A N 1
ATOM 2776 C CA . GLU A 1 354 ? 22.861 -7.464 -20.516 1.00 96.19 354 GLU A CA 1
ATOM 2777 C C . GLU A 1 354 ? 22.681 -8.185 -19.178 1.00 96.19 354 GLU A C 1
ATOM 2779 O O . GLU A 1 354 ? 21.723 -7.940 -18.438 1.00 96.19 354 GLU A O 1
ATOM 2784 N N . LYS A 1 355 ? 23.632 -9.066 -18.850 1.00 97.56 355 LYS A N 1
ATOM 2785 C CA . LYS A 1 355 ? 23.676 -9.702 -17.533 1.00 97.56 355 LYS A CA 1
ATOM 2786 C C . LYS A 1 355 ? 23.902 -8.653 -16.452 1.00 97.56 355 LYS A C 1
ATOM 2788 O O . LYS A 1 355 ? 24.768 -7.788 -16.584 1.00 97.56 355 LYS A O 1
ATOM 2793 N N . PHE A 1 356 ? 23.144 -8.773 -15.371 1.00 97.94 356 PHE A N 1
ATOM 2794 C CA . PHE A 1 356 ? 23.306 -7.933 -14.199 1.00 97.94 356 PHE A CA 1
ATOM 2795 C C . PHE A 1 356 ? 24.666 -8.132 -13.516 1.00 97.94 356 PHE A C 1
ATOM 2797 O O . PHE A 1 356 ? 25.168 -9.251 -13.407 1.00 97.94 356 PHE A O 1
ATOM 2804 N N . ASP A 1 357 ? 25.228 -7.037 -13.010 1.00 97.50 357 ASP A N 1
ATOM 2805 C CA . ASP A 1 357 ? 26.469 -6.994 -12.244 1.00 97.50 357 ASP A CA 1
ATOM 2806 C C . ASP A 1 357 ? 26.264 -6.128 -10.994 1.00 97.50 357 ASP A C 1
ATOM 2808 O O . ASP A 1 357 ? 26.056 -4.917 -11.071 1.00 97.50 357 ASP A O 1
ATOM 2812 N N . GLU A 1 358 ? 26.361 -6.748 -9.818 1.00 96.25 358 GLU A N 1
ATOM 2813 C CA . GLU A 1 358 ? 26.171 -6.081 -8.525 1.00 96.25 358 GLU A CA 1
ATOM 2814 C C . GLU A 1 358 ? 27.140 -4.915 -8.279 1.00 96.25 358 GLU A C 1
ATOM 2816 O O . GLU A 1 358 ? 26.835 -4.031 -7.472 1.00 96.25 358 GLU A O 1
ATOM 2821 N N . LYS A 1 359 ? 28.299 -4.906 -8.950 1.00 96.44 359 LYS A N 1
ATOM 2822 C CA . LYS A 1 359 ? 29.337 -3.881 -8.781 1.00 96.44 359 LYS A CA 1
ATOM 2823 C C . LYS A 1 359 ? 29.118 -2.656 -9.667 1.00 96.44 359 LYS A C 1
ATOM 2825 O O . LYS A 1 359 ? 29.750 -1.629 -9.421 1.00 96.44 359 LYS A O 1
ATOM 2830 N N . LYS A 1 360 ? 28.255 -2.742 -10.686 1.00 97.69 360 LYS A N 1
ATOM 2831 C CA . LYS A 1 360 ? 27.934 -1.608 -11.562 1.00 97.69 360 LYS A CA 1
ATOM 2832 C C . LYS A 1 360 ? 26.965 -0.640 -10.883 1.00 97.69 360 LYS A C 1
ATOM 2834 O O . LYS A 1 360 ? 26.229 -0.998 -9.968 1.00 97.69 360 LYS A O 1
ATOM 2839 N N . ILE A 1 361 ? 26.968 0.602 -11.357 1.00 98.00 361 ILE A N 1
ATOM 2840 C CA . ILE A 1 361 ? 25.964 1.610 -11.010 1.00 98.00 361 ILE A CA 1
ATOM 2841 C C . ILE A 1 361 ? 24.888 1.587 -12.093 1.00 98.00 361 ILE A C 1
ATOM 2843 O O . ILE A 1 361 ? 25.208 1.565 -13.281 1.00 98.00 361 ILE A O 1
ATOM 2847 N N . TYR A 1 362 ? 23.626 1.613 -11.680 1.00 98.12 362 TYR A N 1
ATOM 2848 C CA . TYR A 1 362 ? 22.479 1.637 -12.578 1.00 98.12 362 TYR A CA 1
ATOM 2849 C C . TYR A 1 362 ? 21.672 2.915 -12.389 1.00 98.12 362 TYR A C 1
ATOM 2851 O O . TYR A 1 362 ? 21.443 3.349 -11.260 1.00 98.12 362 TYR A O 1
ATOM 2859 N N . ARG A 1 363 ? 21.209 3.483 -13.506 1.00 98.25 363 ARG A N 1
ATOM 2860 C CA . ARG A 1 363 ? 20.249 4.588 -13.527 1.00 98.25 363 ARG A CA 1
ATOM 2861 C C . ARG A 1 363 ? 18.835 4.019 -13.488 1.00 98.25 363 ARG A C 1
ATOM 2863 O O . ARG A 1 363 ? 18.426 3.353 -14.441 1.00 98.25 363 ARG A O 1
ATOM 2870 N N . ILE A 1 364 ? 18.097 4.289 -12.416 1.00 98.50 364 ILE A N 1
ATOM 2871 C CA . ILE A 1 364 ? 16.717 3.819 -12.239 1.00 98.50 364 ILE A CA 1
ATOM 2872 C C . ILE A 1 364 ? 15.774 4.987 -11.959 1.00 98.50 364 ILE A C 1
ATOM 2874 O O . ILE A 1 364 ? 16.202 6.010 -11.432 1.00 98.50 364 ILE A O 1
ATOM 2878 N N . ALA A 1 365 ? 14.494 4.826 -12.288 1.00 98.62 365 ALA A N 1
ATOM 2879 C CA . ALA A 1 365 ? 13.423 5.739 -11.911 1.00 98.62 365 ALA A CA 1
ATOM 2880 C C . ALA A 1 365 ? 12.421 5.055 -10.977 1.00 98.62 365 ALA A C 1
ATOM 2882 O O . ALA A 1 365 ? 12.053 3.897 -11.177 1.00 98.62 365 ALA A O 1
ATOM 2883 N N . SER A 1 366 ? 11.940 5.772 -9.968 1.00 98.38 366 SER A N 1
ATOM 2884 C CA . SER A 1 366 ? 10.824 5.318 -9.136 1.00 98.38 366 SER A CA 1
ATOM 2885 C C . SER A 1 366 ? 10.026 6.509 -8.593 1.00 98.38 366 SER A C 1
ATOM 2887 O O . SER A 1 366 ? 10.522 7.643 -8.605 1.00 98.38 366 SER A O 1
ATOM 2889 N N . PRO A 1 367 ? 8.777 6.299 -8.139 1.00 97.88 367 PRO A N 1
ATOM 2890 C CA . PRO A 1 367 ? 8.044 7.313 -7.392 1.00 97.88 367 PRO A CA 1
ATOM 2891 C C . PRO A 1 367 ? 8.821 7.773 -6.152 1.00 97.88 367 PRO A C 1
ATOM 2893 O O . PRO A 1 367 ? 9.451 6.962 -5.470 1.00 97.88 367 PRO A O 1
ATOM 2896 N N . SER A 1 368 ? 8.701 9.053 -5.797 1.00 93.38 368 SER A N 1
ATOM 2897 C CA . SER A 1 368 ? 9.346 9.663 -4.627 1.00 93.38 368 SER A CA 1
ATOM 2898 C C . SER A 1 368 ? 9.064 8.920 -3.323 1.00 93.38 368 SER A C 1
ATOM 2900 O O . SER A 1 368 ? 9.907 8.910 -2.433 1.00 93.38 368 SER A O 1
ATOM 2902 N N . PHE A 1 369 ? 7.909 8.257 -3.221 1.00 91.69 369 PHE A N 1
ATOM 2903 C CA . PHE A 1 369 ? 7.591 7.352 -2.121 1.00 91.69 369 PHE A CA 1
ATOM 2904 C C . PHE A 1 369 ? 8.628 6.229 -1.959 1.00 91.69 369 PHE A C 1
ATOM 2906 O O . PHE A 1 369 ? 9.177 6.059 -0.875 1.00 91.69 369 PHE A O 1
ATOM 2913 N N . LEU A 1 370 ? 8.939 5.497 -3.035 1.00 94.69 370 LEU A N 1
ATOM 2914 C CA . LEU A 1 370 ? 9.938 4.426 -3.013 1.00 94.69 370 LEU A CA 1
ATOM 2915 C C . LEU A 1 370 ? 11.353 4.973 -2.863 1.00 94.69 370 LEU A C 1
ATOM 2917 O O . LEU A 1 370 ? 12.128 4.453 -2.064 1.00 94.69 370 LEU A O 1
ATOM 2921 N N . GLN A 1 371 ? 11.682 6.039 -3.596 1.00 95.00 371 GLN A N 1
ATOM 2922 C CA . GLN A 1 371 ? 12.995 6.674 -3.499 1.00 95.00 371 GLN A CA 1
ATOM 2923 C C . GLN A 1 371 ? 13.268 7.179 -2.072 1.00 95.00 371 GLN A C 1
ATOM 2925 O O . GLN A 1 371 ? 14.389 7.054 -1.594 1.00 95.00 371 GLN A O 1
ATOM 2930 N N . GLY A 1 372 ? 12.247 7.667 -1.362 1.00 88.31 372 GLY A N 1
ATOM 2931 C CA . GLY A 1 372 ? 12.325 8.069 0.044 1.00 88.31 372 GLY A CA 1
ATOM 2932 C C . GLY A 1 372 ? 12.349 6.911 1.051 1.00 88.31 372 GLY A C 1
ATOM 2933 O O . GLY A 1 372 ? 12.384 7.161 2.254 1.00 88.31 372 GLY A O 1
ATOM 2934 N N . GLY A 1 373 ? 12.331 5.656 0.590 1.00 85.56 373 GLY A N 1
ATOM 2935 C CA . GLY A 1 373 ? 12.351 4.463 1.437 1.00 85.56 373 GLY A CA 1
ATOM 2936 C C . GLY A 1 373 ? 10.988 4.034 1.981 1.00 85.56 373 GLY A C 1
ATOM 2937 O O . GLY A 1 373 ? 10.941 3.260 2.936 1.00 85.56 373 GLY A O 1
ATOM 2938 N N . GLY A 1 374 ? 9.889 4.522 1.398 1.00 84.06 374 GLY A N 1
ATOM 2939 C CA . GLY A 1 374 ? 8.538 4.061 1.711 1.00 84.06 374 GLY A CA 1
ATOM 2940 C C . GLY A 1 374 ? 8.390 2.554 1.500 1.00 84.06 374 GLY A C 1
ATOM 2941 O O . GLY A 1 374 ? 9.161 1.936 0.765 1.00 84.06 374 GLY A O 1
ATOM 2942 N N . ASP A 1 375 ? 7.415 1.946 2.174 1.00 82.88 375 ASP A N 1
ATOM 2943 C CA . ASP A 1 375 ? 7.215 0.488 2.191 1.00 82.88 375 ASP A CA 1
ATOM 2944 C C . ASP A 1 375 ? 8.416 -0.309 2.739 1.00 82.88 375 ASP A C 1
ATOM 2946 O O . ASP A 1 375 ? 8.509 -1.518 2.531 1.00 82.88 375 ASP A O 1
ATOM 2950 N N . GLY A 1 376 ? 9.321 0.348 3.472 1.00 85.38 376 GLY A N 1
ATOM 2951 C CA . GLY A 1 376 ? 10.530 -0.258 4.034 1.00 85.38 376 GLY A CA 1
ATOM 2952 C C . GLY A 1 376 ? 11.690 -0.383 3.041 1.00 85.38 376 GLY A C 1
ATOM 2953 O O . GLY A 1 376 ? 12.700 -1.012 3.356 1.00 85.38 376 GLY A O 1
ATOM 2954 N N . PHE A 1 377 ? 11.594 0.224 1.851 1.00 92.19 377 PHE A N 1
ATOM 2955 C CA . PHE A 1 377 ? 12.640 0.187 0.823 1.00 92.19 377 PHE A CA 1
ATOM 2956 C C . PHE A 1 377 ? 13.853 1.083 1.149 1.00 92.19 377 PHE A C 1
ATOM 2958 O O . PHE A 1 377 ? 14.352 1.811 0.294 1.00 92.19 377 PHE A O 1
ATOM 2965 N N . HIS A 1 378 ? 14.370 1.035 2.380 1.00 90.38 378 HIS A N 1
ATOM 2966 C CA . HIS A 1 378 ? 15.485 1.867 2.857 1.00 90.38 378 HIS A CA 1
ATOM 2967 C C . HIS A 1 378 ? 16.764 1.727 2.031 1.00 90.38 378 HIS A C 1
ATOM 2969 O O . HIS A 1 378 ? 17.542 2.673 1.944 1.00 90.38 378 HIS A O 1
ATOM 2975 N N . MET A 1 379 ? 16.952 0.581 1.377 1.00 93.69 379 MET A N 1
ATOM 2976 C CA . MET A 1 379 ? 18.074 0.346 0.474 1.00 93.69 379 MET A CA 1
ATOM 2977 C C . MET A 1 379 ? 18.036 1.214 -0.794 1.00 93.69 379 MET A C 1
ATOM 2979 O O . MET A 1 379 ? 19.080 1.411 -1.404 1.00 93.69 379 MET A O 1
ATOM 2983 N N . LEU A 1 380 ? 16.867 1.732 -1.203 1.00 94.62 380 LEU A N 1
ATOM 2984 C CA . LEU A 1 380 ? 16.738 2.587 -2.390 1.00 94.62 380 LEU A CA 1
ATOM 2985 C C . LEU A 1 380 ? 17.344 3.986 -2.198 1.00 94.62 380 LEU A C 1
ATOM 2987 O O . LEU A 1 380 ? 18.116 4.383 -3.068 1.00 94.62 380 LEU A O 1
ATOM 2991 N N . PRO A 1 381 ? 17.062 4.737 -1.112 1.00 92.94 381 PRO A N 1
ATOM 2992 C CA . PRO A 1 381 ? 17.799 5.964 -0.816 1.00 92.94 381 PRO A CA 1
ATOM 2993 C C . PRO A 1 381 ? 19.233 5.693 -0.346 1.00 92.94 381 PRO A C 1
ATOM 2995 O O . PRO A 1 381 ? 20.092 6.569 -0.473 1.00 92.94 381 PRO A O 1
ATOM 2998 N N . GLU A 1 382 ? 19.524 4.506 0.201 1.00 89.69 382 GLU A N 1
ATOM 2999 C CA . GLU A 1 382 ? 20.854 4.177 0.716 1.00 89.69 382 GLU A CA 1
ATOM 3000 C C . GLU A 1 382 ? 21.899 4.169 -0.414 1.00 89.69 382 GLU A C 1
ATOM 3002 O O . GLU A 1 382 ? 21.991 3.234 -1.208 1.00 89.69 382 GLU A O 1
ATOM 3007 N N . LYS A 1 383 ? 22.758 5.198 -0.434 1.00 92.50 383 LYS A N 1
ATOM 3008 C CA . LYS A 1 383 ? 23.798 5.426 -1.460 1.00 92.50 383 LYS A CA 1
ATOM 3009 C C . LYS A 1 383 ? 23.252 5.825 -2.836 1.00 92.50 383 LYS A C 1
ATOM 3011 O O . LYS A 1 383 ? 23.997 5.742 -3.812 1.00 92.50 383 LYS A O 1
ATOM 3016 N N . ALA A 1 384 ? 22.002 6.280 -2.917 1.00 96.00 384 ALA A N 1
ATOM 3017 C CA . ALA A 1 384 ? 21.497 6.915 -4.127 1.00 96.00 384 ALA A CA 1
ATOM 3018 C C . ALA A 1 384 ? 22.214 8.247 -4.380 1.00 96.00 384 ALA A C 1
ATOM 3020 O O . ALA A 1 384 ? 22.406 9.051 -3.464 1.00 96.00 384 ALA A O 1
ATOM 3021 N N . THR A 1 385 ? 22.585 8.499 -5.631 1.00 97.81 385 THR A N 1
ATOM 3022 C CA . THR A 1 385 ? 23.202 9.759 -6.066 1.00 97.81 385 THR A CA 1
ATOM 3023 C C . THR A 1 385 ? 22.526 10.282 -7.333 1.00 97.81 385 THR A C 1
ATOM 3025 O O . THR A 1 385 ? 21.663 9.624 -7.915 1.00 97.81 385 THR A O 1
ATOM 3028 N N . ASN A 1 386 ? 22.878 11.500 -7.755 1.00 96.94 386 ASN A N 1
ATOM 3029 C CA . ASN A 1 386 ? 22.396 12.103 -9.004 1.00 96.94 386 ASN A CA 1
ATOM 3030 C C . ASN A 1 386 ? 20.859 12.121 -9.142 1.00 96.94 386 ASN A C 1
ATOM 3032 O O . ASN A 1 386 ? 20.326 11.857 -10.225 1.00 96.94 386 ASN A O 1
ATOM 3036 N N . LEU A 1 387 ? 20.153 12.418 -8.045 1.00 97.38 387 LEU A N 1
ATOM 3037 C CA . LEU A 1 387 ? 18.693 12.507 -8.023 1.00 97.38 387 LEU A CA 1
ATOM 3038 C C . LEU A 1 387 ? 18.215 13.596 -8.990 1.00 97.38 387 LEU A C 1
ATOM 3040 O O . LEU A 1 387 ? 18.685 14.733 -8.952 1.00 97.38 387 LEU A O 1
ATOM 3044 N N . HIS A 1 388 ? 17.255 13.243 -9.835 1.00 96.31 388 HIS A N 1
ATOM 3045 C CA . HIS A 1 388 ? 16.643 14.132 -10.807 1.00 96.31 388 HIS A CA 1
ATOM 3046 C C . HIS A 1 388 ? 15.130 13.933 -10.815 1.00 96.31 388 HIS A C 1
ATOM 3048 O O . HIS A 1 388 ? 14.641 12.854 -11.152 1.00 96.31 388 HIS A O 1
ATOM 3054 N N . ASN A 1 389 ? 14.398 14.983 -10.451 1.00 93.25 389 ASN A N 1
ATOM 3055 C CA . ASN A 1 389 ? 12.943 15.005 -10.520 1.00 93.25 389 ASN A CA 1
ATOM 3056 C C . ASN A 1 389 ? 12.512 15.298 -11.958 1.00 93.25 389 ASN A C 1
ATOM 3058 O O . ASN A 1 389 ? 12.924 16.316 -12.508 1.00 93.25 389 ASN A O 1
ATOM 3062 N N . GLN A 1 390 ? 11.662 14.445 -12.526 1.00 93.44 390 GLN A N 1
ATOM 3063 C CA . GLN A 1 390 ? 11.174 14.611 -13.895 1.00 93.44 390 GLN A CA 1
ATOM 3064 C C . GLN A 1 390 ? 9.821 15.335 -13.923 1.00 93.44 390 GLN A C 1
ATOM 3066 O O . GLN A 1 390 ? 9.734 16.503 -14.286 1.00 93.44 390 GLN A O 1
ATOM 3071 N N . LEU A 1 391 ? 8.762 14.645 -13.505 1.00 95.00 391 LEU A N 1
ATOM 3072 C CA . LEU A 1 391 ? 7.396 15.152 -13.365 1.00 95.00 391 LEU A CA 1
ATOM 3073 C C . LEU A 1 391 ? 6.627 14.263 -12.380 1.00 95.00 391 LEU A C 1
ATOM 3075 O O . LEU A 1 391 ? 7.168 13.253 -11.924 1.00 95.00 391 LEU A O 1
ATOM 3079 N N . ILE A 1 392 ? 5.390 14.620 -12.037 1.00 95.31 392 ILE A N 1
ATOM 3080 C CA . ILE A 1 392 ? 4.553 13.748 -11.205 1.00 95.31 392 ILE A CA 1
ATOM 3081 C C . ILE A 1 392 ? 4.087 12.506 -11.979 1.00 95.31 392 ILE A C 1
ATOM 3083 O O . ILE A 1 392 ? 3.895 12.550 -13.195 1.00 95.31 392 ILE A O 1
ATOM 3087 N N . ASP A 1 393 ? 3.883 11.404 -11.262 1.00 95.38 393 ASP A N 1
ATOM 3088 C CA . ASP A 1 393 ? 3.408 10.120 -11.788 1.00 95.38 393 ASP A CA 1
ATOM 3089 C C . ASP A 1 393 ? 2.141 10.253 -12.644 1.00 95.38 393 ASP A C 1
ATOM 3091 O O . ASP A 1 393 ? 2.097 9.737 -13.763 1.00 95.38 393 ASP A O 1
ATOM 3095 N N . LEU A 1 394 ? 1.151 11.012 -12.171 1.00 95.12 394 LEU A N 1
ATOM 3096 C CA . LEU A 1 394 ? -0.086 11.267 -12.903 1.00 95.12 394 LEU A CA 1
ATOM 3097 C C . LEU A 1 394 ? 0.162 11.900 -14.280 1.00 95.12 394 LEU A C 1
ATOM 3099 O O . LEU A 1 394 ? -0.401 11.444 -15.272 1.00 95.12 394 LEU A O 1
ATOM 3103 N N . ASP A 1 395 ? 1.024 12.912 -14.367 1.00 96.44 395 ASP A N 1
ATOM 3104 C CA . ASP A 1 395 ? 1.300 13.591 -15.635 1.00 96.44 395 ASP A CA 1
ATOM 3105 C C . ASP A 1 395 ? 2.054 12.674 -16.607 1.00 96.44 395 ASP A C 1
ATOM 3107 O O . ASP A 1 395 ? 1.794 12.709 -17.809 1.00 96.44 395 ASP A O 1
ATOM 3111 N N . ALA A 1 396 ? 2.947 11.809 -16.113 1.00 97.38 396 ALA A N 1
ATOM 3112 C CA . ALA A 1 396 ? 3.619 10.818 -16.956 1.00 97.38 396 ALA A CA 1
ATOM 3113 C C . ALA A 1 396 ? 2.625 9.820 -17.562 1.00 97.38 396 ALA A C 1
ATOM 3115 O O . ALA A 1 396 ? 2.676 9.553 -18.763 1.00 97.38 396 ALA A O 1
ATOM 3116 N N . LEU A 1 397 ? 1.679 9.327 -16.757 1.00 97.88 397 LEU A N 1
ATOM 3117 C CA . LEU A 1 397 ? 0.616 8.428 -17.213 1.00 97.88 397 LEU A CA 1
ATOM 3118 C C . LEU A 1 397 ? -0.286 9.102 -18.255 1.00 97.88 397 LEU A C 1
ATOM 3120 O O . LEU A 1 397 ? -0.569 8.516 -19.299 1.00 97.88 397 LEU A O 1
ATOM 3124 N N . LEU A 1 398 ? -0.713 10.342 -18.001 1.00 96.94 398 LEU A N 1
ATOM 3125 C CA . LEU A 1 398 ? -1.562 11.100 -18.924 1.00 96.94 398 LEU A CA 1
ATOM 3126 C C . LEU A 1 398 ? -0.838 11.425 -20.235 1.00 96.94 398 LEU A C 1
ATOM 3128 O O . LEU A 1 398 ? -1.429 11.297 -21.305 1.00 96.94 398 LEU A O 1
ATOM 3132 N N . ASN A 1 399 ? 0.442 11.799 -20.174 1.00 97.31 399 ASN A N 1
ATOM 3133 C CA . ASN A 1 399 ? 1.252 12.054 -21.365 1.00 97.31 399 ASN A CA 1
ATOM 3134 C C . ASN A 1 399 ? 1.453 10.784 -22.197 1.00 97.31 399 ASN A C 1
ATOM 3136 O O . ASN A 1 399 ? 1.351 10.840 -23.423 1.00 97.31 399 ASN A O 1
ATOM 3140 N N . TYR A 1 400 ? 1.688 9.645 -21.541 1.00 97.69 400 TYR A N 1
ATOM 3141 C CA . TYR A 1 400 ? 1.790 8.351 -22.207 1.00 97.69 400 TYR A CA 1
ATOM 3142 C C . TYR A 1 400 ? 0.480 7.990 -22.921 1.00 97.69 400 TYR A C 1
ATOM 3144 O O . TYR A 1 400 ? 0.483 7.719 -24.119 1.00 97.69 400 TYR A O 1
ATOM 3152 N N . LEU A 1 401 ? -0.659 8.066 -22.227 1.00 97.62 401 LEU A N 1
ATOM 3153 C CA . LEU A 1 401 ? -1.969 7.778 -22.823 1.00 97.62 401 LEU A CA 1
ATOM 3154 C C . LEU A 1 401 ? -2.302 8.719 -23.985 1.00 97.62 401 LEU A C 1
ATOM 3156 O O . LEU A 1 401 ? -2.735 8.260 -25.039 1.00 97.62 401 LEU A O 1
ATOM 3160 N N . LYS A 1 402 ? -2.019 10.018 -23.837 1.00 96.00 402 LYS A N 1
ATOM 3161 C CA . LYS A 1 402 ? -2.217 11.012 -24.898 1.00 96.00 402 LYS A CA 1
ATOM 3162 C C . LYS A 1 402 ? -1.399 10.700 -26.151 1.00 96.00 402 LYS A C 1
ATOM 3164 O O . LYS A 1 402 ? -1.846 10.994 -27.253 1.00 96.00 402 LYS A O 1
ATOM 3169 N N . LYS A 1 403 ? -0.192 10.162 -25.987 1.00 95.75 403 LYS A N 1
ATOM 3170 C CA . LYS A 1 403 ? 0.719 9.877 -27.097 1.00 95.75 403 LYS A CA 1
ATOM 3171 C C . LYS A 1 403 ? 0.414 8.561 -27.808 1.00 95.75 403 LYS A C 1
ATOM 3173 O O . LYS A 1 403 ? 0.595 8.487 -29.019 1.00 95.75 403 LYS A O 1
ATOM 3178 N N . HIS A 1 404 ? -0.009 7.539 -27.069 1.00 95.25 404 HIS A N 1
ATOM 3179 C CA . HIS A 1 404 ? -0.308 6.223 -27.642 1.00 95.25 404 HIS A CA 1
ATOM 3180 C C . HIS A 1 404 ? -1.764 6.074 -28.091 1.00 95.25 404 HIS A C 1
ATOM 3182 O O . HIS A 1 404 ? -2.035 5.175 -28.878 1.00 95.25 404 HIS A O 1
ATOM 3188 N N . GLU A 1 405 ? -2.663 6.958 -27.634 1.00 88.94 405 GLU A N 1
ATOM 3189 C CA . GLU A 1 405 ? -4.123 6.999 -27.860 1.00 88.94 405 GLU A CA 1
ATOM 3190 C C . GLU A 1 405 ? -4.878 5.746 -27.375 1.00 88.94 405 GLU A C 1
ATOM 3192 O O . GLU A 1 405 ? -5.842 5.851 -26.615 1.00 88.94 405 GLU A O 1
ATOM 3197 N N . GLU A 1 406 ? -4.415 4.558 -27.757 1.00 97.12 406 GLU A N 1
ATOM 3198 C CA . GLU A 1 406 ? -4.936 3.252 -27.383 1.00 97.12 406 GLU A CA 1
ATOM 3199 C C . GLU A 1 406 ? -3.789 2.292 -27.016 1.00 97.12 406 GLU A C 1
ATOM 3201 O O . GLU A 1 406 ? -2.967 1.912 -27.851 1.00 97.12 406 GLU A O 1
ATOM 3206 N N . ILE A 1 407 ? -3.743 1.869 -25.752 1.00 98.00 407 ILE A N 1
ATOM 3207 C CA . ILE A 1 407 ? -2.682 1.015 -25.208 1.00 98.00 407 ILE A CA 1
ATOM 3208 C C . ILE A 1 407 ? -3.098 -0.462 -25.163 1.00 98.00 407 ILE A C 1
ATOM 3210 O O . ILE A 1 407 ? -4.266 -0.812 -24.992 1.00 98.00 407 ILE A O 1
ATOM 3214 N N . GLU A 1 408 ? -2.117 -1.357 -25.262 1.00 97.88 408 GLU A N 1
ATOM 3215 C CA . GLU A 1 408 ? -2.297 -2.796 -25.035 1.00 97.88 408 GLU A CA 1
ATOM 3216 C C . GLU A 1 408 ? -1.100 -3.365 -24.249 1.00 97.88 408 GLU A C 1
ATOM 3218 O O . GLU A 1 408 ? -0.271 -4.085 -24.813 1.00 97.88 408 GLU A O 1
ATOM 3223 N N . PRO A 1 409 ? -0.951 -3.024 -22.953 1.00 97.00 409 PRO A N 1
ATOM 3224 C CA . PRO A 1 409 ? 0.145 -3.530 -22.132 1.00 97.00 409 PRO A CA 1
ATOM 3225 C C . PRO A 1 409 ? 0.120 -5.062 -22.058 1.00 97.00 409 PRO A C 1
ATOM 3227 O O . PRO A 1 409 ? -0.915 -5.677 -21.784 1.00 97.00 409 PRO A O 1
ATOM 3230 N N . LYS A 1 410 ? 1.271 -5.698 -22.287 1.00 96.56 410 LYS A N 1
ATOM 3231 C CA . LYS A 1 410 ? 1.412 -7.163 -22.323 1.00 96.56 410 LYS A CA 1
ATOM 3232 C C . LYS A 1 410 ? 2.165 -7.669 -21.102 1.00 96.56 410 LYS A C 1
ATOM 3234 O O . LYS A 1 410 ? 2.873 -6.909 -20.454 1.00 96.56 410 LYS A O 1
ATOM 3239 N N . LEU A 1 411 ? 2.004 -8.957 -20.801 1.00 97.50 411 LEU A N 1
ATOM 3240 C CA . LEU A 1 411 ? 2.945 -9.676 -19.943 1.00 97.50 411 LEU A CA 1
ATOM 3241 C C . LEU A 1 411 ? 4.117 -10.104 -20.827 1.00 97.50 411 LEU A C 1
ATOM 3243 O O . LEU A 1 411 ? 3.916 -10.802 -21.820 1.00 97.50 411 LEU A O 1
ATOM 3247 N N . GLU A 1 412 ? 5.317 -9.653 -20.494 1.00 95.56 412 GLU A N 1
ATOM 3248 C CA . GLU A 1 412 ? 6.515 -9.796 -21.330 1.00 95.56 412 GLU A CA 1
ATOM 3249 C C . GLU A 1 412 ? 7.576 -10.683 -20.674 1.00 95.56 412 GLU A C 1
ATOM 3251 O O . GLU A 1 412 ? 8.690 -10.819 -21.184 1.00 95.56 412 GLU A O 1
ATOM 3256 N N . ASN A 1 413 ? 7.220 -11.327 -19.561 1.00 96.38 413 ASN A N 1
ATOM 3257 C CA . ASN A 1 413 ? 8.124 -12.079 -18.702 1.00 96.38 413 ASN A CA 1
ATOM 3258 C C . ASN A 1 413 ? 9.246 -11.204 -18.127 1.00 96.38 413 ASN A C 1
ATOM 3260 O O . ASN A 1 413 ? 10.398 -11.639 -18.029 1.00 96.38 413 ASN A O 1
ATOM 3264 N N . ARG A 1 414 ? 8.902 -9.970 -17.747 1.00 98.12 414 ARG A N 1
ATOM 3265 C CA . ARG A 1 414 ? 9.765 -9.095 -16.945 1.00 98.12 414 ARG A CA 1
ATOM 3266 C C . ARG A 1 414 ? 9.994 -9.685 -15.559 1.00 98.12 414 ARG A C 1
ATOM 3268 O O . ARG A 1 414 ? 11.055 -9.477 -14.977 1.00 98.12 414 ARG A O 1
ATOM 3275 N N . ILE A 1 415 ? 9.017 -10.431 -15.041 1.00 98.56 415 ILE A N 1
ATOM 3276 C CA . ILE A 1 415 ? 9.105 -11.096 -13.742 1.00 98.56 415 ILE A CA 1
ATOM 3277 C C . ILE A 1 415 ? 8.665 -12.552 -13.891 1.00 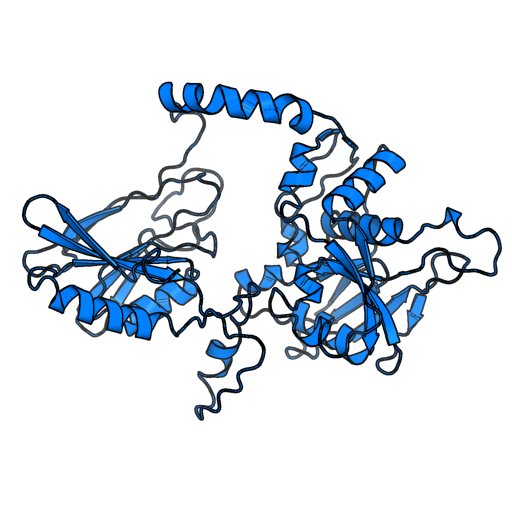98.56 415 ILE A C 1
ATOM 3279 O O . ILE A 1 415 ? 7.542 -12.834 -14.303 1.00 98.56 415 ILE A O 1
ATOM 3283 N N . LYS A 1 416 ? 9.540 -13.488 -13.518 1.00 97.62 416 LYS A N 1
ATOM 3284 C CA . LYS A 1 416 ? 9.247 -14.925 -13.456 1.00 97.62 416 LYS A CA 1
ATOM 3285 C C . LYS A 1 416 ? 9.395 -15.424 -12.028 1.00 97.62 416 LYS A C 1
ATOM 3287 O O . LYS A 1 416 ? 10.360 -15.075 -11.356 1.00 97.62 416 LYS A O 1
ATOM 3292 N N . ILE A 1 417 ? 8.474 -16.267 -11.578 1.00 95.44 417 ILE A N 1
ATOM 3293 C CA . ILE A 1 417 ? 8.562 -16.949 -10.283 1.00 95.44 417 ILE A CA 1
ATOM 3294 C C . ILE A 1 417 ? 8.578 -18.450 -10.560 1.00 95.44 417 ILE A C 1
ATOM 3296 O O . ILE A 1 417 ? 7.677 -18.971 -11.213 1.00 95.44 417 ILE A O 1
ATOM 3300 N N . VAL A 1 418 ? 9.626 -19.121 -10.095 1.00 96.00 418 VAL A N 1
ATOM 3301 C CA . VAL A 1 418 ? 9.809 -20.572 -10.163 1.00 96.00 418 VAL A CA 1
ATOM 3302 C C . VAL A 1 418 ? 9.820 -21.161 -8.754 1.00 96.00 418 VAL A C 1
ATOM 3304 O O . VAL A 1 418 ? 10.014 -20.439 -7.769 1.00 96.00 418 VAL A O 1
ATOM 3307 N N . HIS A 1 419 ? 9.617 -22.472 -8.668 1.00 89.94 419 HIS A N 1
ATOM 3308 C CA . HIS A 1 419 ? 9.587 -23.228 -7.418 1.00 89.94 419 HIS A CA 1
ATOM 3309 C C . HIS A 1 419 ? 10.799 -24.147 -7.320 1.00 89.94 419 HIS A C 1
ATOM 3311 O O . HIS A 1 419 ? 11.174 -24.746 -8.352 1.00 89.94 419 HIS A O 1
#

Organism: NCBI:txid37001

Nearest PDB structures (foldseek):
  6hxw-assembly1_A  TM=8.899E-01  e=4.817E-42  Homo sapiens
  7qgo-assembly1_A  TM=8.915E-01  e=3.793E-42  Homo sapiens
  7jv9-assembly2_B  TM=8.880E-01  e=3.894E-41  Homo sapiens
  7qga-assembly1_A  TM=5.224E-01  e=2.088E-42  Homo sapiens
  4h1y-assembly1_P  TM=5.190E-01  e=9.290E-42  Homo sapiens

Radius of gyration: 24.69 Å; Cα contacts (8 Å, |Δi|>4): 867; chains: 1; bounding box: 60×45×74 Å